Protein AF-A0A822B5L2-F1 (afdb_monomer)

Radius of gyration: 27.93 Å; Cα contacts (8 Å, |Δi|>4): 543; chains: 1; bounding box: 61×58×92 Å

Foldseek 3Di:
DVVVVVVVVPDPLVVVLVVVLVLVVQCVVVVHDSVVSCVVCVPDDDPCVVVVVDDDLVVLLLVCLQVAPALALLPQANVLLVVLLVCVVVLHDLVSVLVLLVVLLQALSSQLSNLSSLLSSLSSQLAPPDAFDPSVLCSLPPRCVVSQCVRQNPLRSVSSNCSRGQHDPPALLRHHHPDDSVSPLLSSLLSSLVSSLSSQLNYPFQAASVLLQADRVSHGDQANLVSVVLQCVLQVSVCLVPPLLLQLVVLVVVVVVCVVVVNDDQVFWKKKAPFPPGSHIDTGGGPPADFDWDADPPPRQIFTQHRPVDRPGVDPGMDIDGPVRSNVVSCVVVVVVCVVPVNVPVPDPVLFPDPLLSLVSQLSSLSSVLSCLSVVSHPPSPDPSSNVVSVVSNVVSVVVNCVLLVNPVVSSLLSSLLSSQCSDPLVRHHDHSSDPVSSSVNSCSCRVVRCVVASVCVVVSSVVSVVSSCCSSQPPVPVPDPPDDVPPVPPDCVSNVCSVVSVPPPPPDD

Sequence (510 aa):
MASMLYSILYDFKFYSTLKLFIIKQLCQLYNVTFHNLCSKFASRNVDWINSMITQPFNQRTQDVRHYVILPTPLFESCKEFKRIDDILSSKPSSDQLRDLIKECATKRVSSYCFIIWFVHHYARFYMENILPDTQIVNLIQDNVKEELINYFEPIGYQLIISLCTNFNDKSYFQLKPFMSEENLHLRLIVLNIIALLISFKSIDKISLFGFLLYDGNKKMPTNYTEHFKMFNSLTGVAIANDYARIQMMNIRTQIDEQIKNNKIDEPDHYIIRCSSNCLWMFYFNNCDRSNEQRSCPLCKNEIIISNNNDFNVINSSHIRMNINEALEFISKYIDLETQNDCSNIIKKCDHLKQPLTSEFINFFTHAIFLFLNELNLIPNSTTTTHCVYFQESIKKYYGLLRTHLSNIDQCYIWLYKLINHMLQKTFVVKGYLNRREKVIELEKLIEEKLILPHIKSVINEIKEYKTAYVDFVYGDNKNFIFANFVDEIIEDNEKYPLLNFFNVTNIHTV

Structure (mmCIF, N/CA/C/O backbone):
data_AF-A0A822B5L2-F1
#
_entry.id   AF-A0A822B5L2-F1
#
loop_
_atom_site.group_PDB
_atom_site.id
_atom_site.type_symbol
_atom_site.label_atom_id
_atom_site.label_alt_id
_atom_site.label_comp_id
_atom_site.label_asym_id
_atom_site.label_entity_id
_atom_site.label_seq_id
_atom_site.pdbx_PDB_ins_code
_atom_site.Cartn_x
_atom_site.Cartn_y
_atom_site.Cartn_z
_atom_site.occupancy
_atom_site.B_iso_or_equiv
_atom_site.auth_seq_id
_atom_site.auth_comp_id
_atom_site.auth_asym_id
_atom_site.auth_atom_id
_atom_site.pdbx_PDB_model_num
ATOM 1 N N . MET A 1 1 ? 19.031 17.759 54.185 1.00 30.69 1 MET A N 1
ATOM 2 C CA . MET A 1 1 ? 18.773 16.420 53.598 1.00 30.69 1 MET A CA 1
ATOM 3 C C . MET A 1 1 ? 17.291 16.152 53.355 1.00 30.69 1 MET A C 1
ATOM 5 O O . MET A 1 1 ? 16.963 15.787 52.238 1.00 30.69 1 MET A O 1
ATOM 9 N N . ALA A 1 2 ? 16.383 16.406 54.305 1.00 25.75 2 ALA A N 1
ATOM 10 C CA . ALA A 1 2 ? 14.941 16.218 54.073 1.00 25.75 2 ALA A CA 1
ATOM 11 C C . ALA A 1 2 ? 14.310 17.209 53.061 1.00 25.75 2 ALA A C 1
ATOM 13 O O . ALA A 1 2 ? 13.369 16.839 52.371 1.00 25.75 2 ALA A O 1
ATOM 14 N N . SER A 1 3 ? 14.861 18.420 52.880 1.00 26.39 3 SER A N 1
ATOM 15 C CA . SER A 1 3 ? 14.407 19.350 51.823 1.00 26.39 3 SER A CA 1
ATOM 16 C C . SER A 1 3 ? 14.980 19.043 50.433 1.00 26.39 3 SER A C 1
ATOM 18 O O . SER A 1 3 ? 14.385 19.422 49.432 1.00 26.39 3 SER A O 1
ATOM 20 N N . MET A 1 4 ? 16.096 18.308 50.363 1.00 28.91 4 MET A N 1
ATOM 21 C CA . MET A 1 4 ? 16.704 17.855 49.105 1.00 28.91 4 MET A CA 1
ATOM 22 C C . MET A 1 4 ? 15.973 16.617 48.565 1.00 28.91 4 MET A C 1
ATOM 24 O O . MET A 1 4 ? 15.775 16.484 47.367 1.00 28.91 4 MET A O 1
ATOM 28 N N . LEU A 1 5 ? 15.470 15.755 49.458 1.00 29.52 5 LEU A N 1
ATOM 29 C CA . LEU A 1 5 ? 14.573 14.648 49.101 1.00 29.52 5 LEU A CA 1
ATOM 30 C C . LEU A 1 5 ? 13.187 15.126 48.641 1.00 29.52 5 LEU A C 1
ATOM 32 O O . LEU A 1 5 ? 12.560 14.459 47.825 1.00 29.52 5 LEU A O 1
ATOM 36 N N . TYR A 1 6 ? 12.736 16.299 49.095 1.00 30.14 6 TYR A N 1
ATOM 37 C CA . TYR A 1 6 ? 11.466 16.881 48.653 1.00 30.14 6 TYR A CA 1
ATOM 38 C C . TYR A 1 6 ? 11.550 17.538 47.264 1.00 30.14 6 TYR A C 1
ATOM 40 O O . TYR A 1 6 ? 10.548 17.577 46.556 1.00 30.14 6 TYR A O 1
ATOM 48 N N . SER A 1 7 ? 12.735 17.996 46.833 1.00 32.94 7 SER A N 1
ATOM 49 C CA . SER A 1 7 ? 12.942 18.520 45.472 1.00 32.94 7 SER A CA 1
ATOM 50 C C . SER A 1 7 ? 13.240 17.431 44.434 1.00 32.94 7 SER A C 1
ATOM 52 O O . SER A 1 7 ? 13.054 17.662 43.245 1.00 32.94 7 SER A O 1
ATOM 54 N N . ILE A 1 8 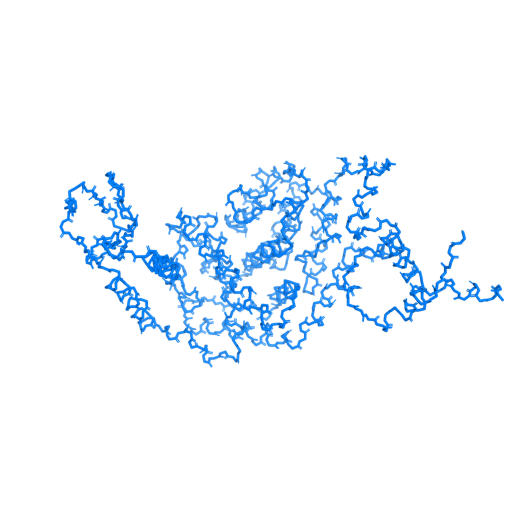? 13.669 16.235 44.859 1.00 37.34 8 ILE A N 1
ATOM 55 C CA . ILE A 1 8 ? 13.950 15.090 43.967 1.00 37.34 8 ILE A CA 1
ATOM 56 C C . ILE A 1 8 ? 12.661 14.407 43.469 1.00 37.34 8 ILE A C 1
ATOM 58 O O . ILE A 1 8 ? 12.675 13.720 42.450 1.00 37.34 8 ILE A O 1
ATOM 62 N N . LEU A 1 9 ? 11.519 14.652 44.115 1.00 36.19 9 LEU A N 1
ATOM 63 C CA . LEU A 1 9 ? 10.226 14.074 43.729 1.00 36.19 9 LEU A CA 1
ATOM 64 C C . LEU A 1 9 ? 9.629 14.641 42.425 1.00 36.19 9 LEU A C 1
ATOM 66 O O . LEU A 1 9 ? 8.589 14.154 41.993 1.00 36.19 9 LEU A O 1
ATOM 70 N N . TYR A 1 10 ? 10.277 15.619 41.779 1.00 39.00 10 TYR A N 1
ATOM 71 C CA . TYR A 1 10 ? 9.763 16.258 40.560 1.00 39.00 10 TYR A CA 1
ATOM 72 C C . TYR A 1 10 ? 10.643 16.141 39.309 1.00 39.00 10 TYR A C 1
ATOM 74 O O . TYR A 1 10 ? 10.260 16.674 38.270 1.00 39.00 10 TYR A O 1
ATOM 82 N N . ASP A 1 11 ? 11.766 15.413 39.347 1.00 47.31 11 ASP A N 1
ATOM 83 C CA . ASP A 1 11 ? 12.655 15.320 38.182 1.00 47.31 11 ASP A CA 1
ATOM 84 C C . ASP A 1 11 ? 12.598 13.951 37.484 1.00 47.31 11 ASP A C 1
ATOM 86 O O . ASP A 1 11 ? 13.298 12.990 37.814 1.00 47.31 11 ASP A O 1
ATOM 90 N N . PHE A 1 12 ? 11.758 13.886 36.447 1.00 52.31 12 PHE A N 1
ATOM 91 C CA . PHE A 1 12 ? 11.524 12.727 35.571 1.00 52.31 12 PHE A CA 1
ATOM 92 C C . PHE A 1 12 ? 12.813 12.124 34.970 1.00 52.31 12 PHE A C 1
ATOM 94 O O . PHE A 1 12 ? 12.882 10.929 34.657 1.00 52.31 12 PHE A O 1
ATOM 101 N N . LYS A 1 13 ? 13.865 12.942 34.840 1.00 47.28 13 LYS A N 1
ATOM 102 C CA . LYS A 1 13 ? 15.178 12.537 34.321 1.00 47.28 13 LYS A CA 1
ATOM 103 C C . LYS A 1 13 ? 15.957 11.649 35.298 1.00 47.28 13 LYS A C 1
ATOM 105 O O . LYS A 1 13 ? 16.667 10.745 34.858 1.00 47.28 13 LYS A O 1
ATOM 110 N N . PHE A 1 14 ? 15.798 11.838 36.611 1.00 54.03 14 PHE A N 1
ATOM 111 C CA . PHE A 1 14 ? 16.522 11.055 37.619 1.00 54.03 14 PHE A CA 1
ATOM 112 C C . PHE A 1 14 ? 16.043 9.598 37.662 1.00 54.03 14 PHE A C 1
ATOM 114 O O . PHE A 1 14 ? 16.853 8.676 37.599 1.00 54.03 14 PHE A O 1
ATOM 121 N N . TYR A 1 15 ? 14.726 9.374 37.676 1.00 52.66 15 TYR A N 1
ATOM 122 C CA . TYR A 1 15 ? 14.146 8.026 37.717 1.00 52.66 15 TYR A CA 1
ATOM 123 C C . TYR A 1 15 ? 14.451 7.203 36.464 1.00 52.66 15 TYR A C 1
ATOM 125 O O . TYR A 1 15 ? 14.720 6.006 36.562 1.00 52.66 15 TYR A O 1
ATOM 133 N N . SER A 1 16 ? 14.442 7.841 35.294 1.00 49.03 16 SER A N 1
ATOM 134 C CA . SER A 1 16 ? 14.805 7.193 34.028 1.00 49.03 16 SER A CA 1
ATOM 135 C C . SER A 1 16 ? 16.285 6.791 34.025 1.00 49.03 16 SER A C 1
ATOM 137 O O . SER A 1 16 ? 16.620 5.655 33.692 1.00 49.03 16 SER A O 1
ATOM 139 N N . THR A 1 17 ? 17.155 7.673 34.533 1.00 54.72 17 THR A N 1
ATOM 140 C CA . THR A 1 17 ? 18.589 7.387 34.710 1.00 54.72 17 THR A CA 1
ATOM 141 C C . THR A 1 17 ? 18.822 6.234 35.699 1.00 54.72 17 THR A C 1
ATOM 143 O O . THR A 1 17 ? 19.621 5.341 35.427 1.00 54.72 17 THR A O 1
ATOM 146 N N . LEU A 1 18 ? 18.086 6.195 36.816 1.00 55.06 18 LEU A N 1
ATOM 147 C CA . LEU A 1 18 ? 18.200 5.140 37.828 1.00 55.06 18 LEU A CA 1
ATOM 148 C C . LEU A 1 18 ? 17.754 3.767 37.299 1.00 55.06 18 LEU A C 1
ATOM 150 O O . LEU A 1 18 ? 18.414 2.763 37.556 1.00 55.06 18 LEU A O 1
ATOM 154 N N . LYS A 1 19 ? 16.657 3.709 36.534 1.00 51.69 19 LYS A N 1
ATOM 155 C CA . LYS A 1 19 ? 16.175 2.461 35.916 1.00 51.69 19 LYS A CA 1
ATOM 156 C C . LYS A 1 19 ? 17.197 1.893 34.933 1.00 51.69 19 LYS A C 1
ATOM 158 O O . LYS A 1 19 ? 17.493 0.700 34.987 1.00 51.69 19 LYS A O 1
ATOM 163 N N . LEU A 1 20 ? 17.771 2.746 34.084 1.00 51.38 20 LEU A N 1
ATOM 164 C CA . LEU A 1 20 ? 18.801 2.347 33.125 1.00 51.38 20 LEU A CA 1
ATOM 165 C C . LEU A 1 20 ? 20.077 1.869 33.835 1.00 51.38 20 LEU A C 1
ATOM 167 O O . LEU A 1 20 ? 20.656 0.853 33.452 1.00 51.38 20 LEU A O 1
ATOM 171 N N . PHE A 1 21 ? 20.466 2.541 34.923 1.00 59.03 21 PHE A N 1
ATOM 172 C CA . PHE A 1 21 ? 21.570 2.105 35.775 1.00 59.03 21 PHE A CA 1
ATOM 173 C C . PHE A 1 21 ? 21.322 0.714 36.377 1.00 59.03 21 PHE A C 1
ATOM 175 O O . PHE A 1 21 ? 22.177 -0.157 36.251 1.00 59.03 21 PHE A O 1
ATOM 182 N N . ILE A 1 22 ? 20.144 0.461 36.959 1.00 57.34 22 ILE A N 1
ATOM 183 C CA . ILE A 1 22 ? 19.794 -0.851 37.532 1.00 57.34 22 ILE A CA 1
ATOM 184 C C . ILE A 1 22 ? 19.842 -1.950 36.463 1.00 57.34 22 ILE A C 1
ATOM 186 O O . ILE A 1 22 ? 20.417 -3.012 36.698 1.00 57.34 22 ILE A O 1
ATOM 190 N N . ILE A 1 23 ? 19.290 -1.699 35.273 1.00 54.69 23 ILE A N 1
ATOM 191 C CA . ILE A 1 23 ? 19.324 -2.656 34.155 1.00 54.69 23 ILE A CA 1
ATOM 192 C C . ILE A 1 23 ? 20.768 -2.960 33.743 1.00 54.69 23 ILE A C 1
ATOM 194 O O . ILE A 1 23 ? 21.119 -4.125 33.540 1.00 54.69 23 ILE A O 1
ATOM 198 N N . LYS A 1 24 ? 21.619 -1.932 33.668 1.00 56.25 24 LYS A N 1
ATOM 199 C CA . LYS A 1 24 ? 23.041 -2.077 33.346 1.00 56.25 24 LYS A CA 1
ATOM 200 C C . LYS A 1 24 ? 23.783 -2.896 34.407 1.00 56.25 24 LYS A C 1
ATOM 202 O O . LYS A 1 24 ? 24.514 -3.816 34.045 1.00 56.25 24 LYS A O 1
ATOM 207 N N . GLN A 1 25 ? 23.538 -2.631 35.692 1.00 59.88 25 GLN A N 1
ATOM 208 C CA . GLN A 1 25 ? 24.111 -3.404 36.799 1.00 59.88 25 GLN A CA 1
ATOM 209 C C . GLN A 1 25 ? 23.676 -4.869 36.749 1.00 59.88 25 GLN A C 1
ATOM 211 O O . GLN A 1 25 ? 24.504 -5.758 36.899 1.00 59.88 25 GLN A O 1
ATOM 216 N N . LEU A 1 26 ? 22.403 -5.149 36.462 1.00 51.81 26 LEU A N 1
ATOM 217 C CA . LEU A 1 26 ? 21.913 -6.521 36.322 1.00 51.81 26 LEU A CA 1
ATOM 218 C C . LEU A 1 26 ? 22.559 -7.240 35.128 1.00 51.81 26 LEU A C 1
ATOM 220 O O . LEU A 1 26 ? 22.986 -8.383 35.270 1.00 51.81 26 LEU A O 1
ATOM 224 N N . CYS A 1 27 ? 22.688 -6.581 33.974 1.00 53.22 27 CYS A N 1
ATOM 225 C CA . CYS A 1 27 ? 23.384 -7.154 32.816 1.00 53.22 27 CYS A CA 1
ATOM 226 C C . CYS A 1 27 ? 24.846 -7.494 33.148 1.00 53.22 27 CYS A C 1
ATOM 228 O O . CYS A 1 27 ? 25.319 -8.580 32.817 1.00 53.22 27 CYS A O 1
ATOM 230 N N . GLN A 1 28 ? 25.537 -6.600 33.860 1.00 59.75 28 GLN A N 1
ATOM 231 C CA . GLN A 1 28 ? 26.929 -6.785 34.267 1.00 59.75 28 GLN A CA 1
ATOM 232 C C . GLN A 1 28 ? 27.087 -7.893 35.318 1.00 59.75 28 GLN A C 1
ATOM 234 O O . GLN A 1 28 ? 27.940 -8.764 35.170 1.00 59.75 28 GLN A O 1
ATOM 239 N N . LEU A 1 29 ? 26.231 -7.911 36.341 1.00 58.62 29 LEU A N 1
ATOM 240 C CA . LEU A 1 29 ? 26.271 -8.878 37.442 1.00 58.62 29 LEU A CA 1
ATOM 241 C C . LEU A 1 29 ? 25.969 -10.301 36.961 1.00 58.62 29 LEU A C 1
ATOM 243 O O . LEU A 1 29 ? 26.568 -11.265 37.430 1.00 58.62 29 LEU A O 1
ATOM 247 N N . TYR A 1 30 ? 25.075 -10.438 35.982 1.00 53.16 30 TYR A N 1
ATOM 248 C CA . TYR A 1 30 ? 24.776 -11.724 35.362 1.00 53.16 30 TYR A CA 1
ATOM 249 C C . TYR A 1 30 ? 25.663 -12.054 34.155 1.00 53.16 30 TYR A C 1
ATOM 251 O O . TYR A 1 30 ? 25.511 -13.148 33.613 1.00 53.16 30 TYR A O 1
ATOM 259 N N . ASN A 1 31 ? 26.568 -11.154 33.756 1.00 59.09 31 ASN A N 1
ATOM 260 C CA . ASN A 1 31 ? 27.405 -11.243 32.558 1.00 59.09 31 ASN A CA 1
ATOM 261 C C . ASN A 1 31 ? 26.615 -11.654 31.300 1.00 59.09 31 ASN A C 1
ATOM 263 O O . ASN A 1 31 ? 26.964 -12.594 30.584 1.00 59.09 31 ASN A O 1
ATOM 267 N N . VAL A 1 32 ? 25.492 -10.978 31.069 1.00 58.66 32 VAL A N 1
ATOM 268 C CA . VAL A 1 32 ? 24.574 -11.243 29.959 1.00 58.66 32 VAL A CA 1
ATOM 269 C C . VAL A 1 32 ? 24.224 -9.949 29.243 1.00 58.66 32 VAL A C 1
ATOM 271 O O . VAL A 1 32 ? 24.195 -8.872 29.836 1.00 58.66 32 VAL A O 1
ATOM 274 N N . THR A 1 33 ? 23.906 -10.056 27.955 1.00 57.66 33 THR A N 1
ATOM 275 C CA . THR A 1 33 ? 23.266 -8.958 27.228 1.00 57.66 33 THR A CA 1
ATOM 276 C C . THR A 1 33 ? 21.885 -8.674 27.821 1.00 57.66 33 THR A C 1
ATOM 278 O O . THR A 1 33 ? 21.271 -9.547 28.437 1.00 57.66 33 THR A O 1
ATOM 281 N N . PHE A 1 34 ? 21.352 -7.474 27.590 1.00 48.72 34 PHE A N 1
ATOM 282 C CA . PHE A 1 34 ? 19.993 -7.124 28.013 1.00 48.72 34 PHE A CA 1
ATOM 283 C C . PHE A 1 34 ? 18.947 -8.128 27.504 1.00 48.72 34 PHE A C 1
ATOM 285 O O . PHE A 1 34 ? 18.107 -8.595 28.267 1.00 48.72 34 PHE A O 1
ATOM 292 N N . HIS A 1 35 ? 19.068 -8.558 26.246 1.00 53.56 35 HIS A N 1
ATOM 293 C CA . HIS A 1 35 ? 18.179 -9.562 25.665 1.00 53.56 35 HIS A CA 1
ATOM 294 C C . HIS A 1 35 ? 18.240 -10.909 26.414 1.00 53.56 35 HIS A C 1
ATOM 296 O O . HIS A 1 35 ? 17.206 -11.544 26.647 1.00 53.56 35 HIS A O 1
ATOM 302 N N . ASN A 1 36 ? 19.434 -11.324 26.842 1.00 51.56 36 ASN A N 1
ATOM 303 C CA . ASN A 1 36 ? 19.640 -12.545 27.621 1.00 51.56 36 ASN A CA 1
ATOM 304 C C . ASN A 1 36 ? 19.184 -12.392 29.082 1.00 51.56 36 ASN A C 1
ATOM 306 O O . ASN A 1 36 ? 18.748 -13.357 29.704 1.00 51.56 36 ASN A O 1
ATOM 310 N N . LEU A 1 37 ? 19.243 -11.179 29.635 1.00 56.44 37 LEU A N 1
ATOM 311 C CA . LEU A 1 37 ? 18.660 -10.865 30.937 1.00 56.44 37 LEU A CA 1
ATOM 312 C C . LEU A 1 37 ? 17.130 -11.016 30.892 1.00 56.44 37 LEU A C 1
ATOM 314 O O . LEU A 1 37 ? 16.555 -11.663 31.764 1.00 56.44 37 LEU A O 1
ATOM 318 N N . CYS A 1 38 ? 16.475 -10.482 29.857 1.00 48.47 38 CYS A N 1
ATOM 319 C CA . CYS A 1 38 ? 15.026 -10.588 29.668 1.00 48.47 38 CYS A CA 1
ATOM 320 C C . CYS A 1 38 ? 14.557 -12.046 29.563 1.00 48.47 38 CYS A C 1
ATOM 322 O O . CYS A 1 38 ? 13.609 -12.437 30.242 1.00 48.47 38 CYS A O 1
ATOM 324 N N . SER A 1 39 ? 15.247 -12.872 28.773 1.00 56.44 39 SER A N 1
ATOM 325 C CA . SER A 1 39 ? 14.919 -14.299 28.645 1.00 56.44 39 SER A CA 1
ATOM 326 C C . SER A 1 39 ? 15.170 -15.078 29.940 1.00 56.44 39 SER A C 1
ATOM 328 O O . SER A 1 39 ? 14.380 -15.950 30.295 1.00 56.44 39 SER A O 1
ATOM 330 N N . LYS A 1 40 ? 16.204 -14.717 30.712 1.00 56.16 40 LYS A N 1
ATOM 331 C CA . LYS A 1 40 ? 16.525 -15.343 32.007 1.00 56.16 40 LYS A CA 1
ATOM 332 C C . LYS A 1 40 ? 15.441 -15.159 33.073 1.00 56.16 40 LYS A C 1
ATOM 334 O O . LYS A 1 40 ? 15.310 -16.002 33.959 1.00 56.16 40 LYS A O 1
ATOM 339 N N . PHE A 1 41 ? 14.667 -14.080 33.006 1.00 56.03 41 PHE A N 1
ATOM 340 C CA . PHE A 1 41 ? 13.560 -13.824 33.934 1.00 56.03 41 PHE A CA 1
ATOM 341 C C . PHE A 1 41 ? 12.179 -14.165 33.354 1.00 56.03 41 PHE A C 1
ATOM 343 O O . PHE A 1 41 ? 11.194 -14.082 34.085 1.00 56.03 41 PHE A O 1
ATOM 350 N N . ALA A 1 42 ? 12.103 -14.615 32.096 1.00 46.75 42 ALA A N 1
ATOM 351 C CA . ALA A 1 42 ? 10.849 -14.907 31.400 1.00 46.75 42 ALA A CA 1
ATOM 352 C C . ALA A 1 42 ? 10.047 -16.075 32.007 1.00 46.75 42 ALA A C 1
ATOM 354 O O . ALA A 1 42 ? 8.830 -16.113 31.872 1.00 46.75 42 ALA A O 1
ATOM 355 N N . SER A 1 43 ? 10.708 -17.019 32.687 1.00 47.34 43 SER A N 1
ATOM 356 C CA . SER A 1 43 ? 10.085 -18.239 33.224 1.00 47.34 43 SER A CA 1
ATOM 357 C C . SER A 1 43 ? 9.767 -18.190 34.722 1.00 47.34 43 SER A C 1
ATOM 359 O O . SER A 1 43 ? 9.406 -19.211 35.309 1.00 47.34 43 SER A O 1
ATOM 361 N N . ARG A 1 44 ? 9.932 -17.040 35.387 1.00 49.44 44 ARG A N 1
ATOM 362 C CA . ARG A 1 44 ? 9.458 -16.892 36.770 1.00 49.44 44 ARG A CA 1
ATOM 363 C C . ARG A 1 44 ? 7.942 -16.715 36.725 1.00 49.44 44 ARG A C 1
ATOM 365 O O . ARG A 1 44 ? 7.474 -15.848 36.005 1.00 49.44 44 ARG A O 1
ATOM 372 N N . ASN A 1 45 ? 7.199 -17.554 37.453 1.00 42.47 45 ASN A N 1
ATOM 373 C CA . ASN A 1 45 ? 5.733 -17.545 37.481 1.00 42.47 45 ASN A CA 1
ATOM 374 C C . ASN A 1 45 ? 5.217 -16.144 37.815 1.00 42.47 45 ASN A C 1
ATOM 376 O O . ASN A 1 45 ? 5.361 -15.679 38.946 1.00 42.47 45 ASN A O 1
ATOM 380 N N . VAL A 1 46 ? 4.633 -15.484 36.819 1.00 42.56 46 VAL A N 1
ATOM 381 C CA . VAL A 1 46 ? 3.929 -14.228 37.009 1.00 42.56 46 VAL A CA 1
ATOM 382 C C . VAL A 1 46 ? 2.54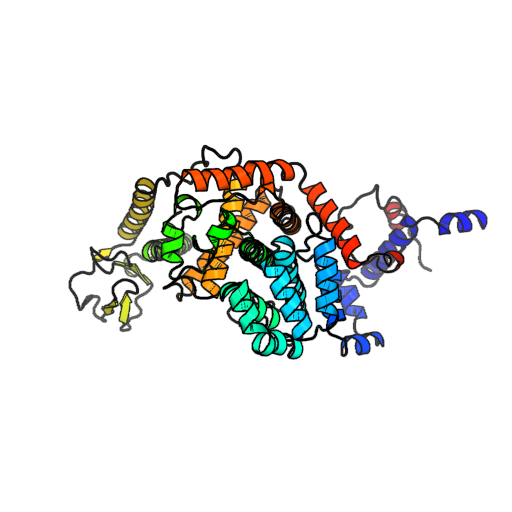0 -14.363 36.400 1.00 42.56 46 VAL A C 1
ATOM 384 O O . VAL A 1 46 ? 2.385 -14.625 35.207 1.00 42.56 46 VAL A O 1
ATOM 387 N N . ASP A 1 47 ? 1.523 -14.181 37.235 1.00 38.62 47 ASP A N 1
ATOM 388 C CA . ASP A 1 47 ? 0.114 -14.456 36.931 1.00 38.62 47 ASP A CA 1
ATOM 389 C C . ASP A 1 47 ? -0.477 -13.613 35.777 1.00 38.62 47 ASP A C 1
ATOM 391 O O . ASP A 1 47 ? -1.571 -13.905 35.293 1.00 38.62 47 ASP A O 1
ATOM 395 N N . TRP A 1 48 ? 0.252 -12.618 35.251 1.00 45.91 48 TRP A N 1
ATOM 396 C CA . TRP A 1 48 ? -0.138 -11.863 34.049 1.00 45.91 48 TRP A CA 1
ATOM 397 C C . TRP A 1 48 ? -0.062 -12.679 32.749 1.00 45.91 48 TRP A C 1
ATOM 399 O O . TRP A 1 48 ? -0.665 -12.290 31.748 1.00 45.91 48 TRP A O 1
ATOM 409 N N . ILE A 1 49 ? 0.614 -13.831 32.742 1.00 35.59 49 ILE A N 1
ATOM 410 C CA . ILE A 1 49 ? 0.707 -14.679 31.543 1.00 35.59 49 ILE A CA 1
ATOM 411 C C . ILE A 1 49 ? -0.636 -15.366 31.238 1.00 35.59 49 ILE A C 1
ATOM 413 O O . ILE A 1 49 ? -1.026 -15.464 30.076 1.00 35.59 49 ILE A O 1
ATOM 417 N N . ASN A 1 50 ? -1.425 -15.750 32.249 1.00 32.91 50 ASN A N 1
ATOM 418 C CA . ASN A 1 50 ? -2.762 -16.313 32.007 1.00 32.91 50 ASN A CA 1
ATOM 419 C C . ASN A 1 50 ? -3.721 -15.279 31.389 1.00 32.91 50 ASN A C 1
ATOM 421 O O . ASN A 1 50 ? -4.544 -15.625 30.545 1.00 32.91 50 ASN A O 1
ATOM 425 N N . SER A 1 51 ? -3.551 -13.992 31.716 1.00 36.16 51 SER A N 1
ATOM 426 C CA . SER A 1 51 ? -4.271 -12.901 31.050 1.00 36.16 51 SER A CA 1
ATOM 427 C C . SER A 1 51 ? -3.773 -12.587 29.637 1.00 36.16 51 SER A C 1
ATOM 429 O O . SER A 1 51 ? -4.403 -11.776 28.973 1.00 36.16 51 SER A O 1
ATOM 431 N N . MET A 1 52 ? -2.684 -13.210 29.165 1.00 32.31 52 MET A N 1
ATOM 432 C CA . MET A 1 52 ? -2.216 -13.117 27.773 1.00 32.31 52 MET A CA 1
ATOM 433 C C . MET A 1 52 ? -2.791 -14.221 26.879 1.00 32.31 52 MET A C 1
ATOM 435 O O . MET A 1 52 ? -2.971 -14.022 25.679 1.00 32.31 52 MET A O 1
ATOM 439 N N . ILE A 1 53 ? -3.137 -15.375 27.454 1.00 36.25 53 ILE A N 1
ATOM 440 C CA . ILE A 1 53 ? -3.638 -16.532 26.698 1.00 36.25 53 ILE A CA 1
ATOM 441 C C . ILE A 1 53 ? -5.111 -16.336 26.290 1.00 36.25 53 ILE A C 1
ATOM 443 O O . ILE A 1 53 ? -5.515 -16.744 25.200 1.00 36.25 53 ILE A O 1
ATOM 447 N N . THR A 1 54 ? -5.905 -15.628 27.097 1.00 41.50 54 THR A N 1
ATOM 448 C CA . THR A 1 54 ? -7.313 -15.297 26.811 1.00 41.50 54 THR A CA 1
ATOM 449 C C . THR A 1 54 ? -7.521 -13.790 26.679 1.00 41.50 54 THR A C 1
ATOM 451 O O . THR A 1 54 ? -8.174 -13.173 27.519 1.00 41.50 54 THR A O 1
ATOM 454 N N . GLN A 1 55 ? -6.957 -13.180 25.634 1.00 46.69 55 GLN A N 1
ATOM 455 C CA . GLN A 1 55 ? -7.160 -11.753 25.364 1.00 46.69 55 GLN A CA 1
ATOM 456 C C . GLN A 1 55 ? -8.224 -11.508 24.285 1.00 46.69 55 GLN A C 1
ATOM 458 O O . GLN A 1 55 ? -8.134 -12.098 23.202 1.00 46.69 55 GLN A O 1
ATOM 463 N N . PRO A 1 56 ? -9.225 -10.641 24.535 1.00 53.34 56 PRO A N 1
ATOM 464 C CA . PRO A 1 56 ? -10.167 -10.197 23.516 1.00 53.34 56 PRO A CA 1
ATOM 465 C C . PRO A 1 56 ? -9.463 -9.538 22.320 1.00 53.34 56 PRO A C 1
ATOM 467 O O . PRO A 1 56 ? -8.463 -8.843 22.455 1.00 53.34 56 PRO A O 1
ATOM 470 N N . PHE A 1 57 ? -10.037 -9.722 21.132 1.00 53.78 57 PHE A N 1
ATOM 471 C CA . PHE A 1 57 ? -9.498 -9.293 19.835 1.00 53.78 57 PHE A CA 1
ATOM 472 C C . PHE A 1 57 ? -8.976 -7.837 19.790 1.00 53.78 57 PHE A C 1
ATOM 474 O O . PHE A 1 57 ? -7.881 -7.607 19.271 1.00 53.78 57 PHE A O 1
ATOM 481 N N . ASN A 1 58 ? -9.705 -6.877 20.372 1.00 54.31 58 ASN A N 1
ATOM 482 C CA . ASN A 1 58 ? -9.299 -5.466 20.382 1.00 54.31 58 ASN A CA 1
ATOM 483 C C . ASN A 1 58 ? -7.967 -5.243 21.118 1.00 54.31 58 ASN A C 1
ATOM 485 O O . ASN A 1 58 ? -7.210 -4.363 20.719 1.00 54.31 58 ASN A O 1
ATOM 489 N N . GLN A 1 59 ? -7.645 -6.066 22.126 1.00 61.06 59 GLN A N 1
ATOM 490 C CA . GLN A 1 59 ? -6.371 -5.970 22.842 1.00 61.06 59 GLN A CA 1
ATOM 491 C C . GLN A 1 59 ? -5.190 -6.390 21.965 1.00 61.06 59 GLN A C 1
ATOM 493 O O . GLN A 1 59 ? -4.197 -5.689 21.965 1.00 61.06 59 GLN A O 1
ATOM 498 N N . ARG A 1 60 ? -5.307 -7.405 21.096 1.00 63.91 60 ARG A N 1
ATOM 499 C CA . ARG A 1 60 ? -4.165 -7.847 20.262 1.00 63.91 60 ARG A CA 1
ATOM 500 C C . ARG A 1 60 ? -3.774 -6.845 19.176 1.00 63.91 60 ARG A C 1
ATOM 502 O O . ARG A 1 60 ? -2.594 -6.628 18.912 1.00 63.91 60 ARG A O 1
ATOM 509 N N . THR A 1 61 ? -4.757 -6.221 18.522 1.00 60.38 61 THR A N 1
ATOM 510 C CA . THR A 1 61 ? -4.475 -5.122 17.584 1.00 60.38 61 THR A CA 1
ATOM 511 C C . THR A 1 61 ? -3.929 -3.906 18.331 1.00 60.38 61 THR A C 1
ATOM 513 O O . THR A 1 61 ? -3.033 -3.237 17.818 1.00 60.38 61 THR A O 1
ATOM 516 N N . GLN A 1 62 ? -4.424 -3.631 19.544 1.00 65.62 62 GLN A N 1
ATOM 517 C CA . GLN A 1 62 ? -3.831 -2.619 20.412 1.00 65.62 62 GLN A CA 1
ATOM 518 C C . GLN A 1 62 ? -2.380 -2.974 20.739 1.00 65.62 62 GLN A C 1
ATOM 520 O O . GLN A 1 62 ? -1.526 -2.133 20.509 1.00 65.62 62 GLN A O 1
ATOM 525 N N . ASP A 1 63 ? -2.054 -4.194 21.153 1.00 64.94 63 ASP A N 1
ATOM 526 C CA . ASP A 1 63 ? -0.690 -4.621 21.484 1.00 64.94 63 ASP A CA 1
ATOM 527 C C . ASP A 1 63 ? 0.273 -4.380 20.318 1.00 64.94 63 ASP A C 1
ATOM 529 O O . ASP A 1 63 ? 1.317 -3.762 20.500 1.00 64.94 63 ASP A O 1
ATOM 533 N N . VAL A 1 64 ? -0.103 -4.735 19.083 1.00 67.88 64 VAL A N 1
ATOM 534 C CA . VAL A 1 64 ? 0.720 -4.389 17.908 1.00 67.88 64 VAL A CA 1
ATOM 535 C C . VAL A 1 64 ? 0.920 -2.880 17.786 1.00 67.88 64 VAL A C 1
ATOM 537 O O . VAL A 1 64 ? 2.045 -2.445 17.556 1.00 67.88 64 VAL A O 1
ATOM 540 N N . ARG A 1 65 ? -0.135 -2.070 17.975 1.00 69.19 65 ARG A N 1
ATOM 541 C CA . ARG A 1 65 ? -0.033 -0.598 17.950 1.00 69.19 65 ARG A CA 1
ATOM 542 C C . ARG A 1 65 ? 0.912 -0.059 19.032 1.00 69.19 65 ARG A C 1
ATOM 544 O O . ARG A 1 65 ? 1.447 1.030 18.841 1.00 69.19 65 ARG A O 1
ATOM 551 N N . HIS A 1 66 ? 1.132 -0.794 20.126 1.00 65.94 66 HIS A N 1
ATOM 552 C CA . HIS A 1 66 ? 2.097 -0.418 21.159 1.00 65.94 66 HIS A CA 1
ATOM 553 C C . HIS A 1 66 ? 3.536 -0.646 20.690 1.00 65.94 66 HIS A C 1
ATOM 555 O O . HIS A 1 66 ? 4.374 0.225 20.907 1.00 65.94 66 HIS A O 1
ATOM 561 N N . TYR A 1 67 ? 3.824 -1.772 20.026 1.00 65.94 67 TYR A N 1
ATOM 562 C CA . TYR A 1 67 ? 5.191 -2.178 19.661 1.00 65.94 67 TYR A CA 1
ATOM 563 C C . TYR A 1 67 ? 5.644 -1.753 18.260 1.00 65.94 67 TYR A C 1
ATOM 565 O O . TYR A 1 67 ? 6.843 -1.655 18.017 1.00 65.94 67 TYR A O 1
ATOM 573 N N . VAL A 1 68 ? 4.712 -1.510 17.337 1.00 79.31 68 VAL A N 1
ATOM 574 C CA . VAL A 1 68 ? 4.991 -1.227 15.923 1.00 79.31 68 VAL A CA 1
ATOM 575 C C . VAL A 1 68 ? 4.238 0.028 15.482 1.00 79.31 68 VAL A C 1
ATOM 577 O O . VAL A 1 68 ? 3.044 0.182 15.750 1.00 79.31 68 VAL A O 1
ATOM 580 N N . ILE A 1 69 ? 4.919 0.923 14.758 1.00 82.75 69 ILE A N 1
ATOM 581 C CA . ILE A 1 69 ? 4.287 2.106 14.157 1.00 82.75 69 ILE A CA 1
ATOM 582 C C . ILE A 1 69 ? 3.544 1.690 12.886 1.00 82.75 69 ILE A C 1
ATOM 584 O O . ILE A 1 69 ? 4.150 1.377 11.863 1.00 82.75 69 ILE A O 1
ATOM 588 N N . LEU A 1 70 ? 2.216 1.695 12.941 1.00 91.19 70 LEU A N 1
ATOM 589 C CA . LEU A 1 70 ? 1.357 1.347 11.811 1.00 91.19 70 LEU A CA 1
ATOM 590 C C . LEU A 1 70 ? 1.108 2.550 10.881 1.00 91.19 70 LEU A C 1
ATOM 592 O O . LEU A 1 70 ? 1.240 3.698 11.318 1.00 91.19 70 LEU A O 1
ATOM 596 N N . PRO A 1 71 ? 0.736 2.313 9.605 1.00 93.50 71 PRO A N 1
ATOM 597 C CA . PRO A 1 71 ? 0.353 3.369 8.669 1.00 93.50 71 PRO A CA 1
ATOM 598 C C . PRO A 1 71 ? -0.963 4.050 9.086 1.00 93.50 71 PRO A C 1
ATOM 600 O O . PRO A 1 71 ? -2.024 3.782 8.536 1.00 93.50 71 PRO A O 1
ATOM 603 N N . THR A 1 72 ? -0.881 4.986 10.026 1.00 93.25 72 THR A N 1
ATOM 604 C CA . THR A 1 72 ? -2.004 5.780 10.534 1.00 93.25 72 THR A CA 1
ATOM 605 C C . THR A 1 72 ? -2.135 7.106 9.776 1.00 93.25 72 THR A C 1
ATOM 607 O O . THR A 1 72 ? -1.127 7.767 9.487 1.00 93.25 72 THR A O 1
ATOM 610 N N . PRO A 1 73 ? -3.358 7.564 9.469 1.00 94.00 73 PRO A N 1
ATOM 611 C CA . PRO A 1 73 ? -3.584 8.811 8.756 1.00 94.00 73 PRO A CA 1
ATOM 612 C C . PRO A 1 73 ? -3.592 10.051 9.681 1.00 94.00 73 PRO A C 1
ATOM 614 O O . PRO A 1 73 ? -4.605 10.731 9.834 1.00 94.00 73 PRO A O 1
ATOM 617 N N . LEU A 1 74 ? -2.474 10.327 10.352 1.00 90.56 74 LEU A N 1
ATOM 618 C CA . LEU A 1 74 ? -2.370 11.260 11.483 1.00 90.56 74 LEU A CA 1
ATOM 619 C C . LEU A 1 74 ? -2.516 12.750 11.134 1.00 90.56 74 LEU A C 1
ATOM 621 O O . LEU A 1 74 ? -2.925 13.528 11.993 1.00 90.56 74 LEU A O 1
ATOM 625 N N . PHE A 1 75 ? -2.206 13.157 9.902 1.00 89.75 75 PHE A N 1
ATOM 626 C CA . PHE A 1 75 ? -2.112 14.581 9.546 1.00 89.75 75 PHE A CA 1
ATOM 627 C C . PHE A 1 75 ? -3.342 15.082 8.793 1.00 89.75 75 PHE A C 1
ATOM 629 O O . PHE A 1 75 ? -3.977 16.049 9.205 1.00 89.75 75 PHE A O 1
ATOM 636 N N . GLU A 1 76 ? -3.731 14.389 7.724 1.00 88.94 76 GLU A N 1
ATOM 637 C CA . GLU A 1 76 ? -4.828 14.849 6.865 1.00 88.94 76 GLU A CA 1
ATOM 638 C C . GLU A 1 76 ? -6.205 14.349 7.322 1.00 88.94 76 GLU A C 1
ATOM 640 O O . GLU A 1 76 ? -7.227 14.944 6.975 1.00 88.94 76 GLU A O 1
ATOM 645 N N . SER A 1 77 ? -6.269 13.249 8.086 1.00 92.56 77 SER A N 1
ATOM 646 C CA . SER A 1 77 ? -7.552 12.603 8.386 1.00 92.56 77 SER A CA 1
ATOM 647 C C . SER A 1 77 ? -7.635 11.850 9.712 1.00 92.56 77 SER A C 1
ATOM 649 O O . SER A 1 77 ? -8.451 10.942 9.859 1.00 92.56 77 SER A O 1
ATOM 651 N N . CYS A 1 78 ? -6.875 12.280 10.722 1.00 93.25 78 CYS A N 1
ATOM 652 C CA . CYS A 1 78 ? -6.848 11.631 12.038 1.00 93.25 78 CYS A CA 1
ATOM 653 C C . CYS A 1 78 ? -8.232 11.569 12.697 1.00 93.25 78 CYS A C 1
ATOM 655 O O . CYS A 1 78 ? -8.634 10.524 13.201 1.00 93.25 78 CYS A O 1
ATOM 657 N N . LYS A 1 79 ? -8.999 12.667 12.643 1.00 94.31 79 LYS A N 1
ATOM 658 C CA . LYS A 1 79 ? -10.359 12.719 13.210 1.00 94.31 79 LYS A CA 1
ATOM 659 C C . LYS A 1 79 ? -11.301 11.716 12.546 1.00 94.31 79 LYS A C 1
ATOM 661 O O . LYS A 1 79 ? -12.059 11.040 13.230 1.00 94.31 79 LYS A O 1
ATOM 666 N N . GLU A 1 80 ? -11.232 11.623 11.222 1.00 96.81 80 GLU A N 1
ATOM 667 C CA . GLU A 1 80 ? -12.071 10.705 10.453 1.00 96.81 80 GLU A CA 1
ATOM 668 C C . GLU A 1 80 ? -11.665 9.249 10.690 1.00 96.81 80 GLU A C 1
ATOM 670 O O . GLU A 1 80 ? -12.520 8.379 10.823 1.00 96.81 80 GLU A O 1
ATOM 675 N N . PHE A 1 81 ? -10.364 8.989 10.819 1.00 96.44 81 PHE A N 1
ATOM 676 C CA . PHE A 1 81 ? -9.875 7.666 11.173 1.00 96.44 81 PHE A CA 1
ATOM 677 C C . PHE A 1 81 ? -10.312 7.236 12.568 1.00 96.44 81 PHE A C 1
ATOM 679 O O . PHE A 1 81 ? -10.778 6.116 12.702 1.00 96.44 81 PHE A O 1
ATOM 686 N N . LYS A 1 82 ? -10.245 8.121 13.574 1.00 93.31 82 LYS A N 1
ATOM 687 C CA . LYS A 1 82 ? -10.774 7.839 14.920 1.00 93.31 82 LYS A CA 1
ATOM 688 C C . LYS A 1 82 ? -12.254 7.468 14.871 1.00 93.31 82 LYS A C 1
ATOM 690 O O . LYS A 1 82 ? -12.623 6.421 15.375 1.00 93.31 82 LYS A O 1
ATOM 695 N N . ARG A 1 83 ? -13.073 8.256 14.163 1.00 95.56 83 ARG A N 1
ATOM 696 C CA . ARG A 1 83 ? -14.505 7.964 13.985 1.00 95.56 83 ARG A CA 1
ATOM 697 C C . ARG A 1 83 ? -14.743 6.568 13.400 1.00 95.56 83 ARG A C 1
ATOM 699 O O . ARG A 1 83 ? -15.620 5.847 13.861 1.00 95.56 83 ARG A O 1
ATOM 706 N N . ILE A 1 84 ? -13.988 6.200 12.367 1.00 95.81 84 ILE A N 1
ATOM 707 C CA . ILE A 1 84 ? -14.104 4.889 11.720 1.00 95.81 84 ILE A CA 1
ATOM 708 C C . ILE A 1 84 ? -13.585 3.766 12.628 1.00 95.81 84 ILE A C 1
ATOM 710 O O . ILE A 1 84 ? -14.228 2.722 12.712 1.00 95.81 84 ILE A O 1
ATOM 714 N N . ASP A 1 85 ? -12.465 3.982 13.323 1.00 91.75 85 ASP A N 1
ATOM 715 C CA . ASP A 1 85 ? -11.896 3.042 14.295 1.00 91.75 85 ASP A CA 1
ATOM 716 C C . ASP A 1 85 ? -12.891 2.767 15.426 1.00 91.75 85 ASP A C 1
ATOM 718 O O . ASP A 1 85 ? -13.092 1.604 15.766 1.00 91.75 85 ASP A O 1
ATOM 722 N N . ASP A 1 86 ? -13.584 3.791 15.928 1.00 90.19 86 ASP A N 1
ATOM 723 C CA . ASP A 1 86 ? -14.620 3.660 16.957 1.00 90.19 86 ASP A CA 1
ATOM 724 C C . ASP A 1 86 ? -15.791 2.788 16.473 1.00 90.19 86 ASP A C 1
ATOM 726 O O . ASP A 1 86 ? -16.221 1.871 17.175 1.00 90.19 86 ASP A O 1
ATOM 730 N N . ILE A 1 87 ? -16.278 3.018 15.245 1.00 91.38 87 ILE A N 1
ATOM 731 C CA . ILE A 1 87 ? -17.373 2.229 14.658 1.00 91.38 87 ILE A CA 1
ATOM 732 C C . ILE A 1 87 ? -16.943 0.770 14.481 1.00 91.38 87 ILE A C 1
ATOM 734 O O . ILE A 1 87 ? -17.625 -0.140 14.953 1.00 91.38 87 ILE A O 1
ATOM 738 N N . LEU A 1 88 ? -15.810 0.529 13.821 1.00 90.44 88 LEU A N 1
ATOM 739 C CA . LEU A 1 88 ? -15.380 -0.820 13.450 1.00 90.44 88 LEU A CA 1
ATOM 740 C C . LEU A 1 88 ? -14.878 -1.635 14.652 1.00 90.44 88 LEU A C 1
ATOM 742 O O . LEU A 1 88 ? -15.097 -2.846 14.706 1.00 90.44 88 LEU A O 1
ATOM 746 N N . SER A 1 89 ? -14.286 -0.987 15.658 1.00 86.00 89 SER A N 1
ATOM 747 C CA . SER A 1 89 ? -13.830 -1.654 16.888 1.00 86.00 89 SER A CA 1
ATOM 748 C C . SER A 1 89 ? -14.977 -2.001 17.846 1.00 86.00 89 SER A C 1
ATOM 750 O O . SER A 1 89 ? -14.793 -2.821 18.749 1.00 86.00 89 SER A O 1
ATOM 752 N N . SER A 1 90 ? -16.168 -1.421 17.648 1.00 82.56 90 SER A N 1
ATOM 753 C CA . SER A 1 90 ? -17.361 -1.659 18.476 1.00 82.56 90 SER A CA 1
ATOM 754 C C . SER A 1 90 ? -18.161 -2.922 18.113 1.00 82.56 90 SER A C 1
ATOM 756 O O . SER A 1 90 ? -19.214 -3.157 18.700 1.00 82.56 90 SER A O 1
ATOM 758 N N . LYS A 1 91 ? -17.652 -3.760 17.194 1.00 81.75 91 LYS A N 1
ATOM 759 C CA . LYS A 1 91 ? -18.363 -4.910 16.594 1.00 81.75 91 LYS A CA 1
ATOM 760 C C . LYS A 1 91 ? -19.667 -4.471 15.905 1.00 81.75 91 LYS A C 1
ATOM 762 O O . LYS A 1 91 ? -20.754 -4.777 16.399 1.00 81.75 91 LYS A O 1
ATOM 767 N N . PRO A 1 92 ? -19.567 -3.749 14.777 1.00 86.38 92 PRO A N 1
ATOM 768 C CA . PRO A 1 92 ? -20.732 -3.196 14.102 1.00 86.38 92 PRO A CA 1
ATOM 769 C C . PRO A 1 92 ? -21.678 -4.300 13.616 1.00 86.38 92 PRO A C 1
ATOM 771 O O . PRO A 1 92 ? -21.242 -5.381 13.213 1.00 86.38 92 PRO A O 1
ATOM 774 N N . SER A 1 93 ? -22.979 -4.006 13.602 1.00 90.12 93 SER A N 1
ATOM 775 C CA . SER A 1 93 ? -23.958 -4.848 12.909 1.00 90.12 93 SER A CA 1
ATOM 776 C C . SER A 1 93 ? -23.738 -4.815 11.391 1.00 90.12 93 SER A C 1
ATOM 778 O O . SER A 1 93 ? -23.070 -3.922 10.859 1.00 90.12 93 SER A O 1
ATOM 780 N N . SER A 1 94 ? -24.340 -5.764 10.666 1.00 91.62 94 SER A N 1
ATOM 781 C CA . SER A 1 94 ? -24.313 -5.765 9.197 1.00 91.62 94 SER A CA 1
ATOM 782 C C . SER A 1 94 ? -24.822 -4.449 8.611 1.00 91.62 94 SER A C 1
ATOM 784 O O . SER A 1 94 ? -24.221 -3.928 7.677 1.00 91.62 94 SER A O 1
ATOM 786 N N . ASP A 1 95 ? -25.886 -3.883 9.182 1.00 93.75 95 ASP A N 1
ATOM 787 C CA . ASP A 1 95 ? -26.511 -2.658 8.677 1.00 93.75 95 ASP A CA 1
ATOM 788 C C . ASP A 1 95 ? -25.617 -1.439 8.914 1.00 93.75 95 ASP A C 1
ATOM 790 O O . ASP A 1 95 ? -25.378 -0.660 7.993 1.00 93.75 95 ASP A O 1
ATOM 794 N N . GLN A 1 96 ? -25.021 -1.335 10.108 1.00 93.38 96 GLN A N 1
ATOM 795 C CA . GLN A 1 96 ? -24.050 -0.283 10.422 1.00 93.38 96 GLN A CA 1
ATOM 796 C C . GLN A 1 96 ? -22.844 -0.331 9.479 1.00 93.38 96 GLN A C 1
ATOM 798 O O . GLN A 1 96 ? -22.367 0.709 9.021 1.00 93.38 96 GLN A O 1
ATOM 803 N N . LEU A 1 97 ? -22.360 -1.534 9.159 1.00 94.75 97 LEU A N 1
ATOM 804 C CA . LEU A 1 97 ? -21.250 -1.706 8.231 1.00 94.75 97 LEU A CA 1
ATOM 805 C C . LEU A 1 97 ? -21.647 -1.347 6.789 1.00 94.75 97 LEU A C 1
ATOM 807 O O . LEU A 1 97 ? -20.877 -0.673 6.106 1.00 94.75 97 LEU A O 1
ATOM 811 N N . ARG A 1 98 ? -22.850 -1.727 6.331 1.00 95.75 98 ARG A N 1
ATOM 812 C CA . ARG A 1 98 ? -23.370 -1.332 5.006 1.00 95.75 98 ARG A CA 1
ATOM 813 C C . ARG A 1 98 ? -23.487 0.184 4.882 1.00 95.75 98 ARG A C 1
ATOM 815 O O . ARG A 1 98 ? -23.083 0.742 3.861 1.00 95.75 98 ARG A O 1
ATOM 822 N N . ASP A 1 99 ? -24.000 0.854 5.908 1.00 95.25 99 ASP A N 1
ATOM 823 C CA . ASP A 1 99 ? -24.138 2.311 5.913 1.00 95.25 99 ASP A CA 1
ATOM 824 C C . ASP A 1 99 ? -22.777 3.011 5.903 1.00 95.25 99 ASP A C 1
ATOM 826 O O . ASP A 1 99 ? -22.573 3.958 5.137 1.00 95.25 99 ASP A O 1
ATOM 830 N N . LEU A 1 100 ? -21.805 2.492 6.659 1.00 96.75 100 LEU A N 1
ATOM 831 C CA . LEU A 1 100 ? -20.436 2.995 6.624 1.00 96.75 100 LEU A CA 1
ATOM 832 C C . LEU A 1 100 ? -19.795 2.819 5.238 1.00 96.75 100 LEU A C 1
ATOM 834 O O . LEU A 1 100 ? -19.154 3.744 4.738 1.00 96.75 100 LEU A O 1
ATOM 838 N N . ILE A 1 101 ? -19.987 1.669 4.586 1.00 97.25 101 ILE A N 1
ATOM 839 C CA . ILE A 1 101 ? -19.475 1.418 3.230 1.00 97.25 101 ILE A CA 1
ATOM 840 C C . ILE A 1 101 ? -20.073 2.415 2.227 1.00 97.25 101 ILE A C 1
ATOM 842 O O . ILE A 1 101 ? -19.336 3.007 1.433 1.00 97.25 101 ILE A O 1
ATOM 846 N N . LYS A 1 102 ? -21.390 2.650 2.287 1.00 95.81 102 LYS A N 1
ATOM 847 C CA . LYS A 1 102 ? -22.078 3.636 1.436 1.00 95.81 102 LYS A CA 1
ATOM 848 C C . LYS A 1 102 ? -21.547 5.049 1.657 1.00 95.81 102 LYS A C 1
ATOM 850 O O . LYS A 1 102 ? -21.331 5.781 0.693 1.00 95.81 102 LYS A O 1
ATOM 855 N N . GLU A 1 103 ? -21.313 5.433 2.912 1.00 95.62 103 GLU A N 1
ATOM 856 C CA . GLU A 1 103 ? -20.695 6.719 3.232 1.00 95.62 103 GLU A CA 1
ATOM 857 C C . GLU A 1 103 ? -19.307 6.819 2.590 1.00 95.62 103 GLU A C 1
ATOM 859 O O . GLU A 1 103 ? -19.006 7.788 1.881 1.00 95.62 103 GLU A O 1
ATOM 864 N N . CYS A 1 104 ? -18.479 5.794 2.795 1.00 96.75 104 CYS A N 1
ATOM 865 C CA . CYS A 1 104 ? -17.122 5.751 2.277 1.00 96.75 104 CYS A CA 1
ATOM 866 C C . CYS A 1 104 ? -17.098 5.906 0.756 1.00 96.75 104 CYS A C 1
ATOM 868 O O . CYS A 1 104 ? -16.301 6.698 0.257 1.00 96.75 104 CYS A O 1
ATOM 870 N N . ALA A 1 105 ? -18.021 5.275 0.029 1.00 93.38 105 ALA A N 1
ATOM 871 C CA . ALA A 1 105 ? -18.113 5.334 -1.431 1.00 93.38 105 ALA A CA 1
ATOM 872 C C . ALA A 1 105 ? -18.191 6.753 -2.029 1.00 93.38 105 ALA A C 1
ATOM 874 O O . ALA A 1 105 ? -17.892 6.950 -3.207 1.00 93.38 105 ALA A O 1
ATOM 875 N N . THR A 1 106 ? -18.593 7.745 -1.232 1.00 93.38 106 THR A N 1
ATOM 876 C CA . THR A 1 106 ? -18.752 9.144 -1.667 1.00 93.38 106 THR A CA 1
ATOM 877 C C . THR A 1 106 ? -17.669 10.078 -1.129 1.00 93.38 106 THR A C 1
ATOM 879 O O . THR A 1 106 ? -17.559 11.228 -1.551 1.00 93.38 106 THR A O 1
ATOM 882 N N . LYS A 1 107 ? -16.845 9.602 -0.191 1.00 95.50 107 LYS A N 1
ATOM 883 C CA . LYS A 1 107 ? -15.831 10.403 0.498 1.00 95.50 107 LYS A CA 1
ATOM 884 C C . LYS A 1 107 ? -14.481 9.701 0.427 1.00 95.50 107 LYS A C 1
ATOM 886 O O . LYS A 1 107 ? -14.244 8.723 1.130 1.00 95.50 107 LYS A O 1
ATOM 891 N N . ARG A 1 108 ? -13.551 10.247 -0.369 1.00 95.06 108 ARG A N 1
ATOM 892 C CA . ARG A 1 108 ? -12.174 9.716 -0.499 1.00 95.06 108 ARG A CA 1
ATOM 893 C C . ARG A 1 108 ? -11.496 9.510 0.856 1.00 95.06 108 ARG A C 1
ATOM 895 O O . ARG A 1 108 ? -10.912 8.464 1.096 1.00 95.06 108 ARG A O 1
ATOM 902 N N . VAL A 1 109 ? -11.567 10.510 1.731 1.00 96.38 109 VAL A N 1
ATOM 903 C CA . VAL A 1 109 ? -10.894 10.456 3.035 1.00 96.38 109 VAL A CA 1
ATOM 904 C C . VAL A 1 109 ? -11.468 9.329 3.900 1.00 96.38 109 VAL A C 1
ATOM 906 O O . VAL A 1 109 ? -10.704 8.519 4.413 1.00 96.38 109 VAL A O 1
ATOM 909 N N . SER A 1 110 ? -12.796 9.216 3.976 1.00 97.62 110 SER A N 1
ATOM 910 C CA . SER A 1 110 ? -13.477 8.130 4.690 1.00 97.62 110 SER A CA 1
ATOM 911 C C . SER A 1 110 ? -13.146 6.762 4.088 1.00 97.62 110 SER A C 1
ATOM 913 O O . SER A 1 110 ? -12.812 5.847 4.827 1.00 97.62 110 SER A O 1
ATOM 915 N N . SER A 1 111 ? -13.134 6.636 2.754 1.00 97.75 111 SER A N 1
ATOM 916 C CA . SER A 1 111 ? -12.707 5.409 2.062 1.00 97.75 111 SER A CA 1
ATOM 917 C C . SER A 1 111 ? -11.299 4.973 2.434 1.00 97.75 111 SER A C 1
ATOM 919 O O . SER A 1 111 ? -11.074 3.804 2.730 1.00 97.75 111 SER A O 1
ATOM 921 N N . TYR A 1 112 ? -10.346 5.904 2.417 1.00 98.31 112 TYR A N 1
ATOM 922 C CA . TYR A 1 112 ? -8.974 5.599 2.793 1.00 98.31 112 TYR A CA 1
ATOM 923 C C . TYR A 1 112 ? -8.894 5.164 4.257 1.00 98.31 112 TYR A C 1
ATOM 925 O O . TYR A 1 112 ? -8.360 4.100 4.546 1.00 98.31 112 TYR A O 1
ATOM 933 N N . CYS A 1 113 ? -9.491 5.928 5.175 1.00 98.25 113 CYS A N 1
ATOM 934 C CA . CYS A 1 113 ? -9.525 5.593 6.597 1.00 98.25 113 CYS A CA 1
ATOM 935 C C . CYS A 1 113 ? -10.183 4.228 6.872 1.00 98.25 113 CYS A C 1
ATOM 937 O O . CYS A 1 113 ? -9.674 3.466 7.689 1.00 98.25 113 CYS A O 1
ATOM 939 N N . PHE A 1 114 ? -11.260 3.895 6.156 1.00 98.25 114 PHE A N 1
ATOM 940 C CA . PHE A 1 114 ? -11.932 2.597 6.220 1.00 98.25 114 PHE A CA 1
ATOM 941 C C . PHE A 1 114 ? -11.005 1.447 5.827 1.00 98.25 114 PHE A C 1
ATOM 943 O O . PHE A 1 114 ? -10.864 0.488 6.579 1.00 98.25 114 PHE A O 1
ATOM 950 N N . ILE A 1 115 ? -10.307 1.554 4.695 1.00 98.12 115 ILE A N 1
ATOM 951 C CA . ILE A 1 115 ? -9.395 0.494 4.241 1.00 98.12 115 ILE A CA 1
ATOM 952 C C . ILE A 1 115 ? -8.161 0.405 5.151 1.00 98.12 115 ILE A C 1
ATOM 954 O O . ILE A 1 115 ? -7.720 -0.692 5.489 1.00 98.12 115 ILE A O 1
ATOM 958 N N . ILE A 1 116 ? -7.626 1.541 5.607 1.00 97.81 116 ILE A N 1
ATOM 959 C CA . ILE A 1 116 ? -6.484 1.577 6.531 1.00 97.81 116 ILE A CA 1
ATOM 960 C C . ILE A 1 116 ? -6.812 0.935 7.875 1.00 97.81 116 ILE A C 1
ATOM 962 O O . ILE A 1 116 ? -5.941 0.306 8.474 1.00 97.81 116 ILE A O 1
ATOM 966 N N . TRP A 1 117 ? -8.066 0.993 8.323 1.00 96.69 117 TRP A N 1
ATOM 967 C CA . TRP A 1 117 ? -8.478 0.248 9.506 1.00 96.69 117 TRP A CA 1
ATOM 968 C C . TRP A 1 117 ? -8.271 -1.261 9.320 1.00 96.69 117 TRP A C 1
ATOM 970 O O . TRP A 1 117 ? -7.720 -1.915 10.204 1.00 96.69 117 TRP A O 1
ATOM 980 N N . PHE A 1 118 ? -8.602 -1.813 8.146 1.00 97.38 118 PHE A N 1
ATOM 981 C CA . PHE A 1 118 ? -8.313 -3.218 7.839 1.00 97.38 118 PHE A CA 1
ATOM 982 C C . PHE A 1 118 ? -6.810 -3.502 7.741 1.00 97.38 118 PHE A C 1
ATOM 984 O O . PHE A 1 118 ? -6.378 -4.585 8.121 1.00 97.38 118 PHE A O 1
ATOM 991 N N . VAL A 1 119 ? -5.989 -2.540 7.304 1.00 97.19 119 VAL A N 1
ATOM 992 C CA . VAL A 1 119 ? -4.517 -2.667 7.343 1.00 97.19 119 VAL A CA 1
ATOM 993 C C . VAL A 1 119 ? -3.999 -2.696 8.787 1.00 97.19 119 VAL A C 1
ATOM 995 O O . VAL A 1 119 ? -3.119 -3.491 9.112 1.00 97.19 119 VAL A O 1
ATOM 998 N N . HIS A 1 120 ? -4.569 -1.892 9.686 1.00 93.81 120 HIS A N 1
ATOM 999 C CA . HIS A 1 120 ? -4.262 -1.966 11.118 1.00 93.81 120 HIS A CA 1
ATOM 1000 C C . HIS A 1 120 ? -4.701 -3.300 11.720 1.00 93.81 120 HIS A C 1
ATOM 1002 O O . HIS A 1 120 ? -3.956 -3.919 12.477 1.00 93.81 120 HIS A O 1
ATOM 1008 N N . HIS A 1 121 ? -5.909 -3.742 11.378 1.00 92.00 121 HIS A N 1
ATOM 1009 C CA . HIS A 1 121 ? -6.448 -5.025 11.799 1.00 92.00 121 HIS A CA 1
ATOM 1010 C C . HIS A 1 121 ? -5.537 -6.173 11.365 1.00 92.00 121 HIS A C 1
ATOM 1012 O O . HIS A 1 121 ? -5.200 -7.026 12.178 1.00 92.00 121 HIS A O 1
ATOM 1018 N N . TYR A 1 122 ? -5.088 -6.147 10.111 1.00 94.50 122 TYR A N 1
ATOM 1019 C CA . TYR A 1 122 ? -4.194 -7.126 9.507 1.00 94.50 122 TYR A CA 1
ATOM 1020 C C . TYR A 1 122 ? -2.876 -7.299 10.267 1.00 94.50 122 TYR A C 1
ATOM 1022 O O . TYR A 1 122 ? -2.422 -8.426 10.461 1.00 94.50 122 TYR A O 1
ATOM 1030 N N . ALA A 1 123 ? -2.300 -6.207 10.778 1.00 90.94 123 ALA A N 1
ATOM 1031 C CA . ALA A 1 123 ? -1.025 -6.234 11.491 1.00 90.94 123 ALA A CA 1
ATOM 1032 C C . ALA A 1 123 ? -1.024 -7.159 12.725 1.00 90.94 123 ALA A C 1
ATOM 1034 O O . ALA A 1 123 ? 0.038 -7.604 13.148 1.00 90.94 123 ALA A O 1
ATOM 1035 N N . ARG A 1 124 ? -2.196 -7.527 13.265 1.00 86.88 124 ARG A N 1
ATOM 1036 C CA . ARG A 1 124 ? -2.321 -8.530 14.337 1.00 86.88 124 ARG A CA 1
ATOM 1037 C C . ARG A 1 124 ? -1.662 -9.868 13.990 1.00 86.88 124 ARG A C 1
ATOM 1039 O O . ARG A 1 124 ? -1.103 -10.495 14.877 1.00 86.88 124 ARG A O 1
ATOM 1046 N N . PHE A 1 125 ? -1.678 -10.296 12.725 1.00 88.19 125 PHE A N 1
ATOM 1047 C CA . PHE A 1 125 ? -1.105 -11.582 12.305 1.00 88.19 125 PHE A CA 1
ATOM 1048 C C . PHE A 1 125 ? 0.428 -11.638 12.393 1.00 88.19 125 PHE A C 1
ATOM 1050 O O . PHE A 1 125 ? 1.021 -12.701 12.237 1.00 88.19 125 PHE A O 1
ATOM 1057 N N . TYR A 1 126 ? 1.071 -10.504 12.676 1.00 85.44 126 TYR A N 1
ATOM 1058 C CA . TYR A 1 126 ? 2.473 -10.454 13.072 1.00 85.44 126 TYR A CA 1
ATOM 1059 C C . TYR A 1 126 ? 2.725 -11.056 14.470 1.00 85.44 126 TYR A C 1
ATOM 1061 O O . TYR A 1 126 ? 3.846 -11.456 14.775 1.00 85.44 126 TYR A O 1
ATOM 1069 N N . MET A 1 127 ? 1.695 -11.141 15.317 1.00 77.31 127 MET A N 1
ATOM 1070 C CA . MET A 1 127 ? 1.774 -11.771 16.635 1.00 77.31 127 MET A CA 1
ATOM 1071 C C . MET A 1 127 ? 1.628 -13.295 16.530 1.00 77.31 127 MET A C 1
ATOM 1073 O O . MET A 1 127 ? 0.976 -13.818 15.623 1.00 77.31 127 MET A O 1
ATOM 1077 N N . GLU A 1 128 ? 2.216 -14.028 17.474 1.00 72.25 128 GLU A N 1
ATOM 1078 C CA . GLU A 1 128 ? 2.159 -15.492 17.488 1.00 72.25 128 GLU A CA 1
ATOM 1079 C C . GLU A 1 128 ? 0.726 -16.038 17.624 1.00 72.25 128 GLU A C 1
ATOM 1081 O O . GLU A 1 128 ? -0.093 -15.526 18.388 1.00 72.25 128 GLU A O 1
ATOM 1086 N N . ASN A 1 129 ? 0.448 -17.143 16.918 1.00 67.94 129 ASN A N 1
ATOM 1087 C CA . ASN A 1 129 ? -0.771 -17.951 17.059 1.00 67.94 129 ASN A CA 1
ATOM 1088 C C . ASN A 1 129 ? -2.095 -17.172 16.887 1.00 67.94 129 ASN A C 1
ATOM 1090 O O . ASN A 1 129 ? -3.084 -17.442 17.577 1.00 67.94 129 ASN A O 1
ATOM 1094 N N . ILE A 1 130 ? -2.145 -16.200 15.967 1.00 80.44 130 ILE A N 1
ATOM 1095 C CA . ILE A 1 130 ? -3.400 -15.524 15.609 1.00 80.44 130 ILE A CA 1
ATOM 1096 C C . ILE A 1 130 ? -4.117 -16.269 14.480 1.00 80.44 130 ILE A C 1
ATOM 1098 O O . ILE A 1 130 ? -3.590 -16.412 13.380 1.00 80.44 130 ILE A O 1
ATOM 1102 N N . LEU A 1 131 ? -5.359 -16.677 14.742 1.00 82.38 131 LEU A N 1
ATOM 1103 C CA . LEU A 1 131 ? -6.281 -17.197 13.732 1.00 82.38 131 LEU A CA 1
ATOM 1104 C C . LEU A 1 131 ? -7.160 -16.075 13.149 1.00 82.38 131 LEU A C 1
ATOM 1106 O O . LEU A 1 131 ? -7.374 -15.060 13.823 1.00 82.38 131 LEU A O 1
ATOM 1110 N N . PRO A 1 132 ? -7.695 -16.240 11.923 1.00 86.94 132 PRO A N 1
ATOM 1111 C CA . PRO A 1 132 ? -8.672 -15.315 11.363 1.00 86.94 132 PRO A CA 1
ATOM 1112 C C . PRO A 1 132 ? -9.887 -15.126 12.272 1.00 86.94 132 PRO A C 1
ATOM 1114 O O . PRO A 1 132 ? -10.387 -16.066 12.889 1.00 86.94 132 PRO A O 1
ATOM 1117 N N . ASP A 1 133 ? -10.384 -13.894 12.319 1.00 86.44 133 ASP A N 1
ATOM 1118 C CA . ASP A 1 133 ? -11.596 -13.560 13.063 1.00 86.44 133 ASP A CA 1
ATOM 1119 C C . ASP A 1 133 ? -12.807 -13.955 12.237 1.00 86.44 133 ASP A C 1
ATOM 1121 O O . ASP A 1 133 ? -13.191 -13.252 11.303 1.00 86.44 133 ASP A O 1
ATOM 1125 N N . THR A 1 134 ? -13.395 -15.094 12.583 1.00 87.81 134 THR A N 1
ATOM 1126 C CA . THR A 1 134 ? -14.538 -15.653 11.865 1.00 87.81 134 THR A CA 1
ATOM 1127 C C . THR A 1 134 ? -15.742 -14.716 11.867 1.00 87.81 134 THR A C 1
ATOM 1129 O O . THR A 1 134 ? -16.484 -14.712 10.895 1.00 87.81 134 THR A O 1
ATOM 1132 N N . GLN A 1 135 ? -15.929 -13.872 12.890 1.00 87.94 135 GLN A N 1
ATOM 1133 C CA . GLN A 1 135 ? -17.048 -12.927 12.921 1.00 87.94 135 GLN A CA 1
ATOM 1134 C C . GLN A 1 135 ? -16.864 -11.835 11.869 1.00 87.94 135 GLN A C 1
ATOM 1136 O O . GLN A 1 135 ? -17.769 -11.588 11.075 1.00 87.94 135 GLN A O 1
ATOM 1141 N N . ILE A 1 136 ? -15.684 -11.211 11.828 1.00 90.06 136 ILE A N 1
ATOM 1142 C CA . ILE A 1 136 ? -15.371 -10.182 10.826 1.00 90.06 136 ILE A CA 1
ATOM 1143 C C . ILE A 1 136 ? -15.332 -10.793 9.425 1.00 90.06 136 ILE A C 1
ATOM 1145 O O . ILE A 1 136 ? -15.874 -10.209 8.492 1.00 90.06 136 ILE A O 1
ATOM 1149 N N . VAL A 1 137 ? -14.734 -11.975 9.269 1.00 92.31 137 VAL A N 1
ATOM 1150 C CA . VAL A 1 137 ? -14.684 -12.679 7.982 1.00 92.31 137 VAL A CA 1
ATOM 1151 C C . VAL A 1 137 ? -16.094 -12.955 7.464 1.00 92.31 137 VAL A C 1
ATOM 1153 O O . VAL A 1 137 ? -16.377 -12.585 6.328 1.00 92.31 137 VAL A O 1
ATOM 1156 N N . ASN A 1 138 ? -16.994 -13.495 8.292 1.00 92.69 138 ASN A N 1
ATOM 1157 C CA . ASN A 1 138 ? -18.382 -13.748 7.895 1.00 92.69 138 ASN A CA 1
ATOM 1158 C C . ASN A 1 138 ? -19.116 -12.442 7.561 1.00 92.69 138 ASN A C 1
ATOM 1160 O O . ASN A 1 138 ? -19.775 -12.355 6.529 1.00 92.69 138 ASN A O 1
ATOM 1164 N N . LEU A 1 139 ? -18.938 -11.387 8.368 1.00 92.75 139 LEU A N 1
ATOM 1165 C CA . LEU A 1 139 ? -19.518 -10.074 8.068 1.00 92.75 139 LEU A CA 1
ATOM 1166 C C . LEU A 1 139 ? -19.093 -9.579 6.678 1.00 92.75 139 LEU A C 1
ATOM 1168 O O . LEU A 1 139 ? -19.931 -9.127 5.901 1.00 92.75 139 LEU A O 1
ATOM 1172 N N . ILE A 1 140 ? -17.809 -9.696 6.336 1.00 95.50 140 ILE A N 1
ATOM 1173 C CA . ILE A 1 140 ? -17.271 -9.248 5.047 1.00 95.50 140 ILE A CA 1
ATOM 1174 C C . ILE A 1 140 ? -17.696 -10.159 3.888 1.00 95.50 140 ILE A C 1
ATOM 1176 O O . ILE A 1 140 ? -18.079 -9.647 2.835 1.00 95.50 140 ILE A O 1
ATOM 1180 N N . GLN A 1 141 ? -17.627 -11.482 4.051 1.00 94.25 141 GLN A N 1
ATOM 1181 C CA . GLN A 1 141 ? -17.884 -12.451 2.977 1.00 94.25 141 GLN A CA 1
ATOM 1182 C C . GLN A 1 141 ? -19.371 -12.659 2.697 1.00 94.25 141 GLN A C 1
ATOM 1184 O O . GLN A 1 141 ? -19.761 -12.721 1.529 1.00 94.25 141 GLN A O 1
ATOM 1189 N N . ASP A 1 142 ? -20.184 -12.733 3.748 1.00 92.06 142 ASP A N 1
ATOM 1190 C CA . ASP A 1 142 ? -21.582 -13.145 3.651 1.00 92.06 142 ASP A CA 1
ATOM 1191 C C . ASP A 1 142 ? -22.531 -11.953 3.791 1.00 92.06 142 ASP A C 1
ATOM 1193 O O . ASP A 1 142 ? -23.557 -11.892 3.112 1.00 92.06 142 ASP A O 1
ATOM 1197 N N . ASN A 1 143 ? -22.196 -10.971 4.639 1.00 92.00 143 ASN A N 1
ATOM 1198 C CA . ASN A 1 143 ? -23.127 -9.890 4.962 1.00 92.00 143 ASN A CA 1
ATOM 1199 C C . ASN A 1 143 ? -22.925 -8.599 4.170 1.00 92.00 143 ASN A C 1
ATOM 1201 O O . ASN A 1 143 ? -23.908 -7.881 4.039 1.00 92.00 143 ASN A O 1
ATOM 1205 N N . VAL A 1 144 ? -21.727 -8.245 3.689 1.00 95.75 144 VAL A N 1
ATOM 1206 C CA . VAL A 1 144 ? -21.504 -6.950 2.991 1.00 95.75 144 VAL A CA 1
ATOM 1207 C C . VAL A 1 144 ? -20.700 -7.049 1.692 1.00 95.75 144 VAL A C 1
ATOM 1209 O O . VAL A 1 144 ? -20.262 -6.039 1.135 1.00 95.75 144 VAL A O 1
ATOM 1212 N N . LYS A 1 145 ? -20.493 -8.267 1.187 1.00 96.50 145 LYS A N 1
ATOM 1213 C CA . LYS A 1 145 ? -19.723 -8.526 -0.036 1.00 96.50 145 LYS A CA 1
ATOM 1214 C C . LYS A 1 145 ? -20.242 -7.744 -1.240 1.00 96.50 145 LYS A C 1
ATOM 1216 O O . LYS A 1 145 ? -19.445 -7.170 -1.980 1.00 96.50 145 LYS A O 1
ATOM 1221 N N . GLU A 1 146 ? -21.557 -7.723 -1.447 1.00 95.56 146 GLU A N 1
ATOM 1222 C CA . GLU A 1 146 ? -22.164 -7.034 -2.590 1.00 95.56 146 GLU A CA 1
ATOM 1223 C C . GLU A 1 146 ? -21.924 -5.524 -2.526 1.00 95.56 146 GLU A C 1
ATOM 1225 O O . GLU A 1 146 ? -21.502 -4.935 -3.519 1.00 95.56 146 GLU A O 1
ATOM 1230 N N . GLU A 1 147 ? -22.103 -4.893 -1.362 1.00 96.19 147 GLU A N 1
ATOM 1231 C CA . GLU A 1 147 ? -21.780 -3.479 -1.161 1.00 96.19 147 GLU A CA 1
ATOM 1232 C C . GLU A 1 147 ? -20.310 -3.185 -1.448 1.00 96.19 147 GLU A C 1
ATOM 1234 O O . GLU A 1 147 ? -20.002 -2.236 -2.171 1.00 96.19 147 GLU A O 1
ATOM 1239 N N . LEU A 1 148 ? -19.398 -4.000 -0.913 1.00 96.69 148 LEU A N 1
ATOM 1240 C CA . LEU A 1 148 ? -17.967 -3.809 -1.130 1.00 96.69 148 LEU A CA 1
ATOM 1241 C C . LEU A 1 148 ? -17.607 -3.901 -2.614 1.00 96.69 148 LEU A C 1
ATOM 1243 O O . LEU A 1 148 ? -16.887 -3.040 -3.113 1.00 96.69 148 LEU A O 1
ATOM 1247 N N . ILE A 1 149 ? -18.143 -4.884 -3.341 1.00 96.31 149 ILE A N 1
ATOM 1248 C CA . ILE A 1 149 ? -17.910 -5.014 -4.786 1.00 96.31 149 ILE A CA 1
ATOM 1249 C C . ILE A 1 149 ? -18.530 -3.837 -5.546 1.00 96.31 149 ILE A C 1
ATOM 1251 O O . ILE A 1 149 ? -17.892 -3.275 -6.435 1.00 96.31 149 ILE A O 1
ATOM 1255 N N . ASN A 1 150 ? -19.744 -3.419 -5.192 1.00 94.50 150 ASN A N 1
ATOM 1256 C CA . ASN A 1 150 ? -20.434 -2.328 -5.877 1.00 94.50 150 ASN A CA 1
ATOM 1257 C C . ASN A 1 150 ? -19.701 -0.988 -5.723 1.00 94.50 150 ASN A C 1
ATOM 1259 O O . ASN A 1 150 ? -19.586 -0.228 -6.689 1.00 94.50 150 ASN A O 1
ATOM 1263 N N . TYR A 1 151 ? -19.188 -0.700 -4.525 1.00 95.19 151 TYR A N 1
ATOM 1264 C CA . TYR A 1 151 ? -18.585 0.594 -4.210 1.00 95.19 151 TYR A CA 1
ATOM 1265 C C . TYR A 1 151 ? -17.066 0.638 -4.365 1.00 95.19 151 TYR A C 1
ATOM 1267 O O . TYR A 1 151 ? -16.539 1.697 -4.703 1.00 95.19 151 TYR A O 1
ATOM 1275 N N . PHE A 1 152 ? -16.365 -0.483 -4.190 1.00 95.12 152 PHE A N 1
ATOM 1276 C CA . PHE A 1 152 ? -14.902 -0.562 -4.272 1.00 95.12 152 PHE A CA 1
ATOM 1277 C C . PHE A 1 152 ? -14.380 -1.462 -5.401 1.00 95.12 152 PHE A C 1
ATOM 1279 O O . PHE A 1 152 ? -13.166 -1.615 -5.529 1.00 95.12 152 PHE A O 1
ATOM 1286 N N . GLU A 1 153 ? -15.265 -2.000 -6.252 1.00 95.38 153 GLU A N 1
ATOM 1287 C CA . GLU A 1 153 ? -14.951 -3.023 -7.266 1.00 95.38 153 GLU A CA 1
ATOM 1288 C C . GLU A 1 153 ? -14.411 -4.330 -6.639 1.00 95.38 153 GLU A C 1
ATOM 1290 O O . GLU A 1 153 ? -14.100 -4.385 -5.443 1.00 95.38 153 GLU A O 1
ATOM 1295 N N . PRO A 1 154 ? -14.275 -5.419 -7.422 1.00 95.44 154 PRO A N 1
ATOM 1296 C CA . PRO A 1 154 ? -13.707 -6.666 -6.913 1.00 95.44 154 PRO A CA 1
ATOM 1297 C C . PRO A 1 154 ? -12.329 -6.499 -6.260 1.00 95.44 154 PRO A C 1
ATOM 1299 O O . PRO A 1 154 ? -12.061 -7.161 -5.262 1.00 95.44 154 PRO A O 1
ATOM 1302 N N . ILE A 1 155 ? -11.492 -5.582 -6.760 1.00 95.38 155 ILE A N 1
ATOM 1303 C CA . ILE A 1 155 ? -10.155 -5.310 -6.212 1.00 95.38 155 ILE A CA 1
ATOM 1304 C C . ILE A 1 155 ? -10.195 -4.841 -4.747 1.00 95.38 155 ILE A C 1
ATOM 1306 O O . ILE A 1 155 ? -9.393 -5.297 -3.933 1.00 95.38 155 ILE A O 1
ATOM 1310 N N . GLY A 1 156 ? -11.145 -3.972 -4.381 1.00 96.31 156 GLY A N 1
ATOM 1311 C CA . GLY A 1 156 ? -11.278 -3.488 -3.008 1.00 96.31 156 GLY A CA 1
ATOM 1312 C C . GLY A 1 156 ? -11.835 -4.546 -2.062 1.00 96.31 156 GLY A C 1
ATOM 1313 O O . GLY A 1 156 ? -11.314 -4.715 -0.960 1.00 96.31 156 GLY A O 1
ATOM 1314 N N . TYR A 1 157 ? -12.830 -5.316 -2.512 1.00 97.00 157 TYR A N 1
ATOM 1315 C CA . TYR A 1 157 ? -13.328 -6.470 -1.759 1.00 97.00 157 TYR A CA 1
ATOM 1316 C C . TYR A 1 157 ? -12.218 -7.507 -1.515 1.00 97.00 157 TYR A C 1
ATOM 1318 O O . TYR A 1 157 ? -12.030 -7.943 -0.380 1.00 97.00 157 TYR A O 1
ATOM 1326 N N . GLN A 1 158 ? -11.449 -7.858 -2.554 1.00 95.88 158 GLN A N 1
ATOM 1327 C CA . GLN A 1 158 ? -10.339 -8.813 -2.474 1.00 95.88 158 GLN A CA 1
ATOM 1328 C C . GLN A 1 158 ? -9.237 -8.355 -1.514 1.00 95.88 158 GLN A C 1
ATOM 1330 O O . GLN A 1 158 ? -8.727 -9.167 -0.746 1.00 95.88 158 GLN A O 1
ATOM 1335 N N . LEU A 1 159 ? -8.898 -7.061 -1.509 1.00 97.31 159 LEU A N 1
ATOM 1336 C CA . LEU A 1 159 ? -7.970 -6.505 -0.525 1.00 97.31 159 LEU A CA 1
ATOM 1337 C C . LEU A 1 159 ? -8.486 -6.721 0.902 1.00 97.31 159 LEU A C 1
ATOM 1339 O O . LEU A 1 159 ? -7.777 -7.288 1.730 1.00 97.31 159 LEU A O 1
ATOM 1343 N N . ILE A 1 160 ? -9.714 -6.275 1.187 1.00 97.56 160 ILE A N 1
ATOM 1344 C CA . ILE A 1 160 ? -10.288 -6.316 2.539 1.00 97.56 160 ILE A CA 1
ATOM 1345 C C . ILE A 1 160 ? -10.368 -7.756 3.044 1.00 97.56 160 ILE A C 1
ATOM 1347 O O . ILE A 1 160 ? -9.941 -8.035 4.164 1.00 97.56 160 ILE A O 1
ATOM 1351 N N . ILE A 1 161 ? -10.842 -8.693 2.219 1.00 96.44 161 ILE A N 1
ATOM 1352 C CA . ILE A 1 161 ? -10.945 -10.082 2.662 1.00 96.44 161 ILE A CA 1
ATOM 1353 C C . ILE A 1 161 ? -9.576 -10.731 2.894 1.00 96.44 161 ILE A C 1
ATOM 1355 O O . ILE A 1 161 ? -9.409 -11.462 3.873 1.00 96.44 161 ILE A O 1
ATOM 1359 N N . SER A 1 162 ? -8.571 -10.428 2.067 1.00 96.50 162 SER A N 1
ATOM 1360 C CA . SER A 1 162 ? -7.200 -10.897 2.288 1.00 96.50 162 SER A CA 1
ATOM 1361 C C . SER A 1 162 ? -6.606 -10.345 3.586 1.00 96.50 162 SER A C 1
ATOM 1363 O O . SER A 1 162 ? -5.976 -11.092 4.334 1.00 96.50 162 SER A O 1
ATOM 1365 N N . LEU A 1 163 ? -6.875 -9.075 3.913 1.00 96.88 163 LEU A N 1
ATOM 1366 C CA . LEU A 1 163 ? -6.473 -8.461 5.186 1.00 96.88 163 LEU A CA 1
ATOM 1367 C C . LEU A 1 163 ? -7.144 -9.140 6.394 1.00 96.88 163 LEU A C 1
ATOM 1369 O O . LEU A 1 163 ? -6.520 -9.293 7.442 1.00 96.88 163 LEU A O 1
ATOM 1373 N N . CYS A 1 164 ? -8.392 -9.596 6.264 1.00 94.56 164 CYS A N 1
ATOM 1374 C CA . CYS A 1 164 ? -9.090 -10.325 7.331 1.00 94.56 164 CYS A CA 1
ATOM 1375 C C . CYS A 1 164 ? -8.590 -11.769 7.518 1.00 94.56 164 CYS A C 1
ATOM 1377 O O . CYS A 1 164 ? -8.702 -12.311 8.620 1.00 94.56 164 CYS A O 1
ATOM 1379 N N . THR A 1 165 ? -8.050 -12.385 6.463 1.00 94.25 165 THR A N 1
ATOM 1380 C CA . THR A 1 165 ? -7.705 -13.822 6.407 1.00 94.25 165 THR A CA 1
ATOM 1381 C C . THR A 1 165 ? -6.203 -14.121 6.394 1.00 94.25 165 THR A C 1
ATOM 1383 O O . THR A 1 165 ? -5.817 -15.283 6.359 1.00 94.25 165 THR A O 1
ATOM 1386 N N . ASN A 1 166 ? -5.368 -13.088 6.505 1.00 93.94 166 ASN A N 1
ATOM 1387 C CA . ASN A 1 166 ? -3.904 -13.135 6.477 1.00 93.94 166 ASN A CA 1
ATOM 1388 C C . ASN A 1 166 ? -3.247 -13.459 5.119 1.00 93.94 166 ASN A C 1
ATOM 1390 O O . ASN A 1 166 ? -2.092 -13.882 5.076 1.00 93.94 166 ASN A O 1
ATOM 1394 N N . PHE A 1 167 ? -3.956 -13.250 4.005 1.00 93.44 167 PHE A N 1
ATOM 13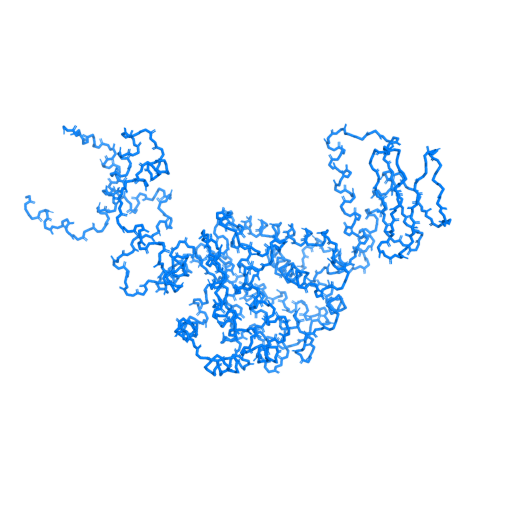95 C CA . PHE A 1 167 ? -3.529 -13.723 2.681 1.00 93.44 167 PHE A CA 1
ATOM 1396 C C . PHE A 1 167 ? -3.240 -15.242 2.668 1.00 93.44 167 PHE A C 1
ATOM 1398 O O . PHE A 1 167 ? -3.398 -15.954 3.657 1.00 93.44 167 PHE A O 1
ATOM 1405 N N . ASN A 1 168 ? -2.871 -15.781 1.507 1.00 90.19 168 ASN A N 1
ATOM 1406 C CA . ASN A 1 168 ? -2.472 -17.185 1.402 1.00 90.19 168 ASN A CA 1
ATOM 1407 C C . ASN A 1 168 ? -0.990 -17.381 1.775 1.00 90.19 168 ASN A C 1
ATOM 1409 O O . ASN A 1 168 ? -0.192 -16.451 1.664 1.00 90.19 168 ASN A O 1
ATOM 1413 N N . ASP A 1 169 ? -0.603 -18.615 2.113 1.00 85.81 169 ASP A N 1
ATOM 1414 C CA . ASP A 1 169 ? 0.757 -18.948 2.577 1.00 85.81 169 ASP A CA 1
ATOM 1415 C C . ASP A 1 169 ? 1.892 -18.688 1.571 1.00 85.81 169 ASP A C 1
ATOM 1417 O O . ASP A 1 169 ? 3.078 -18.691 1.918 1.00 85.81 169 ASP A O 1
ATOM 1421 N N . LYS A 1 170 ? 1.532 -18.504 0.300 1.00 86.25 170 LYS A N 1
ATOM 1422 C CA . LYS A 1 170 ? 2.457 -18.251 -0.809 1.00 86.25 170 LYS A CA 1
ATOM 1423 C C . LYS A 1 170 ? 2.524 -16.772 -1.185 1.00 86.25 170 LYS A C 1
ATOM 1425 O O . LYS A 1 170 ? 3.358 -16.407 -2.010 1.00 86.25 170 LYS A O 1
ATOM 1430 N N . SER A 1 171 ? 1.656 -15.942 -0.613 1.00 90.44 171 SER A N 1
ATOM 1431 C CA . SER A 1 171 ? 1.549 -14.532 -0.946 1.00 90.44 171 SER A CA 1
ATOM 1432 C C . SER A 1 171 ? 2.736 -13.776 -0.383 1.00 90.44 171 SER A C 1
ATOM 1434 O O . SER A 1 171 ? 3.122 -13.981 0.771 1.00 90.44 171 SER A O 1
ATOM 1436 N N . TYR A 1 172 ? 3.265 -12.826 -1.156 1.00 92.06 172 TYR A N 1
ATOM 1437 C CA . TYR A 1 172 ? 4.217 -11.854 -0.628 1.00 92.06 172 TYR A CA 1
ATOM 1438 C C . TYR A 1 172 ? 3.681 -11.181 0.636 1.00 92.06 172 TYR A C 1
ATOM 1440 O O . TYR A 1 172 ? 4.440 -10.946 1.579 1.00 92.06 172 TYR A O 1
ATOM 1448 N N . PHE A 1 173 ? 2.383 -10.873 0.654 1.00 95.38 173 PHE A N 1
ATOM 1449 C CA . PHE A 1 173 ? 1.797 -10.047 1.690 1.00 95.38 173 PHE A CA 1
ATOM 1450 C C . PHE A 1 173 ? 1.659 -10.759 3.018 1.00 95.38 173 PHE A C 1
ATOM 1452 O O . PHE A 1 173 ? 1.739 -10.040 4.009 1.00 95.38 173 PHE A O 1
ATOM 1459 N N . GLN A 1 174 ? 1.540 -12.092 3.057 1.00 94.62 174 GLN A N 1
ATOM 1460 C CA . GLN A 1 174 ? 1.305 -12.856 4.285 1.00 94.62 174 GLN A CA 1
ATOM 1461 C C . GLN A 1 174 ? 2.218 -12.403 5.433 1.00 94.62 174 GLN A C 1
ATOM 1463 O O . GLN A 1 174 ? 3.447 -12.392 5.293 1.00 94.62 174 GLN A O 1
ATOM 1468 N N . LEU A 1 175 ? 1.619 -12.082 6.586 1.00 93.31 175 LEU A N 1
ATOM 1469 C CA . LEU A 1 175 ? 2.379 -11.834 7.808 1.00 93.31 175 LEU A CA 1
ATOM 1470 C C . LEU A 1 175 ? 2.648 -13.146 8.530 1.00 93.31 175 LEU A C 1
ATOM 1472 O O . LEU A 1 175 ? 1.767 -13.996 8.679 1.00 93.31 175 LEU A O 1
ATOM 1476 N N . LYS A 1 176 ? 3.890 -13.282 8.983 1.00 87.56 176 LYS A N 1
ATOM 1477 C CA . LYS A 1 176 ? 4.356 -14.403 9.792 1.00 87.56 176 LYS A CA 1
ATOM 1478 C C . LYS A 1 176 ? 4.870 -13.864 11.124 1.00 87.56 176 LYS A C 1
ATOM 1480 O O . LYS A 1 176 ? 5.462 -12.777 11.127 1.00 87.56 176 LYS A O 1
ATOM 1485 N N . PRO A 1 177 ? 4.708 -14.619 12.223 1.00 80.19 177 PRO A N 1
ATOM 1486 C CA . PRO A 1 177 ? 5.342 -14.273 13.485 1.00 80.19 177 PRO A CA 1
ATOM 1487 C C . PRO A 1 177 ? 6.850 -14.076 13.308 1.00 80.19 177 PRO A C 1
ATOM 1489 O O . PRO A 1 177 ? 7.489 -14.818 12.558 1.00 80.19 177 PRO A O 1
ATOM 1492 N N . PHE A 1 178 ? 7.409 -13.069 13.983 1.00 72.31 178 PHE A N 1
ATOM 1493 C CA . PHE A 1 178 ? 8.850 -12.765 14.002 1.00 72.31 178 PHE A CA 1
ATOM 1494 C C . PHE A 1 178 ? 9.502 -12.418 12.657 1.00 72.31 178 PHE A C 1
ATOM 1496 O O . PHE A 1 178 ? 10.727 -12.482 12.526 1.00 72.31 178 PHE A O 1
ATOM 1503 N N . MET A 1 179 ? 8.730 -12.037 11.637 1.00 85.94 179 MET A N 1
ATOM 1504 C CA . MET A 1 179 ? 9.330 -11.438 10.442 1.00 85.94 179 MET A CA 1
ATOM 1505 C C . MET A 1 179 ? 10.100 -10.153 10.792 1.00 85.94 179 MET A C 1
ATOM 1507 O O . MET A 1 179 ? 9.750 -9.451 11.736 1.00 85.94 179 MET A O 1
ATOM 1511 N N . SER A 1 180 ? 11.144 -9.813 10.031 1.00 86.25 180 SER A N 1
ATOM 1512 C CA . SER A 1 180 ? 11.893 -8.583 10.317 1.00 86.25 180 SER A CA 1
ATOM 1513 C C . SER A 1 180 ? 11.014 -7.336 10.171 1.00 86.25 180 SER A C 1
ATOM 1515 O O . SER A 1 180 ? 10.143 -7.273 9.299 1.00 86.25 180 SER A O 1
ATOM 1517 N N . GLU A 1 181 ? 11.287 -6.322 10.992 1.00 82.12 181 GLU A N 1
ATOM 1518 C CA . GLU A 1 181 ? 10.569 -5.041 10.995 1.00 82.12 181 GLU A CA 1
ATOM 1519 C C . GLU A 1 181 ? 10.556 -4.392 9.598 1.00 82.12 181 GLU A C 1
ATOM 1521 O O . GLU A 1 181 ? 9.508 -3.984 9.102 1.00 82.12 181 GLU A O 1
ATOM 1526 N N . GLU A 1 182 ? 11.690 -4.399 8.893 1.00 85.81 182 GLU A N 1
ATOM 1527 C CA . GLU A 1 182 ? 11.776 -3.898 7.516 1.00 85.81 182 GLU A CA 1
ATOM 1528 C C . GLU A 1 182 ? 10.830 -4.643 6.560 1.00 85.81 182 GLU A C 1
ATOM 1530 O O . GLU A 1 182 ? 10.114 -4.025 5.770 1.00 85.81 182 GLU A O 1
ATOM 1535 N N . ASN A 1 183 ? 10.773 -5.975 6.656 1.00 90.12 183 ASN A N 1
ATOM 1536 C CA . ASN A 1 183 ? 9.885 -6.793 5.834 1.00 90.12 183 ASN A CA 1
ATOM 1537 C C . ASN A 1 183 ? 8.406 -6.536 6.153 1.00 90.12 183 ASN A C 1
ATOM 1539 O O . ASN A 1 183 ? 7.573 -6.561 5.240 1.00 90.12 183 ASN A O 1
ATOM 1543 N N . LEU A 1 184 ? 8.074 -6.316 7.426 1.00 91.88 184 LEU A N 1
ATOM 1544 C CA . LEU A 1 184 ? 6.727 -5.958 7.860 1.00 91.88 184 LEU A CA 1
ATOM 1545 C C . LEU A 1 184 ? 6.334 -4.603 7.265 1.00 91.88 184 LEU A C 1
ATOM 1547 O O . LEU A 1 184 ? 5.320 -4.498 6.572 1.00 91.88 184 LEU A O 1
ATOM 1551 N N . HIS A 1 185 ? 7.163 -3.578 7.464 1.00 92.94 185 HIS A N 1
ATOM 1552 C CA . HIS A 1 185 ? 6.842 -2.229 7.013 1.00 92.94 185 HIS A CA 1
ATOM 1553 C C . HIS A 1 185 ? 6.795 -2.099 5.496 1.00 92.94 185 HIS A C 1
ATOM 1555 O O . HIS A 1 185 ? 5.909 -1.406 5.006 1.00 92.94 185 HIS A O 1
ATOM 1561 N N . LEU A 1 186 ? 7.649 -2.797 4.741 1.00 94.12 186 LEU A N 1
ATOM 1562 C CA . LEU A 1 186 ? 7.561 -2.831 3.277 1.00 94.12 186 LEU A CA 1
ATOM 1563 C C . LEU A 1 186 ? 6.181 -3.293 2.793 1.00 94.12 186 LEU A C 1
ATOM 1565 O O . LEU A 1 186 ? 5.566 -2.628 1.958 1.00 94.12 186 LEU A O 1
ATOM 1569 N N . ARG A 1 187 ? 5.646 -4.379 3.365 1.00 96.12 187 ARG A N 1
ATOM 1570 C CA . ARG A 1 187 ? 4.293 -4.862 3.043 1.00 96.12 187 ARG A CA 1
ATOM 1571 C C . ARG A 1 187 ? 3.231 -3.841 3.426 1.00 96.12 187 ARG A C 1
ATOM 1573 O O . ARG A 1 187 ? 2.352 -3.551 2.620 1.00 96.12 187 ARG A O 1
ATOM 1580 N N . LEU A 1 188 ? 3.328 -3.267 4.626 1.00 96.88 188 LEU A N 1
ATOM 1581 C CA . LEU A 1 188 ? 2.381 -2.257 5.100 1.00 96.88 188 LEU A CA 1
ATOM 1582 C C . LEU A 1 188 ? 2.414 -0.979 4.246 1.00 96.88 188 LEU A C 1
ATOM 1584 O O . LEU A 1 188 ? 1.358 -0.410 3.992 1.00 96.88 188 LEU A O 1
ATOM 1588 N N . ILE A 1 189 ? 3.581 -0.539 3.757 1.00 97.31 189 ILE A N 1
ATOM 1589 C CA . ILE A 1 189 ? 3.697 0.600 2.830 1.00 97.31 189 ILE A CA 1
ATOM 1590 C C . ILE A 1 189 ? 2.977 0.288 1.519 1.00 97.31 189 ILE A C 1
ATOM 1592 O O . ILE A 1 189 ? 2.197 1.111 1.045 1.00 97.31 189 ILE A O 1
ATOM 1596 N N . VAL A 1 190 ? 3.213 -0.893 0.942 1.00 97.56 190 VAL A N 1
ATOM 1597 C CA . VAL A 1 190 ? 2.554 -1.298 -0.305 1.00 97.56 190 VAL A CA 1
ATOM 1598 C C . VAL A 1 190 ? 1.037 -1.335 -0.113 1.00 97.56 190 VAL A C 1
ATOM 1600 O O . VAL A 1 190 ? 0.315 -0.704 -0.877 1.00 97.56 190 VAL A O 1
ATOM 1603 N N . LEU A 1 191 ? 0.542 -1.977 0.949 1.00 98.19 191 LEU A N 1
ATOM 1604 C CA . LEU A 1 191 ? -0.892 -2.021 1.259 1.00 98.19 191 LEU A CA 1
ATOM 1605 C C . LEU A 1 191 ? -1.482 -0.621 1.498 1.00 98.19 191 LEU A C 1
ATOM 1607 O O . LEU A 1 191 ? -2.606 -0.351 1.079 1.00 98.19 191 LEU A O 1
ATOM 1611 N N . ASN A 1 192 ? -0.716 0.288 2.104 1.00 97.81 192 ASN A N 1
ATOM 1612 C CA . ASN A 1 192 ? -1.104 1.682 2.301 1.00 97.81 192 ASN A CA 1
ATOM 1613 C C . ASN A 1 192 ? -1.240 2.445 0.962 1.00 97.81 192 ASN A C 1
ATOM 1615 O O . ASN A 1 192 ? -2.219 3.160 0.745 1.00 97.81 192 ASN A O 1
ATOM 1619 N N . ILE A 1 193 ? -0.318 2.229 0.016 1.00 98.06 193 ILE A N 1
ATOM 1620 C CA . ILE A 1 193 ? -0.419 2.766 -1.354 1.00 98.06 193 ILE A CA 1
ATOM 1621 C C . ILE A 1 193 ? -1.687 2.253 -2.045 1.00 98.06 193 ILE A C 1
ATOM 1623 O O . ILE A 1 193 ? -2.431 3.039 -2.631 1.00 98.06 193 ILE A O 1
ATOM 1627 N N . ILE A 1 194 ? -1.970 0.952 -1.955 1.00 98.12 194 ILE A N 1
ATOM 1628 C CA . ILE A 1 194 ? -3.169 0.368 -2.567 1.00 98.12 194 ILE A CA 1
ATOM 1629 C C . ILE A 1 194 ? -4.445 0.930 -1.929 1.00 98.12 194 ILE A C 1
ATOM 1631 O O . ILE A 1 194 ? -5.365 1.316 -2.651 1.00 98.12 194 ILE A O 1
ATOM 1635 N N . ALA A 1 195 ? -4.491 1.053 -0.599 1.00 98.12 195 ALA A N 1
ATOM 1636 C CA . ALA A 1 195 ? -5.607 1.670 0.115 1.00 98.12 195 ALA A CA 1
ATOM 1637 C C . ALA A 1 195 ? -5.852 3.115 -0.348 1.00 98.12 195 ALA A C 1
ATOM 1639 O O . ALA A 1 195 ? -6.993 3.504 -0.623 1.00 98.12 195 ALA A O 1
ATOM 1640 N N . LEU A 1 196 ? -4.778 3.900 -0.499 1.00 97.81 196 LEU A N 1
ATOM 1641 C CA . LEU A 1 196 ? -4.841 5.252 -1.045 1.00 97.81 196 LEU A CA 1
ATOM 1642 C C . LEU A 1 196 ? -5.446 5.238 -2.453 1.00 97.81 196 LEU A C 1
ATOM 1644 O O . LEU A 1 196 ? -6.395 5.977 -2.708 1.00 97.81 196 LEU A O 1
ATOM 1648 N N . LEU A 1 197 ? -4.947 4.399 -3.359 1.00 97.38 197 LEU A N 1
ATOM 1649 C CA . LEU A 1 197 ? -5.414 4.352 -4.747 1.00 97.38 197 LEU A CA 1
ATOM 1650 C C . LEU A 1 197 ? -6.872 3.899 -4.872 1.00 97.38 197 LEU A C 1
ATOM 1652 O O . LEU A 1 197 ? -7.631 4.503 -5.633 1.00 97.38 197 LEU A O 1
ATOM 1656 N N . ILE A 1 198 ? -7.302 2.907 -4.087 1.00 97.75 198 ILE A N 1
ATOM 1657 C CA . ILE A 1 198 ? -8.706 2.479 -4.057 1.00 97.75 198 ILE A CA 1
ATOM 1658 C C . ILE A 1 198 ? -9.602 3.644 -3.624 1.00 97.75 198 ILE A C 1
ATOM 1660 O O . ILE A 1 198 ? -10.644 3.869 -4.242 1.00 97.75 198 ILE A O 1
ATOM 1664 N N . SER A 1 199 ? -9.171 4.441 -2.639 1.00 97.31 199 SER A N 1
ATOM 1665 C CA . SER A 1 199 ? -9.944 5.584 -2.137 1.00 97.31 199 SER A CA 1
ATOM 1666 C C . SER A 1 199 ? -10.236 6.655 -3.197 1.00 97.31 199 SER A C 1
ATOM 1668 O O . SER A 1 199 ? -11.245 7.360 -3.105 1.00 97.31 199 SER A O 1
ATOM 1670 N N . PHE A 1 200 ? -9.403 6.771 -4.242 1.00 96.31 200 PHE A N 1
ATOM 1671 C CA . PHE A 1 200 ? -9.639 7.713 -5.340 1.00 96.31 200 PHE A CA 1
ATOM 1672 C C . PHE A 1 200 ? -10.876 7.359 -6.180 1.00 96.31 200 PHE A C 1
ATOM 1674 O O . PHE A 1 200 ? -11.398 8.235 -6.874 1.00 96.31 200 PHE A O 1
ATOM 1681 N N . LYS A 1 201 ? -11.412 6.134 -6.070 1.00 95.12 201 LYS A N 1
ATOM 1682 C CA . LYS A 1 201 ? -12.705 5.764 -6.669 1.00 95.12 201 LYS A CA 1
ATOM 1683 C C . LYS A 1 201 ? -13.861 6.607 -6.132 1.00 95.12 201 LYS A C 1
ATOM 1685 O O . LYS A 1 201 ? -14.823 6.853 -6.855 1.00 95.12 201 LYS A O 1
ATOM 1690 N N . SER A 1 202 ? -13.760 7.096 -4.904 1.00 94.31 202 SER A N 1
ATOM 1691 C CA . SER A 1 202 ? -14.828 7.852 -4.242 1.00 94.31 202 SER A CA 1
ATOM 1692 C C . SER A 1 202 ? -14.890 9.321 -4.673 1.00 94.31 202 SER A C 1
ATOM 1694 O O . SER A 1 202 ? -15.690 10.085 -4.149 1.00 94.31 202 SER A O 1
ATOM 1696 N N . ILE A 1 203 ? -14.053 9.743 -5.630 1.00 93.25 203 ILE A N 1
ATOM 1697 C CA . ILE A 1 203 ? -14.147 11.061 -6.273 1.00 93.25 203 ILE A CA 1
ATOM 1698 C C . ILE A 1 203 ? -15.083 10.974 -7.477 1.00 93.25 203 ILE A C 1
ATOM 1700 O O . ILE A 1 203 ? -14.976 10.053 -8.279 1.00 93.25 203 ILE A O 1
ATOM 1704 N N . ASP A 1 204 ? -15.955 11.964 -7.663 1.00 89.56 204 ASP A N 1
ATOM 1705 C CA . ASP A 1 204 ? -16.984 11.984 -8.718 1.00 89.56 204 ASP A CA 1
ATOM 1706 C C . ASP A 1 204 ? -16.458 11.703 -10.132 1.00 89.56 204 ASP A C 1
ATOM 1708 O O . ASP A 1 204 ? -17.116 11.036 -10.927 1.00 89.56 204 ASP A O 1
ATOM 1712 N N . LYS A 1 205 ? -15.257 12.198 -10.449 1.00 90.12 205 LYS A N 1
ATOM 1713 C CA . LYS A 1 205 ? -14.591 12.026 -11.746 1.00 90.12 205 LYS A CA 1
ATOM 1714 C C . LYS A 1 205 ? -13.256 11.318 -11.567 1.00 90.12 205 LYS A C 1
ATOM 1716 O O . LYS A 1 205 ? -12.600 11.489 -10.542 1.00 90.12 205 LYS A O 1
ATOM 1721 N N . ILE A 1 206 ? -12.832 10.598 -12.600 1.00 93.31 206 ILE A N 1
ATOM 1722 C CA . ILE A 1 206 ? -11.526 9.946 -12.624 1.00 93.31 206 ILE A CA 1
ATOM 1723 C C . ILE A 1 206 ? -10.392 10.966 -12.426 1.00 93.31 206 ILE A C 1
ATOM 1725 O O . ILE A 1 206 ? -10.364 12.040 -13.043 1.00 93.31 206 ILE A O 1
ATOM 1729 N N . SER A 1 207 ? -9.485 10.646 -11.507 1.00 94.06 207 SER A N 1
ATOM 1730 C CA . SER A 1 207 ? -8.268 11.412 -11.242 1.00 94.06 207 SER A CA 1
ATOM 1731 C C . SER A 1 207 ? -7.048 10.702 -11.820 1.00 94.06 207 SER A C 1
ATOM 1733 O O . SER A 1 207 ? -7.115 9.509 -12.097 1.00 94.06 207 SER A O 1
ATOM 1735 N N . LEU A 1 208 ? -5.915 11.403 -11.927 1.00 92.00 208 LEU A N 1
ATOM 1736 C CA . LEU A 1 208 ? -4.653 10.804 -12.374 1.00 92.00 208 LEU A CA 1
ATOM 1737 C C . LEU A 1 208 ? -4.270 9.580 -11.523 1.00 92.00 208 LEU A C 1
ATOM 1739 O O . LEU A 1 208 ? -3.975 8.527 -12.075 1.00 92.00 208 LEU A O 1
ATOM 1743 N N . PHE A 1 209 ? -4.360 9.681 -10.191 1.00 92.81 209 PHE A N 1
ATOM 1744 C CA . PHE A 1 209 ? -4.121 8.544 -9.293 1.00 92.81 209 PHE A CA 1
ATOM 1745 C C . PHE A 1 209 ? -5.201 7.464 -9.398 1.00 92.81 209 PHE A C 1
ATOM 1747 O O . PHE A 1 209 ? -4.880 6.282 -9.398 1.00 92.81 209 PHE A O 1
ATOM 1754 N N . GLY A 1 210 ? -6.476 7.843 -9.528 1.00 92.50 210 GLY A N 1
ATOM 1755 C CA . GLY A 1 210 ? -7.562 6.879 -9.714 1.00 92.50 210 GLY A CA 1
ATOM 1756 C C . GLY A 1 210 ? -7.392 6.072 -11.002 1.00 92.50 210 GLY A C 1
ATOM 1757 O O . GLY A 1 210 ? -7.644 4.871 -11.009 1.00 92.50 210 GLY A O 1
ATOM 1758 N N . PHE A 1 211 ? -6.880 6.702 -12.062 1.00 92.44 211 PHE A N 1
ATOM 1759 C CA . PHE A 1 211 ? -6.624 6.060 -13.348 1.00 92.44 211 PHE A CA 1
ATOM 1760 C C . PHE A 1 211 ? -5.500 5.012 -13.292 1.00 92.44 211 PHE A C 1
ATOM 1762 O O . PHE A 1 211 ? -5.334 4.248 -14.233 1.00 92.44 211 PHE A O 1
ATOM 1769 N N . LEU A 1 212 ? -4.734 4.922 -12.198 1.00 90.81 212 LEU A N 1
ATOM 1770 C CA . LEU A 1 212 ? -3.750 3.849 -12.016 1.00 90.81 212 LEU A CA 1
ATOM 1771 C C . LEU A 1 212 ? -4.401 2.493 -11.706 1.00 90.81 212 LEU A C 1
ATOM 1773 O O . LEU A 1 212 ? -3.831 1.464 -12.056 1.00 90.81 212 LEU A O 1
ATOM 1777 N N . LEU A 1 213 ? -5.582 2.485 -11.075 1.00 92.88 213 LEU A N 1
ATOM 1778 C CA . LEU A 1 213 ? -6.328 1.257 -10.764 1.00 92.88 213 LEU A CA 1
ATOM 1779 C C . LEU A 1 213 ? -7.623 1.105 -11.562 1.00 92.88 213 LEU A C 1
ATOM 1781 O O . LEU A 1 213 ? -8.098 -0.019 -11.709 1.00 92.88 213 LEU A O 1
ATOM 1785 N N . TYR A 1 214 ? -8.192 2.200 -12.062 1.00 94.12 214 TYR A N 1
ATOM 1786 C CA . TYR A 1 214 ? -9.492 2.204 -12.722 1.00 94.12 214 TYR A CA 1
ATOM 1787 C C . TYR A 1 214 ? -9.420 2.774 -14.137 1.00 94.12 214 TYR A C 1
ATOM 1789 O O . TYR A 1 214 ? -8.571 3.604 -14.456 1.00 94.12 214 TYR A O 1
ATOM 1797 N N . ASP A 1 215 ? -10.357 2.355 -14.979 1.00 91.00 215 ASP A N 1
ATOM 1798 C CA . ASP A 1 215 ? -10.570 2.925 -16.300 1.00 91.00 215 ASP A CA 1
ATOM 1799 C C . ASP A 1 215 ? -11.240 4.312 -16.223 1.00 91.00 215 ASP A C 1
ATOM 1801 O O . ASP A 1 215 ? -11.511 4.875 -15.154 1.00 91.00 215 ASP A O 1
ATOM 1805 N N . GLY A 1 216 ? -11.550 4.879 -17.390 1.00 87.44 216 GLY A N 1
ATOM 1806 C CA . GLY A 1 216 ? -12.202 6.182 -17.470 1.00 87.44 216 GLY A CA 1
ATOM 1807 C C . GLY A 1 216 ? -13.607 6.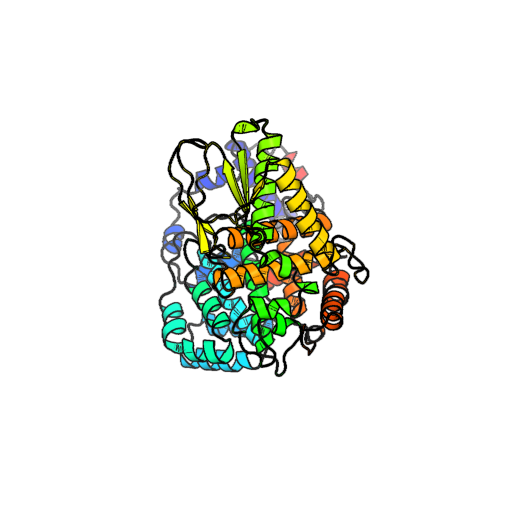250 -16.860 1.00 87.44 216 GLY A C 1
ATOM 1808 O O . GLY A 1 216 ? -14.039 7.328 -16.451 1.00 87.44 216 GLY A O 1
ATOM 1809 N N . ASN A 1 217 ? -14.286 5.110 -16.737 1.00 90.94 217 ASN A N 1
ATOM 1810 C CA . ASN A 1 217 ? -15.604 4.971 -16.121 1.00 90.94 217 ASN A CA 1
ATOM 1811 C C . ASN A 1 217 ? -15.513 4.626 -14.628 1.00 90.94 217 ASN A C 1
ATOM 1813 O O . ASN A 1 217 ? -16.528 4.311 -14.001 1.00 90.94 217 ASN A O 1
ATOM 1817 N N . LYS A 1 218 ? -14.308 4.698 -14.042 1.00 91.94 218 LYS A N 1
ATOM 1818 C CA . LYS A 1 218 ? -14.020 4.325 -12.653 1.00 91.94 218 LYS A CA 1
ATOM 1819 C C . LYS A 1 218 ? -14.310 2.843 -12.370 1.00 91.94 218 LYS A C 1
ATOM 1821 O O . LYS A 1 218 ? -14.615 2.487 -11.228 1.00 91.94 218 LYS A O 1
ATOM 1826 N N . LYS A 1 219 ? -14.246 1.991 -13.392 1.00 94.31 219 LYS A N 1
ATOM 1827 C CA . LYS A 1 219 ? -14.384 0.536 -13.303 1.00 94.31 219 LYS A CA 1
ATOM 1828 C C . LYS A 1 219 ? -13.022 -0.132 -13.349 1.00 94.31 219 LYS A C 1
ATOM 1830 O O . LYS A 1 219 ? -12.048 0.451 -13.814 1.00 94.31 219 LYS A O 1
ATOM 1835 N N . MET A 1 220 ? -12.943 -1.343 -12.810 1.00 93.50 220 MET A N 1
ATOM 1836 C CA . MET A 1 220 ? -11.736 -2.150 -12.949 1.00 93.50 220 MET A CA 1
ATOM 1837 C C . MET A 1 220 ? -11.510 -2.450 -14.445 1.00 93.50 220 MET A C 1
ATOM 1839 O O . MET A 1 220 ? -12.455 -2.900 -15.100 1.00 93.50 220 MET A O 1
ATOM 1843 N N . PRO A 1 221 ? -10.313 -2.208 -15.007 1.00 90.06 221 PRO A N 1
ATOM 1844 C CA . PRO A 1 221 ? -9.996 -2.622 -16.366 1.00 90.06 221 PRO A CA 1
ATOM 1845 C C . PRO A 1 221 ? -10.186 -4.131 -16.548 1.00 90.06 221 PRO A C 1
ATOM 1847 O O . PRO A 1 221 ? -9.828 -4.925 -15.680 1.00 90.06 221 PRO A O 1
ATOM 1850 N N . THR A 1 222 ? -10.703 -4.533 -17.707 1.00 83.31 222 THR A N 1
ATOM 1851 C CA . THR A 1 222 ? -10.822 -5.951 -18.088 1.00 83.31 222 THR A CA 1
ATOM 1852 C C . THR A 1 222 ? -9.460 -6.589 -18.362 1.00 83.31 222 THR A C 1
ATOM 1854 O O . THR A 1 222 ? -9.289 -7.788 -18.162 1.00 83.31 222 THR A O 1
ATOM 1857 N N . ASN A 1 223 ? -8.487 -5.786 -18.802 1.00 80.38 223 ASN A N 1
ATOM 1858 C CA . ASN A 1 223 ? -7.114 -6.197 -19.051 1.00 80.38 223 ASN A CA 1
ATOM 1859 C C . ASN A 1 223 ? -6.145 -5.118 -18.545 1.00 80.38 223 ASN A C 1
ATOM 1861 O O . ASN A 1 223 ? -5.921 -4.100 -19.205 1.00 80.38 223 ASN A O 1
ATOM 1865 N N . TYR A 1 224 ? -5.541 -5.349 -17.377 1.00 83.56 224 TYR A N 1
ATOM 1866 C CA . TYR A 1 224 ? -4.569 -4.411 -16.814 1.00 83.56 224 TYR A CA 1
ATOM 1867 C C . TYR A 1 224 ? -3.306 -4.269 -17.672 1.00 83.56 224 TYR A C 1
ATOM 1869 O O . TYR A 1 224 ? -2.732 -3.184 -17.724 1.00 83.56 224 TYR A O 1
ATOM 1877 N N . THR A 1 225 ? -2.890 -5.308 -18.403 1.00 75.06 225 THR A N 1
ATOM 1878 C CA . THR A 1 225 ? -1.742 -5.221 -19.320 1.00 75.06 225 THR A CA 1
ATOM 1879 C C . THR A 1 225 ? -1.984 -4.185 -20.417 1.00 75.06 225 THR A C 1
ATOM 1881 O O . THR A 1 225 ? -1.096 -3.389 -20.711 1.00 75.06 225 THR A O 1
ATOM 1884 N N . GLU A 1 226 ? -3.180 -4.148 -21.005 1.00 75.19 226 GLU A N 1
ATOM 1885 C CA . GLU A 1 226 ? -3.549 -3.128 -21.999 1.00 75.19 226 GLU A CA 1
ATOM 1886 C C . GLU A 1 226 ? -3.751 -1.749 -21.378 1.00 75.19 226 GLU A C 1
ATOM 1888 O O . GLU A 1 226 ? -3.313 -0.750 -21.947 1.00 75.19 226 GLU A O 1
ATOM 1893 N N . HIS A 1 227 ? -4.355 -1.694 -20.191 1.00 83.31 227 HIS A N 1
ATOM 1894 C CA . HIS A 1 227 ? -4.538 -0.448 -19.452 1.00 83.31 227 HIS A CA 1
ATOM 1895 C C . HIS A 1 227 ? -3.205 0.270 -19.223 1.00 83.31 227 HIS A C 1
ATOM 1897 O O . HIS A 1 227 ? -3.053 1.437 -19.578 1.00 83.31 227 HIS A O 1
ATOM 1903 N N . PHE A 1 228 ? -2.198 -0.449 -18.722 1.00 77.56 228 PHE A N 1
ATOM 1904 C CA . PHE A 1 228 ? -0.876 0.118 -18.462 1.00 77.56 228 PHE A CA 1
ATOM 1905 C C . PHE A 1 228 ? -0.082 0.445 -19.734 1.00 77.56 228 PHE A C 1
ATOM 1907 O O . PHE A 1 228 ? 0.730 1.374 -19.699 1.00 77.56 228 PHE A O 1
ATOM 1914 N N . LYS A 1 229 ? -0.354 -0.232 -20.866 1.00 69.94 229 LYS A N 1
ATOM 1915 C CA . LYS A 1 229 ? 0.230 0.134 -22.171 1.00 69.94 229 LYS A CA 1
ATOM 1916 C C . LYS A 1 229 ? -0.085 1.576 -22.566 1.00 69.94 229 LYS A C 1
ATOM 1918 O O . LYS A 1 229 ? 0.736 2.233 -23.201 1.00 69.94 229 LYS A O 1
ATOM 1923 N N . MET A 1 230 ? -1.246 2.094 -22.160 1.00 67.81 230 MET A N 1
ATOM 1924 C CA . MET A 1 230 ? -1.655 3.466 -22.474 1.00 67.81 230 MET A CA 1
ATOM 1925 C C . MET A 1 230 ? -0.769 4.538 -21.823 1.00 67.81 230 MET A C 1
ATOM 1927 O O . MET A 1 230 ? -0.840 5.698 -22.222 1.00 67.81 230 MET A O 1
ATOM 1931 N N . PHE A 1 231 ? 0.057 4.183 -20.835 1.00 67.69 231 PHE A N 1
ATOM 1932 C CA . PHE A 1 231 ? 0.928 5.122 -20.126 1.00 67.69 231 PHE A CA 1
ATOM 1933 C C . PHE A 1 231 ? 2.315 4.542 -19.830 1.00 67.69 231 PHE A C 1
ATOM 1935 O O . PHE A 1 231 ? 2.897 4.782 -18.769 1.00 67.69 231 PHE A O 1
ATOM 1942 N N . ASN A 1 232 ? 2.868 3.839 -20.828 1.00 58.00 232 ASN A N 1
ATOM 1943 C CA . ASN A 1 232 ? 4.201 3.220 -20.820 1.00 58.00 232 ASN A CA 1
ATOM 1944 C C . ASN A 1 232 ? 5.326 4.126 -20.293 1.00 58.00 232 ASN A C 1
ATOM 1946 O O . ASN A 1 232 ? 6.259 3.627 -19.669 1.00 58.00 232 ASN A O 1
ATOM 1950 N N . SER A 1 233 ? 5.237 5.445 -20.504 1.00 56.69 233 SER A N 1
ATOM 1951 C CA . SER A 1 233 ? 6.253 6.398 -20.045 1.00 56.69 233 SER A CA 1
ATOM 1952 C C . SER A 1 233 ? 6.358 6.518 -18.522 1.00 56.69 233 SER A C 1
ATOM 1954 O O . SER A 1 233 ? 7.419 6.889 -18.042 1.00 56.69 233 SER A O 1
ATOM 1956 N N . LEU A 1 234 ? 5.284 6.232 -17.774 1.00 54.97 234 LEU A N 1
ATOM 1957 C CA . LEU A 1 234 ? 5.276 6.272 -16.303 1.00 54.97 234 LEU A CA 1
ATOM 1958 C C . LEU A 1 234 ? 5.685 4.928 -15.697 1.00 54.97 234 LEU A C 1
ATOM 1960 O O . LEU A 1 234 ? 6.264 4.863 -14.620 1.00 54.97 234 LEU A O 1
ATOM 1964 N N . THR A 1 235 ? 5.295 3.841 -16.354 1.00 51.41 235 THR A N 1
ATOM 1965 C CA . THR A 1 235 ? 5.197 2.540 -15.699 1.00 51.41 235 THR A CA 1
ATOM 1966 C C . THR A 1 235 ? 6.344 1.605 -16.017 1.00 51.41 235 THR A C 1
ATOM 1968 O O . THR A 1 235 ? 6.501 0.598 -15.330 1.00 51.41 235 THR A O 1
ATOM 1971 N N . GLY A 1 236 ? 7.086 1.863 -17.098 1.00 48.25 236 GLY A N 1
ATOM 1972 C CA . GLY A 1 236 ? 8.003 0.870 -17.643 1.00 48.25 236 GLY A CA 1
ATOM 1973 C C . GLY A 1 236 ? 7.312 -0.476 -17.905 1.00 48.25 236 GLY A C 1
ATOM 1974 O O . GLY A 1 236 ? 7.988 -1.490 -17.973 1.00 48.25 236 GLY A O 1
ATOM 1975 N N . VAL A 1 237 ? 5.976 -0.539 -18.029 1.00 42.56 237 VAL A N 1
ATOM 1976 C CA . VAL A 1 237 ? 5.246 -1.816 -18.159 1.00 42.56 237 VAL A CA 1
ATOM 1977 C C . VAL A 1 237 ? 5.520 -2.511 -19.482 1.00 42.56 237 VAL A C 1
ATOM 1979 O O . VAL A 1 237 ? 5.373 -3.728 -19.552 1.00 42.56 237 VAL A O 1
ATOM 1982 N N . ALA A 1 238 ? 6.020 -1.796 -20.489 1.00 44.25 238 ALA A N 1
ATOM 1983 C CA . ALA A 1 238 ? 6.664 -2.437 -21.631 1.00 44.25 238 ALA A CA 1
ATOM 1984 C C . ALA A 1 238 ? 7.747 -3.442 -21.172 1.00 44.25 238 ALA A C 1
ATOM 1986 O O . ALA A 1 238 ? 7.782 -4.559 -21.659 1.00 44.25 238 ALA A O 1
ATOM 1987 N N . ILE A 1 239 ? 8.524 -3.114 -20.135 1.00 47.03 239 ILE A N 1
ATOM 1988 C CA . ILE A 1 239 ? 9.586 -3.953 -19.556 1.00 47.03 239 ILE A CA 1
ATOM 1989 C C . ILE A 1 239 ? 9.015 -5.109 -18.723 1.00 47.03 239 ILE A C 1
ATOM 1991 O O . ILE A 1 239 ? 9.489 -6.235 -18.832 1.00 47.03 239 ILE A O 1
ATOM 1995 N N . ALA A 1 240 ? 7.999 -4.843 -17.893 1.00 42.56 240 ALA A N 1
ATOM 1996 C CA . ALA A 1 240 ? 7.441 -5.826 -16.957 1.00 42.56 240 ALA A CA 1
ATOM 1997 C C . ALA A 1 240 ? 6.428 -6.812 -17.590 1.00 42.56 240 ALA A C 1
ATOM 1999 O O . ALA A 1 240 ? 6.117 -7.848 -17.003 1.00 42.56 240 ALA A O 1
ATOM 2000 N N . ASN A 1 241 ? 5.896 -6.489 -18.773 1.00 46.09 241 ASN A N 1
ATOM 2001 C CA . ASN A 1 241 ? 5.051 -7.378 -19.579 1.00 46.09 241 ASN A CA 1
ATOM 2002 C C . ASN A 1 241 ? 5.763 -7.910 -20.833 1.00 46.09 241 ASN A C 1
ATOM 2004 O O . ASN A 1 241 ? 5.172 -8.710 -21.563 1.00 46.09 241 ASN A O 1
ATOM 2008 N N . ASP A 1 242 ? 7.017 -7.521 -21.085 1.00 58.66 242 ASP A N 1
ATOM 2009 C CA . ASP A 1 242 ? 7.866 -8.215 -22.046 1.00 58.66 242 ASP A CA 1
ATOM 2010 C C . ASP A 1 242 ? 8.475 -9.453 -21.374 1.00 58.66 242 ASP A C 1
ATOM 2012 O O . ASP A 1 242 ? 9.587 -9.461 -20.842 1.00 58.66 242 ASP A O 1
ATOM 2016 N N . TYR A 1 243 ? 7.685 -10.527 -21.395 1.00 57.38 243 TYR A N 1
ATOM 2017 C CA . TYR A 1 243 ? 8.064 -11.859 -20.929 1.00 57.38 243 TYR A CA 1
ATOM 2018 C C . TYR A 1 243 ? 9.409 -12.316 -21.497 1.00 57.38 243 TYR A C 1
ATOM 2020 O O . TYR A 1 243 ? 10.178 -12.969 -20.792 1.00 57.38 243 TYR A O 1
ATOM 2028 N N . ALA A 1 244 ? 9.699 -11.979 -22.757 1.00 65.50 244 ALA A N 1
ATOM 2029 C CA . ALA A 1 244 ? 10.964 -12.330 -23.373 1.00 65.50 244 ALA A CA 1
ATOM 2030 C C . ALA A 1 244 ? 12.099 -11.515 -22.751 1.00 65.50 244 ALA A C 1
ATOM 2032 O O . ALA A 1 244 ? 13.116 -12.088 -22.382 1.00 65.50 244 ALA A O 1
ATOM 2033 N N . ARG A 1 245 ? 11.906 -10.215 -22.521 1.00 68.69 245 ARG A N 1
ATOM 2034 C CA . ARG A 1 245 ? 12.894 -9.355 -21.858 1.00 68.69 245 ARG A CA 1
ATOM 2035 C C . ARG A 1 245 ? 13.174 -9.744 -20.410 1.00 68.69 245 ARG A C 1
ATOM 2037 O O . ARG A 1 245 ? 14.342 -9.817 -20.039 1.00 68.69 245 ARG A O 1
ATOM 2044 N N . ILE A 1 246 ? 12.152 -10.017 -19.592 1.00 63.44 246 ILE A N 1
ATOM 2045 C CA . ILE A 1 246 ? 12.347 -10.487 -18.203 1.00 63.44 246 ILE A CA 1
ATOM 2046 C C . ILE A 1 246 ? 13.136 -11.793 -18.206 1.00 63.44 246 ILE A C 1
ATOM 2048 O O . ILE A 1 246 ? 14.092 -11.961 -17.448 1.00 63.44 246 ILE A O 1
ATOM 2052 N N . GLN A 1 247 ? 12.754 -12.720 -19.083 1.00 73.56 247 GLN A N 1
ATOM 2053 C CA . GLN A 1 247 ? 13.460 -13.979 -19.230 1.00 73.56 247 GLN A CA 1
ATOM 2054 C C . GLN A 1 247 ? 14.916 -13.766 -19.665 1.00 73.56 247 GLN A C 1
ATOM 2056 O O . GLN A 1 247 ? 15.819 -14.338 -19.063 1.00 73.56 247 GLN A O 1
ATOM 2061 N N . MET A 1 248 ? 15.154 -12.923 -20.667 1.00 75.31 248 MET A N 1
ATOM 2062 C CA . MET A 1 248 ? 16.486 -12.569 -21.153 1.00 75.31 248 MET A CA 1
ATOM 2063 C C . MET A 1 248 ? 17.346 -11.924 -20.060 1.00 75.31 248 MET A C 1
ATOM 2065 O O . MET A 1 248 ? 18.522 -12.255 -19.938 1.00 75.31 248 MET A O 1
ATOM 2069 N N . MET A 1 249 ? 16.769 -11.051 -19.226 1.00 68.81 249 MET A N 1
ATOM 2070 C CA . MET A 1 249 ? 17.459 -10.478 -18.067 1.00 68.81 249 MET A CA 1
ATOM 2071 C C . MET A 1 249 ? 17.845 -11.558 -17.053 1.00 68.81 249 MET A C 1
ATOM 2073 O O . MET A 1 249 ? 18.989 -11.573 -16.612 1.00 68.81 249 MET A O 1
ATOM 2077 N N . ASN A 1 250 ? 16.948 -12.498 -16.742 1.00 69.75 250 ASN A N 1
ATOM 2078 C CA . ASN A 1 250 ? 17.258 -13.612 -15.841 1.00 69.75 250 ASN A CA 1
ATOM 2079 C C . ASN A 1 250 ? 18.356 -14.525 -16.400 1.00 69.75 250 ASN A C 1
ATOM 2081 O O . ASN A 1 250 ? 19.261 -14.906 -15.664 1.00 69.75 250 ASN A O 1
ATOM 2085 N N . ILE A 1 251 ? 18.301 -14.851 -17.696 1.00 74.12 251 ILE A N 1
ATOM 2086 C CA . ILE A 1 251 ? 19.337 -15.639 -18.380 1.00 74.12 251 ILE A CA 1
ATOM 2087 C C . ILE A 1 251 ? 20.685 -14.917 -18.292 1.00 74.12 251 ILE A C 1
ATOM 2089 O O . ILE A 1 251 ? 21.683 -15.527 -17.917 1.00 74.12 251 ILE A O 1
ATOM 2093 N N . ARG A 1 252 ? 20.710 -13.605 -18.553 1.00 78.38 252 ARG A N 1
ATOM 2094 C CA . ARG A 1 252 ? 21.913 -12.778 -18.412 1.00 78.38 252 ARG A CA 1
ATOM 2095 C C . ARG A 1 252 ? 22.458 -12.797 -16.985 1.00 78.38 252 ARG A C 1
ATOM 2097 O O . ARG A 1 252 ? 23.643 -13.037 -16.810 1.00 78.38 252 ARG A O 1
ATOM 2104 N N . THR A 1 253 ? 21.613 -12.596 -15.971 1.00 73.31 253 THR A N 1
ATOM 2105 C CA . THR A 1 253 ? 22.040 -12.633 -14.563 1.00 73.31 253 THR A CA 1
ATOM 2106 C C . THR A 1 253 ? 22.610 -13.998 -14.178 1.00 73.31 253 THR A C 1
ATOM 2108 O O . THR A 1 253 ? 23.657 -14.053 -13.540 1.00 73.31 253 THR A O 1
ATOM 2111 N N . GLN A 1 254 ? 21.977 -15.092 -14.610 1.00 73.56 254 GLN A N 1
ATOM 2112 C CA . GLN A 1 254 ? 22.473 -16.448 -14.355 1.00 73.56 254 GLN A CA 1
ATOM 2113 C C . GLN A 1 254 ? 23.834 -16.697 -15.015 1.00 73.56 254 GLN A C 1
ATOM 2115 O O . GLN A 1 254 ? 24.721 -17.263 -14.379 1.00 73.56 254 GLN A O 1
ATOM 2120 N N . ILE A 1 255 ? 24.024 -16.240 -16.256 1.00 76.19 255 ILE A N 1
ATOM 2121 C CA . ILE A 1 255 ? 25.321 -16.317 -16.937 1.00 76.19 255 ILE A CA 1
ATOM 2122 C C . ILE A 1 255 ? 26.364 -15.472 -16.199 1.00 76.19 255 ILE A C 1
ATOM 2124 O O . ILE A 1 255 ? 27.439 -15.977 -15.888 1.00 76.19 255 ILE A O 1
ATOM 2128 N N . ASP A 1 256 ? 26.049 -14.221 -15.857 1.00 74.75 256 ASP A N 1
ATOM 2129 C CA . ASP A 1 256 ? 26.966 -13.312 -15.159 1.00 74.75 256 ASP A CA 1
ATOM 2130 C C . ASP A 1 256 ? 27.411 -13.882 -13.796 1.00 74.75 256 ASP A C 1
ATOM 2132 O O . ASP A 1 256 ? 28.575 -13.756 -13.407 1.00 74.75 256 ASP A O 1
ATOM 2136 N N . GLU A 1 257 ? 26.508 -14.538 -13.061 1.00 73.56 257 GLU A N 1
ATOM 2137 C CA . GLU A 1 257 ? 26.818 -15.237 -11.808 1.00 73.56 257 GLU A CA 1
ATOM 2138 C C . GLU A 1 257 ? 27.710 -16.467 -12.021 1.00 73.56 257 GLU A C 1
ATOM 2140 O O . GLU A 1 257 ? 28.603 -16.730 -11.213 1.00 73.56 257 GLU A O 1
ATOM 2145 N N . GLN A 1 258 ? 27.507 -17.222 -13.101 1.00 71.44 258 GLN A N 1
ATOM 2146 C CA . GLN A 1 258 ? 28.340 -18.382 -13.428 1.00 71.44 258 GLN A CA 1
ATOM 2147 C C . GLN A 1 258 ? 29.736 -17.983 -13.918 1.00 71.44 258 GLN A C 1
ATOM 2149 O O . GLN A 1 258 ? 30.713 -18.614 -13.506 1.00 71.44 258 GLN A O 1
ATOM 2154 N N . ILE A 1 259 ? 29.844 -16.897 -14.697 1.00 73.50 259 ILE A N 1
ATOM 2155 C CA . ILE A 1 259 ? 31.121 -16.276 -15.084 1.00 73.50 259 ILE A CA 1
ATOM 2156 C C . ILE A 1 259 ? 31.890 -15.864 -13.826 1.00 73.50 259 ILE A C 1
ATOM 2158 O O . ILE A 1 259 ? 33.043 -16.248 -13.656 1.00 73.50 259 ILE A O 1
ATOM 2162 N N . LYS A 1 260 ? 31.249 -15.132 -12.903 1.00 73.62 260 LYS A N 1
ATOM 2163 C CA . LYS A 1 260 ? 31.887 -14.677 -11.652 1.00 73.62 260 LYS A CA 1
ATOM 2164 C C . LYS A 1 260 ? 32.393 -15.820 -10.774 1.00 73.62 260 LYS A C 1
ATOM 2166 O O . LYS A 1 260 ? 33.356 -15.637 -10.036 1.00 73.62 260 LYS A O 1
ATOM 2171 N N . ASN A 1 261 ? 31.747 -16.980 -10.847 1.00 71.31 261 ASN A N 1
ATOM 2172 C CA . ASN A 1 261 ? 32.105 -18.163 -10.074 1.00 71.31 261 ASN A CA 1
ATOM 2173 C C . ASN A 1 261 ? 33.099 -19.097 -10.796 1.00 71.31 261 ASN A C 1
ATOM 2175 O O . ASN A 1 261 ? 33.364 -20.176 -10.271 1.00 71.31 261 ASN A O 1
ATOM 2179 N N . ASN A 1 262 ? 33.647 -18.712 -11.961 1.00 68.56 262 ASN A N 1
ATOM 2180 C CA . ASN A 1 262 ? 34.536 -19.530 -12.804 1.00 68.56 262 ASN A CA 1
ATOM 2181 C C . ASN A 1 262 ? 33.963 -20.926 -13.131 1.00 68.56 262 ASN A C 1
ATOM 2183 O O . ASN A 1 262 ? 34.691 -21.915 -13.125 1.00 68.56 262 ASN A O 1
ATOM 2187 N N . LYS A 1 263 ? 32.649 -21.023 -13.371 1.00 64.75 263 LYS A N 1
ATOM 2188 C CA . LYS A 1 263 ? 31.938 -22.300 -13.585 1.00 64.75 263 LYS A CA 1
ATOM 2189 C C . LYS A 1 263 ? 31.499 -22.553 -15.030 1.00 64.75 263 LYS A C 1
ATOM 2191 O O . LYS A 1 263 ? 30.691 -23.446 -15.246 1.00 64.75 263 LYS A O 1
ATOM 2196 N N . ILE A 1 264 ? 31.975 -21.767 -15.993 1.00 61.34 264 ILE A N 1
ATOM 2197 C CA . ILE A 1 264 ? 31.577 -21.929 -17.395 1.00 61.34 264 ILE A CA 1
ATOM 2198 C C . ILE A 1 264 ? 32.664 -22.686 -18.149 1.00 61.34 264 ILE A C 1
ATOM 2200 O O . ILE A 1 264 ? 33.695 -22.107 -18.484 1.00 61.34 264 ILE A O 1
ATOM 2204 N N . ASP A 1 265 ? 32.378 -23.945 -18.463 1.00 58.84 265 ASP A N 1
ATOM 2205 C CA . ASP A 1 265 ? 33.001 -24.643 -19.582 1.00 58.84 265 ASP A CA 1
ATOM 2206 C C . ASP A 1 265 ? 32.097 -24.428 -20.813 1.00 58.84 265 ASP A C 1
ATOM 2208 O O . ASP A 1 265 ? 30.961 -24.901 -20.860 1.00 58.84 265 ASP A O 1
ATOM 2212 N N . GLU A 1 266 ? 32.580 -23.694 -21.826 1.00 54.41 266 GLU A N 1
ATOM 2213 C CA . GLU A 1 266 ? 31.833 -23.367 -23.060 1.00 54.41 266 GLU A CA 1
ATOM 2214 C C . GLU A 1 266 ? 31.082 -24.534 -23.750 1.00 54.41 266 GLU A C 1
ATOM 2216 O O . GLU A 1 266 ? 30.023 -24.262 -24.323 1.00 54.41 266 GLU A O 1
ATOM 2221 N N . PRO A 1 267 ? 31.539 -25.809 -23.741 1.00 54.94 267 PRO A N 1
ATOM 2222 C CA . PRO A 1 267 ? 30.816 -26.877 -24.439 1.00 54.94 267 PRO A CA 1
ATOM 2223 C C . PRO A 1 267 ? 29.459 -27.274 -23.828 1.00 54.94 267 PRO A C 1
ATOM 2225 O O . PRO A 1 267 ? 28.633 -27.827 -24.558 1.00 54.94 267 PRO A O 1
ATOM 2228 N N . ASP A 1 268 ? 29.190 -26.971 -22.552 1.00 57.81 268 ASP A N 1
ATOM 2229 C CA . ASP A 1 268 ? 28.029 -27.518 -21.818 1.00 57.81 268 ASP A CA 1
ATOM 2230 C C . ASP A 1 268 ? 26.872 -26.525 -21.605 1.00 57.81 268 ASP A C 1
ATOM 2232 O O . ASP A 1 268 ? 25.847 -26.858 -20.996 1.00 57.81 268 ASP A O 1
ATOM 2236 N N . HIS A 1 269 ? 26.999 -25.318 -22.160 1.00 64.50 269 HIS A N 1
ATOM 2237 C CA . HIS A 1 269 ? 26.024 -24.239 -22.026 1.00 64.50 269 HIS A CA 1
ATOM 2238 C C . HIS A 1 269 ? 25.607 -23.698 -23.394 1.00 64.50 269 HIS A C 1
ATOM 2240 O O . HIS A 1 269 ? 26.428 -23.237 -24.186 1.00 64.50 269 HIS A O 1
ATOM 2246 N N . TYR A 1 270 ? 24.308 -23.697 -23.681 1.00 71.12 270 TYR A N 1
ATOM 2247 C CA . TYR A 1 270 ? 23.788 -23.105 -24.913 1.00 71.12 270 TYR A CA 1
ATOM 2248 C C . TYR A 1 270 ? 22.386 -22.538 -24.715 1.00 71.12 270 TYR A C 1
ATOM 2250 O O . TYR A 1 270 ? 21.622 -22.963 -23.843 1.00 71.12 270 TYR A O 1
ATOM 2258 N N . ILE A 1 271 ? 22.053 -21.552 -25.551 1.00 78.31 271 ILE A N 1
ATOM 2259 C CA . ILE A 1 271 ? 20.759 -20.877 -25.540 1.00 78.31 271 ILE A CA 1
ATOM 2260 C C . ILE A 1 271 ? 20.042 -21.172 -26.851 1.00 78.31 271 ILE A C 1
ATOM 2262 O O . ILE A 1 271 ? 20.606 -21.031 -27.935 1.00 78.31 271 ILE A O 1
ATOM 2266 N N . ILE A 1 272 ? 18.781 -21.588 -26.762 1.00 78.31 272 ILE A N 1
ATOM 2267 C CA . ILE A 1 272 ? 17.938 -21.834 -27.933 1.00 78.31 272 ILE A CA 1
ATOM 2268 C C . ILE A 1 272 ? 16.822 -20.807 -27.950 1.00 78.31 272 ILE A C 1
ATOM 2270 O O . ILE A 1 272 ? 15.945 -20.808 -27.090 1.00 78.31 272 ILE A O 1
ATOM 2274 N N . ARG A 1 273 ? 16.806 -19.948 -28.961 1.00 80.06 273 ARG A N 1
ATOM 2275 C CA . ARG A 1 273 ? 15.673 -19.068 -29.220 1.00 80.06 273 ARG A CA 1
ATOM 2276 C C . ARG A 1 273 ? 14.571 -19.841 -29.941 1.00 80.06 273 ARG A C 1
ATOM 2278 O O . ARG A 1 273 ? 14.828 -20.576 -30.893 1.00 80.06 273 ARG A O 1
ATOM 2285 N N . CYS A 1 274 ? 13.331 -19.643 -29.499 1.00 76.06 274 CYS A N 1
ATOM 2286 C CA . CYS A 1 274 ? 12.187 -20.416 -29.966 1.00 76.06 274 CYS A CA 1
ATOM 2287 C C . CYS A 1 274 ? 11.931 -20.276 -31.475 1.00 76.06 274 CYS A C 1
ATOM 2289 O O . CYS A 1 274 ? 11.654 -21.264 -32.140 1.00 76.06 274 CYS A O 1
ATOM 2291 N N . SER A 1 275 ? 12.025 -19.072 -32.042 1.00 75.31 275 SER A N 1
ATOM 2292 C CA . SER A 1 275 ? 12.108 -18.914 -33.498 1.00 75.31 275 SER A CA 1
ATOM 2293 C C . SER A 1 275 ? 12.568 -17.523 -33.913 1.00 75.31 275 SER A C 1
ATOM 2295 O O . SER A 1 275 ? 12.687 -16.633 -33.074 1.00 75.31 275 SER A O 1
ATOM 2297 N N . SER A 1 276 ? 12.754 -17.282 -35.214 1.00 73.38 276 SER A N 1
ATOM 2298 C CA . SER A 1 276 ? 12.984 -15.928 -35.748 1.00 73.38 276 SER A CA 1
ATOM 2299 C C . SER A 1 276 ? 11.880 -14.931 -35.366 1.00 73.38 276 SER A C 1
ATOM 2301 O O . SER A 1 276 ? 12.162 -13.746 -35.192 1.00 73.38 276 SER A O 1
ATOM 2303 N N . ASN A 1 277 ? 10.648 -15.415 -35.175 1.00 72.56 277 ASN A N 1
ATOM 2304 C CA . ASN A 1 277 ? 9.461 -14.602 -34.892 1.00 72.56 277 ASN A CA 1
ATOM 2305 C C . ASN A 1 277 ? 9.029 -14.662 -33.415 1.00 72.56 277 ASN A C 1
ATOM 2307 O O . ASN A 1 277 ? 8.095 -13.972 -33.022 1.00 72.56 277 ASN A O 1
ATOM 2311 N N . CYS A 1 278 ? 9.694 -15.472 -32.584 1.00 72.50 278 CYS A N 1
ATOM 2312 C CA . CYS A 1 278 ? 9.417 -15.587 -31.154 1.00 72.50 278 CYS A CA 1
ATOM 2313 C C . CYS A 1 278 ? 10.665 -15.223 -30.348 1.00 72.50 278 CYS A C 1
ATOM 2315 O O . CYS A 1 278 ? 11.753 -15.740 -30.594 1.00 72.50 278 CYS A O 1
ATOM 2317 N N . LEU A 1 279 ? 10.521 -14.316 -29.388 1.00 78.38 279 LEU A N 1
ATOM 2318 C CA . LEU A 1 279 ? 11.647 -13.786 -28.617 1.00 78.38 279 LEU A CA 1
ATOM 2319 C C . LEU A 1 279 ? 12.030 -14.663 -27.415 1.00 78.38 279 LEU A C 1
ATOM 2321 O O . LEU A 1 279 ? 13.070 -14.439 -26.814 1.00 78.38 279 LEU A O 1
ATOM 2325 N N . TRP A 1 280 ? 11.233 -15.682 -27.083 1.00 79.19 280 TRP A N 1
ATOM 2326 C CA . TRP A 1 280 ? 11.513 -16.572 -25.955 1.00 79.19 280 TRP A CA 1
ATOM 2327 C C . TRP A 1 280 ? 12.802 -17.379 -26.164 1.00 79.19 280 TRP A C 1
ATOM 2329 O O . TRP A 1 280 ? 13.017 -17.939 -27.245 1.00 79.19 280 TRP A O 1
ATOM 2339 N N . MET A 1 281 ? 13.629 -17.474 -25.124 1.00 82.69 281 MET A N 1
ATOM 2340 C CA . MET A 1 281 ? 14.935 -18.137 -25.133 1.00 82.69 281 MET A CA 1
ATOM 2341 C C . MET A 1 281 ? 15.016 -19.227 -24.070 1.00 82.69 281 MET A C 1
ATOM 2343 O O . MET A 1 281 ? 14.758 -18.990 -22.905 1.00 82.69 281 MET A O 1
ATOM 2347 N N . PHE A 1 282 ? 15.419 -20.434 -24.419 1.00 76.88 282 PHE A N 1
ATOM 2348 C CA . PHE A 1 282 ? 15.633 -21.509 -23.461 1.00 76.88 282 PHE A CA 1
ATOM 2349 C C . PHE A 1 282 ? 17.112 -21.588 -23.117 1.00 76.88 282 PHE A C 1
ATOM 2351 O O . PHE A 1 282 ? 17.939 -21.745 -24.011 1.00 76.88 282 PHE A O 1
ATOM 2358 N N . TYR A 1 283 ? 17.429 -21.476 -21.832 1.00 77.88 283 TYR A N 1
ATOM 2359 C CA . TYR A 1 283 ? 18.781 -21.633 -21.313 1.00 77.88 283 TYR A CA 1
ATOM 2360 C C . TYR A 1 283 ? 18.937 -23.021 -20.688 1.00 77.88 283 TYR A C 1
ATOM 2362 O O . TYR A 1 283 ? 18.078 -23.459 -19.908 1.00 77.88 283 TYR A O 1
ATOM 2370 N N . PHE A 1 284 ? 20.006 -23.713 -21.076 1.00 73.56 284 PHE A N 1
ATOM 2371 C CA . PHE A 1 284 ? 20.338 -25.063 -20.635 1.00 73.56 284 PHE A CA 1
ATOM 2372 C C . PHE A 1 284 ? 21.734 -25.064 -20.012 1.00 73.56 284 PHE A C 1
ATOM 2374 O O . PHE A 1 284 ? 22.679 -24.557 -20.615 1.00 73.56 284 PHE A O 1
ATOM 2381 N N . ASN A 1 285 ? 21.835 -25.635 -18.809 1.00 62.91 285 ASN A N 1
ATOM 2382 C CA . ASN A 1 285 ? 23.066 -25.761 -18.031 1.00 62.91 285 ASN A CA 1
ATOM 2383 C C . ASN A 1 285 ? 23.281 -27.222 -17.693 1.00 62.91 285 ASN A C 1
ATOM 2385 O O . ASN A 1 285 ? 22.372 -27.803 -17.107 1.00 62.91 285 ASN A O 1
ATOM 2389 N N . ASN A 1 286 ? 24.460 -27.764 -18.013 1.00 57.28 286 ASN A N 1
ATOM 2390 C CA . ASN A 1 286 ? 24.807 -29.173 -17.824 1.00 57.28 286 ASN A CA 1
ATOM 2391 C C . ASN A 1 286 ? 23.738 -30.105 -18.393 1.00 57.28 286 ASN A C 1
ATOM 2393 O O . ASN A 1 286 ? 22.775 -30.479 -17.725 1.00 57.28 286 ASN A O 1
ATOM 2397 N N . CYS A 1 287 ? 23.920 -30.510 -19.646 1.00 52.22 287 CYS A N 1
ATOM 2398 C CA . CYS A 1 287 ? 23.057 -31.507 -20.263 1.00 52.22 287 CYS A CA 1
ATOM 2399 C C . CYS A 1 287 ? 23.333 -32.898 -19.685 1.00 52.22 287 CYS A C 1
ATOM 2401 O O . CYS A 1 287 ? 23.888 -33.762 -20.363 1.00 52.22 287 CYS A O 1
ATOM 2403 N N . ASP A 1 288 ? 22.891 -33.142 -18.453 1.00 44.72 288 ASP A N 1
ATOM 2404 C CA . ASP A 1 288 ? 22.674 -34.491 -17.948 1.00 44.72 288 ASP A CA 1
ATOM 2405 C C . ASP A 1 288 ? 21.490 -35.105 -18.713 1.00 44.72 288 ASP A C 1
ATOM 2407 O O . ASP A 1 288 ? 20.333 -35.072 -18.298 1.00 44.72 288 ASP A O 1
ATOM 2411 N N . ARG A 1 289 ? 21.825 -35.591 -19.914 1.00 50.06 289 ARG A N 1
ATOM 2412 C CA . ARG A 1 289 ? 21.223 -36.660 -20.730 1.00 50.06 289 ARG A CA 1
ATOM 2413 C C . ARG A 1 289 ? 19.853 -37.177 -20.270 1.00 50.06 289 ARG A C 1
ATOM 2415 O O . ARG A 1 289 ? 19.696 -38.353 -19.939 1.00 50.06 289 ARG A O 1
ATOM 2422 N N . SER A 1 290 ? 18.840 -36.322 -20.311 1.00 46.56 290 SER A N 1
ATOM 2423 C CA . SER A 1 290 ? 17.443 -36.719 -20.178 1.00 46.56 290 SER A CA 1
ATOM 2424 C C . SER A 1 290 ? 16.595 -35.937 -21.176 1.00 46.56 290 SER A C 1
ATOM 2426 O O . SER A 1 290 ? 16.877 -34.777 -21.475 1.00 46.56 290 SER A O 1
ATOM 2428 N N . ASN A 1 291 ? 15.591 -36.606 -21.750 1.00 50.06 291 ASN A N 1
ATOM 2429 C CA . ASN A 1 291 ? 14.668 -36.012 -22.715 1.00 50.06 291 ASN A CA 1
ATOM 2430 C C . ASN A 1 291 ? 13.846 -34.915 -22.021 1.00 50.06 291 ASN A C 1
ATOM 2432 O O . ASN A 1 291 ? 12.770 -35.185 -21.487 1.00 50.06 291 ASN A O 1
ATOM 2436 N N . GLU A 1 292 ? 14.345 -33.681 -22.008 1.00 57.09 292 GLU A N 1
ATOM 2437 C CA . GLU A 1 292 ? 13.564 -32.534 -21.564 1.00 57.09 292 GLU A CA 1
ATOM 2438 C C . GLU A 1 292 ? 12.679 -32.041 -22.709 1.00 57.09 292 GLU A C 1
ATOM 2440 O O . GLU A 1 292 ? 13.157 -31.623 -23.768 1.00 57.09 292 GLU A O 1
ATOM 2445 N N . GLN A 1 293 ? 11.369 -32.074 -22.470 1.00 58.47 293 GLN A N 1
ATOM 2446 C CA . GLN A 1 293 ? 10.376 -31.416 -23.307 1.00 58.47 293 GLN A CA 1
ATOM 2447 C C . GLN A 1 293 ? 10.002 -30.090 -22.646 1.00 58.47 293 GLN A C 1
ATOM 2449 O O . GLN A 1 293 ? 9.519 -30.062 -21.513 1.00 58.47 293 GLN A O 1
ATOM 2454 N N . ARG A 1 294 ? 10.232 -28.975 -23.343 1.00 69.50 294 ARG A N 1
ATOM 2455 C CA . ARG A 1 294 ? 9.859 -27.636 -22.865 1.00 69.50 294 ARG A CA 1
ATOM 2456 C C . ARG A 1 294 ? 8.946 -26.959 -23.882 1.00 69.50 294 ARG A C 1
ATOM 2458 O O . ARG A 1 294 ? 9.278 -26.874 -25.060 1.00 69.50 294 ARG A O 1
ATOM 2465 N N . SER A 1 295 ? 7.808 -26.437 -23.430 1.00 71.19 295 SER A N 1
ATOM 2466 C CA . SER A 1 295 ? 6.900 -25.638 -24.262 1.00 71.19 295 SER A CA 1
ATOM 2467 C C . SER A 1 295 ? 7.206 -24.147 -24.133 1.00 71.19 295 SER A C 1
ATOM 2469 O O . SER A 1 295 ? 7.345 -23.635 -23.019 1.00 71.19 295 SER A O 1
ATOM 2471 N N . CYS A 1 296 ? 7.240 -23.421 -25.246 1.00 66.31 296 CYS A N 1
ATOM 2472 C CA . CYS A 1 296 ? 7.364 -21.970 -25.254 1.00 66.31 296 CYS A CA 1
ATOM 2473 C C . CYS A 1 296 ? 6.091 -21.323 -24.684 1.00 66.31 296 CYS A C 1
ATOM 2475 O O . CYS A 1 296 ? 5.007 -21.520 -25.235 1.00 66.31 296 CYS A O 1
ATOM 2477 N N . PRO A 1 297 ? 6.166 -20.503 -23.624 1.00 64.12 297 PRO A N 1
ATOM 2478 C CA . PRO A 1 297 ? 4.986 -19.863 -23.060 1.00 64.12 297 PRO A CA 1
ATOM 2479 C C . PRO A 1 297 ? 4.377 -18.818 -23.998 1.00 64.12 297 PRO A C 1
ATOM 2481 O O . PRO A 1 297 ? 3.166 -18.610 -23.913 1.00 64.12 297 PRO A O 1
ATOM 2484 N N . LEU A 1 298 ? 5.177 -18.231 -24.905 1.00 65.88 298 LEU A N 1
ATOM 2485 C CA . LEU A 1 298 ? 4.739 -17.205 -25.857 1.00 65.88 298 LEU A CA 1
ATOM 2486 C C . LEU A 1 298 ? 3.987 -17.776 -27.062 1.00 65.88 298 LEU A C 1
ATOM 2488 O O . LEU A 1 298 ? 2.876 -17.344 -27.342 1.00 65.88 298 LEU A O 1
ATOM 2492 N N . CYS A 1 299 ? 4.577 -18.733 -27.783 1.00 70.50 299 CYS A N 1
ATOM 2493 C CA . CYS A 1 299 ? 3.994 -19.263 -29.024 1.00 70.50 299 CYS A CA 1
ATOM 2494 C C . CYS A 1 299 ? 3.502 -20.710 -28.920 1.00 70.50 299 CYS A C 1
ATOM 2496 O O . CYS A 1 299 ? 3.025 -21.250 -29.910 1.00 70.50 299 CYS A O 1
ATOM 2498 N N . LYS A 1 300 ? 3.625 -21.341 -27.746 1.00 73.88 300 LYS A N 1
ATOM 2499 C CA . LYS A 1 300 ? 3.224 -22.734 -27.472 1.00 73.88 300 LYS A CA 1
ATOM 2500 C C . LYS A 1 300 ? 3.963 -23.808 -28.280 1.00 73.88 300 LYS A C 1
ATOM 2502 O O . LYS A 1 300 ? 3.638 -24.979 -28.140 1.00 73.88 300 LYS A O 1
ATOM 2507 N N . ASN A 1 301 ? 4.993 -23.446 -29.047 1.00 72.19 301 ASN A N 1
ATOM 2508 C CA . ASN A 1 301 ? 5.858 -24.417 -29.721 1.00 72.19 301 ASN A CA 1
ATOM 2509 C C . ASN A 1 301 ? 6.650 -25.247 -28.706 1.00 72.19 301 ASN A C 1
ATOM 2511 O O . ASN A 1 301 ? 7.143 -24.711 -27.712 1.00 72.19 301 ASN A O 1
ATOM 2515 N N . GLU A 1 302 ? 6.812 -26.533 -28.985 1.00 67.19 302 GLU A N 1
ATOM 2516 C CA . GLU A 1 302 ? 7.559 -27.458 -28.137 1.00 67.19 302 GLU A CA 1
ATOM 2517 C C . GLU A 1 302 ? 8.994 -27.652 -28.630 1.00 67.19 302 GLU A C 1
ATOM 2519 O O . GLU A 1 302 ? 9.256 -27.721 -29.833 1.00 67.19 302 GLU A O 1
ATOM 2524 N N . ILE A 1 303 ? 9.916 -27.769 -27.676 1.00 66.69 303 ILE A N 1
ATOM 2525 C CA . ILE A 1 303 ? 11.313 -28.140 -27.889 1.00 66.69 303 ILE A CA 1
ATOM 2526 C C . ILE A 1 303 ? 11.557 -29.477 -27.208 1.00 66.69 303 ILE A C 1
ATOM 2528 O O . ILE A 1 303 ? 11.210 -29.646 -26.039 1.00 66.69 303 ILE A O 1
ATOM 2532 N N . ILE A 1 304 ? 12.184 -30.395 -27.940 1.00 63.03 304 ILE A N 1
ATOM 2533 C CA . ILE A 1 304 ? 12.618 -31.700 -27.446 1.00 63.03 304 ILE A CA 1
ATOM 2534 C C . ILE A 1 304 ? 14.131 -31.791 -27.630 1.00 63.03 304 ILE A C 1
ATOM 2536 O O . ILE A 1 304 ? 14.647 -31.509 -28.712 1.00 63.03 304 ILE A O 1
ATOM 2540 N N . ILE A 1 305 ? 14.833 -32.180 -26.567 1.00 60.44 305 ILE A N 1
ATOM 2541 C CA . ILE A 1 305 ? 16.273 -32.455 -26.591 1.00 60.44 305 ILE A CA 1
ATOM 2542 C C . ILE A 1 305 ? 16.466 -33.974 -26.588 1.00 60.44 305 ILE A C 1
ATOM 2544 O O . ILE A 1 305 ? 15.923 -34.652 -25.720 1.00 60.44 305 ILE A O 1
ATOM 2548 N N . SER A 1 306 ? 17.223 -34.508 -27.555 1.00 54.91 306 SER A N 1
ATOM 2549 C CA . SER A 1 306 ? 17.523 -35.945 -27.666 1.00 54.91 306 SER A CA 1
ATOM 2550 C C . SER A 1 306 ? 19.006 -36.267 -27.449 1.00 54.91 306 SER A C 1
ATOM 2552 O O . SER A 1 306 ? 19.883 -35.489 -27.814 1.00 54.91 306 SER A O 1
ATOM 2554 N N . ASN A 1 307 ? 19.272 -37.458 -26.901 1.00 47.88 307 ASN A N 1
ATOM 2555 C CA . ASN A 1 307 ? 20.548 -37.941 -26.340 1.00 47.88 307 ASN A CA 1
ATOM 2556 C C . ASN A 1 307 ? 21.800 -37.975 -27.249 1.00 47.88 307 ASN A C 1
ATOM 2558 O O . ASN A 1 307 ? 22.862 -38.365 -26.769 1.00 47.88 307 ASN A O 1
ATOM 2562 N N . ASN A 1 308 ? 21.729 -37.578 -28.520 1.00 46.97 308 ASN A N 1
ATOM 2563 C CA . ASN A 1 308 ? 22.848 -37.728 -29.460 1.00 46.97 308 ASN A CA 1
ATOM 2564 C C . ASN A 1 308 ? 23.661 -36.446 -29.701 1.00 46.97 308 ASN A C 1
ATOM 2566 O O . ASN A 1 308 ? 24.385 -36.383 -30.686 1.00 46.97 308 ASN A O 1
ATOM 2570 N N . ASN A 1 309 ? 23.530 -35.403 -28.871 1.00 47.47 309 ASN A N 1
ATOM 2571 C CA . ASN A 1 309 ? 23.996 -34.032 -29.176 1.00 47.47 309 ASN A CA 1
ATOM 2572 C C . ASN A 1 309 ? 23.397 -33.428 -30.469 1.00 47.47 309 ASN A C 1
ATOM 2574 O O . ASN A 1 309 ? 23.579 -32.238 -30.732 1.00 47.47 309 ASN A O 1
ATOM 2578 N N . ASP A 1 310 ? 22.624 -34.213 -31.222 1.00 46.88 310 ASP A N 1
ATOM 2579 C CA . ASP A 1 310 ? 21.732 -33.780 -32.280 1.00 46.88 310 ASP A CA 1
ATOM 2580 C C . ASP A 1 310 ? 20.413 -33.314 -31.664 1.00 46.88 310 ASP A C 1
ATOM 2582 O O . ASP A 1 310 ? 19.598 -34.089 -31.146 1.00 46.88 310 ASP A O 1
ATOM 2586 N N . PHE A 1 311 ? 20.217 -32.000 -31.719 1.00 52.41 311 PHE A N 1
ATOM 2587 C CA . PHE A 1 311 ? 18.951 -31.346 -31.430 1.00 52.41 311 PHE A CA 1
ATOM 2588 C C . PHE A 1 311 ? 17.964 -31.692 -32.542 1.00 52.41 311 PHE A C 1
ATOM 2590 O O . PHE A 1 311 ? 17.862 -30.973 -33.535 1.00 52.41 311 PHE A O 1
ATOM 2597 N N . ASN A 1 312 ? 17.224 -32.788 -32.394 1.00 45.75 312 ASN A N 1
ATOM 2598 C CA . ASN A 1 312 ? 16.105 -33.070 -33.284 1.00 45.75 312 ASN A CA 1
ATOM 2599 C C . ASN A 1 312 ? 14.911 -32.205 -32.881 1.00 45.75 312 ASN A C 1
ATOM 2601 O O . ASN A 1 312 ? 14.014 -32.599 -32.139 1.00 45.75 312 ASN A O 1
ATOM 2605 N N . VAL A 1 313 ? 14.944 -30.973 -33.376 1.00 49.94 313 VAL A N 1
ATOM 2606 C CA . VAL A 1 313 ? 13.881 -29.993 -33.213 1.00 49.94 313 VAL A CA 1
ATOM 2607 C C . VAL A 1 313 ? 12.723 -30.379 -34.135 1.00 49.94 313 VAL A C 1
ATOM 2609 O O . VAL A 1 313 ? 12.858 -30.338 -35.355 1.00 49.94 313 VAL A O 1
ATOM 2612 N N . ILE A 1 314 ? 11.562 -30.718 -33.565 1.00 45.06 314 ILE A N 1
ATOM 2613 C CA . ILE A 1 314 ? 10.390 -31.195 -34.329 1.00 45.06 314 ILE A CA 1
ATOM 2614 C C . ILE A 1 314 ? 9.771 -30.107 -35.238 1.00 45.06 314 ILE A C 1
ATOM 2616 O O . ILE A 1 314 ? 8.943 -30.411 -36.086 1.00 45.06 314 ILE A O 1
ATOM 2620 N N . ASN A 1 315 ? 10.223 -28.851 -35.170 1.00 48.66 315 ASN A N 1
ATOM 2621 C CA . ASN A 1 315 ? 9.866 -27.809 -36.135 1.00 48.66 315 ASN A CA 1
ATOM 2622 C C . ASN A 1 315 ? 11.057 -26.881 -36.419 1.00 48.66 315 ASN A C 1
ATOM 2624 O O . ASN A 1 315 ? 11.605 -26.245 -35.516 1.00 48.66 315 ASN A O 1
ATOM 2628 N N . SER A 1 316 ? 11.431 -26.782 -37.693 1.00 50.75 316 SER A N 1
ATOM 2629 C CA . SER A 1 316 ? 12.664 -26.203 -38.254 1.00 50.75 316 SER A CA 1
ATOM 2630 C C . SER A 1 316 ? 12.856 -24.681 -38.103 1.00 50.75 316 SER A C 1
ATOM 2632 O O . SER A 1 316 ? 13.547 -24.069 -38.913 1.00 50.75 316 SER A O 1
ATOM 2634 N N . SER A 1 317 ? 12.248 -24.033 -37.108 1.00 59.62 317 SER A N 1
ATOM 2635 C CA . SER A 1 317 ? 12.292 -22.572 -36.938 1.00 59.62 317 SER A CA 1
ATOM 2636 C C . SER A 1 317 ? 13.122 -22.078 -35.750 1.00 59.62 317 SER A C 1
ATOM 2638 O O . SER A 1 317 ? 13.273 -20.866 -35.610 1.00 59.62 317 SER A O 1
ATOM 2640 N N . HIS A 1 318 ? 13.674 -22.972 -34.924 1.00 66.88 318 HIS A N 1
ATOM 2641 C CA . HIS A 1 318 ? 14.427 -22.632 -33.711 1.00 66.88 318 HIS A CA 1
ATOM 2642 C C . HIS A 1 318 ? 15.874 -22.216 -34.021 1.00 66.88 318 HIS A C 1
ATOM 2644 O O . HIS A 1 318 ? 16.504 -22.767 -34.921 1.00 66.88 318 HIS A O 1
ATOM 2650 N N . ILE A 1 319 ? 16.414 -21.253 -33.267 1.00 73.44 319 ILE A N 1
ATOM 2651 C CA . ILE A 1 319 ? 17.744 -20.666 -33.507 1.00 73.44 319 ILE A CA 1
ATOM 2652 C C . ILE A 1 319 ? 18.646 -20.980 -32.314 1.00 73.44 319 ILE A C 1
ATOM 2654 O O . ILE A 1 319 ? 18.394 -20.511 -31.203 1.00 73.44 319 ILE A O 1
ATOM 2658 N N . ARG A 1 320 ? 19.698 -21.770 -32.537 1.00 75.75 320 ARG A N 1
ATOM 2659 C CA . ARG A 1 320 ? 20.735 -22.034 -31.531 1.00 75.75 320 ARG A CA 1
ATOM 2660 C C . ARG A 1 320 ? 21.712 -20.862 -31.486 1.00 75.75 320 ARG A C 1
ATOM 2662 O O . ARG A 1 320 ? 22.116 -20.370 -32.533 1.00 75.75 320 ARG A O 1
ATOM 2669 N N . MET A 1 321 ? 22.077 -20.447 -30.280 1.00 78.19 321 MET A N 1
ATOM 2670 C CA . MET A 1 321 ? 22.993 -19.342 -30.019 1.00 78.19 321 MET A CA 1
ATOM 2671 C C . MET A 1 321 ? 24.035 -19.796 -28.998 1.00 78.19 321 MET A C 1
ATOM 2673 O O . MET A 1 321 ? 23.699 -20.474 -28.018 1.00 78.19 321 MET A O 1
ATOM 2677 N N . ASN A 1 322 ? 25.297 -19.432 -29.218 1.00 79.00 322 ASN A N 1
ATOM 2678 C CA . ASN A 1 322 ? 26.300 -19.534 -28.158 1.00 79.00 322 ASN A CA 1
ATOM 2679 C C . ASN A 1 322 ? 26.085 -18.422 -27.107 1.00 79.00 322 ASN A C 1
ATOM 2681 O O . ASN A 1 322 ? 25.269 -17.518 -27.303 1.00 79.00 322 ASN A O 1
ATOM 2685 N N . ILE A 1 323 ? 26.786 -18.495 -25.969 1.00 77.50 323 ILE A N 1
ATOM 2686 C CA . ILE A 1 323 ? 26.608 -17.537 -24.863 1.00 77.50 323 ILE A CA 1
ATOM 2687 C C . ILE A 1 323 ? 26.851 -16.094 -25.325 1.00 77.50 323 ILE A C 1
ATOM 2689 O O . ILE A 1 323 ? 26.039 -15.220 -25.030 1.00 77.50 323 ILE A O 1
ATOM 2693 N N . ASN A 1 324 ? 27.933 -15.844 -26.065 1.00 80.25 324 ASN A N 1
ATOM 2694 C CA . ASN A 1 324 ? 28.304 -14.496 -26.498 1.00 80.25 324 ASN A CA 1
ATOM 2695 C C . ASN A 1 324 ? 27.268 -13.914 -27.468 1.00 80.25 324 ASN A C 1
ATOM 2697 O O . ASN A 1 324 ? 26.806 -12.794 -27.270 1.00 80.25 324 ASN A O 1
ATOM 2701 N N . GLU A 1 325 ? 26.830 -14.701 -28.454 1.00 81.31 325 GLU A N 1
ATOM 2702 C CA . GLU A 1 325 ? 25.765 -14.331 -29.394 1.00 81.31 325 GLU A CA 1
ATOM 2703 C C . GLU A 1 325 ? 24.448 -14.040 -28.673 1.00 81.31 325 GLU A C 1
ATOM 2705 O O . GLU A 1 325 ? 23.740 -13.088 -29.009 1.00 81.31 325 GLU A O 1
ATOM 2710 N N . ALA A 1 326 ? 24.098 -14.855 -27.676 1.00 80.38 326 ALA A N 1
ATOM 2711 C CA . ALA A 1 326 ? 22.890 -14.657 -26.894 1.00 80.38 326 ALA A CA 1
ATOM 2712 C C . ALA A 1 326 ? 22.979 -13.391 -26.036 1.00 80.38 326 ALA A C 1
ATOM 2714 O O . ALA A 1 326 ? 22.039 -12.602 -26.038 1.00 80.38 326 ALA A O 1
ATOM 2715 N N . LEU A 1 327 ? 24.100 -13.146 -25.351 1.00 81.94 327 LEU A N 1
ATOM 2716 C CA . LEU A 1 327 ? 24.313 -11.925 -24.570 1.00 81.94 327 LEU A CA 1
ATOM 2717 C C . LEU A 1 327 ? 24.317 -10.670 -25.449 1.00 81.94 327 LEU A C 1
ATOM 2719 O O . LEU A 1 327 ? 23.751 -9.649 -25.051 1.00 81.94 327 LEU A O 1
ATOM 2723 N N . GLU A 1 328 ? 24.908 -10.740 -26.641 1.00 84.25 328 GLU A N 1
ATOM 2724 C CA . GLU A 1 328 ? 24.888 -9.648 -27.613 1.00 84.25 328 GLU A CA 1
ATOM 2725 C C . GLU A 1 328 ? 23.464 -9.389 -28.111 1.00 84.25 328 GLU A C 1
ATOM 2727 O O . GLU A 1 328 ? 23.016 -8.245 -28.115 1.00 84.25 328 GLU A O 1
ATOM 2732 N N . PHE A 1 329 ? 22.707 -10.436 -28.452 1.00 83.38 329 PHE A N 1
ATOM 2733 C CA . PHE A 1 329 ? 21.304 -10.299 -28.842 1.00 83.38 329 PHE A CA 1
ATOM 2734 C C . PHE A 1 329 ? 20.447 -9.728 -27.715 1.00 83.38 329 PHE A C 1
ATOM 2736 O O . PHE A 1 329 ? 19.648 -8.831 -27.963 1.00 83.38 329 PHE A O 1
ATOM 2743 N N . ILE A 1 330 ? 20.610 -10.224 -26.486 1.00 80.56 330 ILE A N 1
ATOM 2744 C CA . ILE A 1 330 ? 19.898 -9.736 -25.301 1.00 80.56 330 ILE A CA 1
ATOM 2745 C C . ILE A 1 330 ? 20.207 -8.256 -25.089 1.00 80.56 330 ILE A C 1
ATOM 2747 O O . ILE A 1 330 ? 19.288 -7.459 -24.915 1.00 80.56 330 ILE A O 1
ATOM 2751 N N . SER A 1 331 ? 21.485 -7.879 -25.146 1.00 77.25 331 SER A N 1
ATOM 2752 C CA . SER A 1 331 ? 21.910 -6.486 -24.995 1.00 77.25 331 SER A CA 1
ATOM 2753 C C . SER A 1 331 ? 21.317 -5.629 -26.105 1.00 77.25 331 SER A C 1
ATOM 2755 O O . SER A 1 331 ? 20.625 -4.666 -25.819 1.00 77.25 331 SER A O 1
ATOM 2757 N N . LYS A 1 332 ? 21.442 -6.053 -27.365 1.00 78.44 332 LYS A N 1
ATOM 2758 C CA . LYS A 1 332 ? 20.894 -5.350 -28.526 1.00 78.44 332 LYS A CA 1
ATOM 2759 C C . LYS A 1 332 ? 19.372 -5.229 -28.494 1.00 78.44 332 LYS A C 1
ATOM 2761 O O . LYS A 1 332 ? 18.854 -4.207 -28.919 1.00 78.44 332 LYS A O 1
ATOM 2766 N N . TYR A 1 333 ? 18.646 -6.238 -28.020 1.00 73.75 333 TYR A N 1
ATOM 2767 C CA . TYR A 1 333 ? 17.189 -6.194 -27.881 1.00 73.75 333 TYR A CA 1
ATOM 2768 C C . TYR A 1 333 ? 16.773 -5.211 -26.779 1.00 73.75 333 TYR A C 1
ATOM 2770 O O . TYR A 1 333 ? 15.922 -4.354 -27.008 1.00 73.75 333 TYR A O 1
ATOM 2778 N N . ILE A 1 334 ? 17.445 -5.265 -25.623 1.00 65.81 334 ILE A N 1
ATOM 2779 C CA . ILE A 1 334 ? 17.256 -4.304 -24.529 1.00 65.81 334 ILE A CA 1
ATOM 2780 C C . ILE A 1 334 ? 17.604 -2.875 -24.990 1.00 65.81 334 ILE A C 1
ATOM 2782 O O . ILE A 1 334 ? 16.875 -1.941 -24.655 1.00 65.81 334 ILE A O 1
ATOM 2786 N N . ASP A 1 335 ? 18.663 -2.714 -25.787 1.00 61.75 335 ASP A N 1
ATOM 2787 C CA . ASP A 1 335 ? 19.187 -1.436 -26.289 1.00 61.75 335 ASP A CA 1
ATOM 2788 C C . ASP A 1 335 ? 18.343 -0.850 -27.444 1.00 61.75 335 ASP A C 1
ATOM 2790 O O . ASP A 1 335 ? 18.116 0.356 -27.511 1.00 61.75 335 ASP A O 1
ATOM 2794 N N . LEU A 1 336 ? 17.827 -1.685 -28.355 1.00 55.03 336 LEU A N 1
ATOM 2795 C CA . LEU A 1 336 ? 16.957 -1.266 -29.467 1.00 55.03 336 LEU A CA 1
ATOM 2796 C C . LEU A 1 336 ? 15.556 -0.893 -28.991 1.00 55.03 336 LEU A C 1
ATOM 2798 O O . LEU A 1 336 ? 14.984 0.075 -29.490 1.00 55.03 336 LEU A O 1
ATOM 2802 N N . GLU A 1 337 ? 14.995 -1.623 -28.025 1.00 50.56 337 GLU A N 1
ATOM 2803 C CA . GLU A 1 337 ? 13.751 -1.188 -27.395 1.00 50.56 337 GLU A CA 1
ATOM 2804 C C . GLU A 1 337 ? 13.962 0.064 -26.555 1.00 50.56 337 GLU A C 1
ATOM 2806 O O . GLU A 1 337 ? 13.087 0.913 -26.568 1.00 50.56 337 GLU A O 1
ATOM 2811 N N . THR A 1 338 ? 15.121 0.267 -25.918 1.00 43.62 338 THR A N 1
ATOM 2812 C CA . THR A 1 338 ? 15.404 1.550 -25.246 1.00 43.62 338 THR A CA 1
ATOM 2813 C C . THR A 1 338 ? 15.600 2.729 -26.205 1.00 43.62 338 THR A C 1
ATOM 2815 O O . THR A 1 338 ? 15.424 3.881 -25.810 1.00 43.62 338 THR A O 1
ATOM 2818 N N . GLN A 1 339 ? 15.911 2.466 -27.478 1.00 38.28 339 GLN A N 1
ATOM 2819 C CA . GLN A 1 339 ? 15.970 3.482 -28.536 1.00 38.28 339 GLN A CA 1
ATOM 2820 C C . GLN A 1 339 ? 14.620 3.736 -29.235 1.00 38.28 339 GLN A C 1
ATOM 2822 O O . GLN A 1 339 ? 14.394 4.859 -29.689 1.00 38.28 339 GLN A O 1
ATOM 2827 N N . ASN A 1 340 ? 13.738 2.731 -29.332 1.00 38.62 340 ASN A N 1
ATOM 2828 C CA . ASN A 1 340 ? 12.402 2.849 -29.941 1.00 38.62 340 ASN A CA 1
ATOM 2829 C C . ASN A 1 340 ? 11.297 3.213 -28.935 1.00 38.62 340 ASN A C 1
ATOM 2831 O O . ASN A 1 340 ? 10.342 3.906 -29.292 1.00 38.62 340 ASN A O 1
ATOM 2835 N N . ASP A 1 341 ? 11.430 2.817 -27.672 1.00 38.06 341 ASP A N 1
ATOM 2836 C CA . ASP A 1 341 ? 10.842 3.570 -26.577 1.00 38.06 341 ASP A CA 1
ATOM 2837 C C . ASP A 1 341 ? 11.565 4.915 -26.513 1.00 38.06 341 ASP A C 1
ATOM 2839 O O . ASP A 1 341 ? 12.768 5.024 -26.734 1.00 38.06 341 ASP A O 1
ATOM 2843 N N . CYS A 1 342 ? 10.881 5.960 -26.065 1.00 33.31 342 CYS A N 1
ATOM 2844 C CA . CYS A 1 342 ? 11.547 7.176 -25.595 1.00 33.31 342 CYS A CA 1
ATOM 2845 C C . CYS A 1 342 ? 12.473 6.927 -24.372 1.00 33.31 342 CYS A C 1
ATOM 2847 O O . CYS A 1 342 ? 12.767 7.872 -23.641 1.00 33.31 342 CYS A O 1
ATOM 2849 N N . SER A 1 343 ? 12.914 5.692 -24.106 1.00 32.47 343 SER A N 1
ATOM 2850 C CA . SER A 1 343 ? 13.694 5.270 -22.952 1.00 32.47 343 SER A CA 1
ATOM 2851 C C . SER A 1 343 ? 15.197 5.281 -23.228 1.00 32.47 343 SER A C 1
ATOM 2853 O O . SER A 1 343 ? 15.956 4.398 -22.857 1.00 32.47 343 SER A O 1
ATOM 2855 N N . ASN A 1 344 ? 15.662 6.474 -23.576 1.00 27.73 344 ASN A N 1
ATOM 2856 C CA . ASN A 1 344 ? 16.926 6.972 -23.042 1.00 27.73 344 ASN A CA 1
ATOM 2857 C C . ASN A 1 344 ? 16.855 7.175 -21.495 1.00 27.73 344 ASN A C 1
ATOM 2859 O O . ASN A 1 344 ? 17.630 7.944 -20.948 1.00 27.73 344 ASN A O 1
ATOM 2863 N N . ILE A 1 345 ? 15.935 6.526 -20.761 1.00 37.31 345 ILE A N 1
ATOM 2864 C CA . ILE A 1 345 ? 15.499 6.833 -19.382 1.00 37.31 345 ILE A CA 1
ATOM 2865 C C . ILE A 1 345 ? 16.132 5.839 -18.383 1.00 37.31 345 ILE A C 1
ATOM 2867 O O . ILE A 1 345 ? 15.474 5.141 -17.625 1.00 37.31 345 ILE A O 1
ATOM 2871 N N . ILE A 1 346 ? 17.462 5.769 -18.384 1.00 39.12 346 ILE A N 1
ATOM 2872 C CA . ILE A 1 346 ? 18.218 6.029 -17.142 1.00 39.12 346 ILE A CA 1
ATOM 2873 C C . ILE A 1 346 ? 18.937 7.391 -17.288 1.00 39.12 346 ILE A C 1
ATOM 2875 O O . ILE A 1 346 ? 19.792 7.766 -16.495 1.00 39.12 346 ILE A O 1
ATOM 2879 N N . LYS A 1 347 ? 18.574 8.214 -18.284 1.00 39.59 347 LYS A N 1
ATOM 2880 C CA . LYS A 1 347 ? 18.751 9.661 -18.169 1.00 39.59 347 LYS A CA 1
ATOM 2881 C C . LYS A 1 347 ? 17.668 10.167 -17.234 1.00 39.59 347 LYS A C 1
ATOM 2883 O O . LYS A 1 347 ? 16.485 9.904 -17.438 1.00 39.59 347 LYS A O 1
ATOM 2888 N N . LYS A 1 348 ? 18.123 10.861 -16.191 1.00 47.53 348 LYS A N 1
ATOM 2889 C CA . LYS A 1 348 ? 17.481 12.023 -15.571 1.00 47.53 348 LYS A CA 1
ATOM 2890 C C . LYS A 1 348 ? 16.202 12.391 -16.335 1.00 47.53 348 LYS A C 1
ATOM 2892 O O . LYS A 1 348 ? 16.294 12.816 -17.481 1.00 47.53 348 LYS A O 1
ATOM 2897 N N . CYS A 1 349 ? 15.022 12.167 -15.756 1.00 59.50 349 CYS A N 1
ATOM 2898 C CA . CYS A 1 349 ? 13.813 12.774 -16.307 1.00 59.50 349 CYS A CA 1
ATOM 2899 C C . CYS A 1 349 ? 14.103 14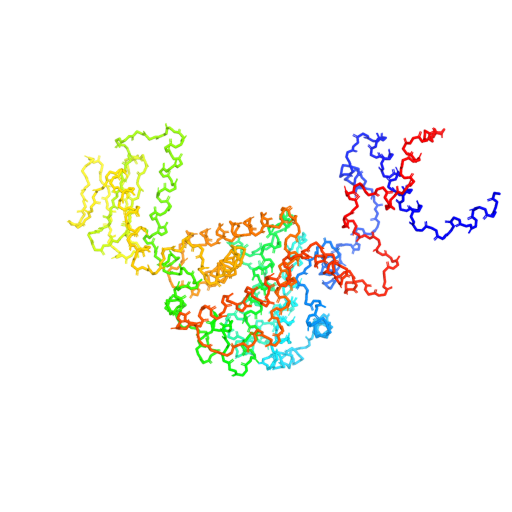.274 -16.382 1.00 59.50 349 CYS A C 1
ATOM 2901 O O . CYS A 1 349 ? 14.224 14.897 -15.333 1.00 59.50 349 CYS A O 1
ATOM 2903 N N . ASP A 1 350 ? 14.313 14.831 -17.578 1.00 61.47 350 ASP A N 1
ATOM 2904 C CA . ASP A 1 350 ? 14.850 16.194 -17.723 1.00 61.47 350 ASP A CA 1
ATOM 2905 C C . ASP A 1 350 ? 13.948 17.240 -17.048 1.00 61.47 350 ASP A C 1
ATOM 2907 O O . ASP A 1 350 ? 14.394 18.321 -16.667 1.00 61.47 350 ASP A O 1
ATOM 2911 N N . HIS A 1 351 ? 12.665 16.908 -16.875 1.00 77.31 351 HIS A N 1
ATOM 2912 C CA . HIS A 1 351 ? 11.685 17.731 -16.178 1.00 77.31 351 HIS A CA 1
ATOM 2913 C C . HIS A 1 351 ? 11.669 17.569 -14.653 1.00 77.31 351 HIS A C 1
ATOM 2915 O O . HIS A 1 351 ? 11.019 18.389 -14.005 1.00 77.31 351 HIS A O 1
ATOM 2921 N N . LEU A 1 352 ? 12.331 16.550 -14.098 1.00 81.69 352 LEU A N 1
ATOM 2922 C CA . LEU A 1 352 ? 12.481 16.332 -12.659 1.00 81.69 352 LEU A CA 1
ATOM 2923 C C . LEU A 1 352 ? 13.810 16.914 -12.167 1.00 81.69 352 LEU A C 1
ATOM 2925 O O . LEU A 1 352 ? 14.872 16.749 -12.769 1.00 81.69 352 LEU A O 1
ATOM 2929 N N . LYS A 1 353 ? 13.752 17.595 -11.030 1.00 81.50 353 LYS A N 1
ATOM 2930 C CA . LYS A 1 353 ? 14.874 18.276 -10.381 1.00 81.50 353 LYS A CA 1
ATOM 2931 C C . LYS A 1 353 ? 15.761 17.318 -9.585 1.00 81.50 353 LYS A C 1
ATOM 2933 O O . LYS A 1 353 ? 16.936 17.632 -9.395 1.00 81.50 353 LYS A O 1
ATOM 2938 N N . GLN A 1 354 ? 15.244 16.173 -9.126 1.00 79.31 354 GLN A N 1
ATOM 2939 C CA . GLN A 1 354 ? 15.996 15.230 -8.283 1.00 79.31 354 GLN A CA 1
ATOM 2940 C C . GLN A 1 354 ? 15.733 13.744 -8.612 1.00 79.31 354 GLN A C 1
ATOM 2942 O O . GLN A 1 354 ? 14.608 13.373 -8.954 1.00 79.31 354 GLN A O 1
ATOM 2947 N N . PRO A 1 355 ? 16.743 12.860 -8.459 1.00 80.12 355 PRO A N 1
ATOM 2948 C CA . PRO A 1 355 ? 16.604 11.424 -8.741 1.00 80.12 355 PRO A CA 1
ATOM 2949 C C . PRO A 1 355 ? 15.615 10.722 -7.801 1.00 80.12 355 PRO A C 1
ATOM 2951 O O . PRO A 1 355 ? 14.864 9.853 -8.241 1.00 80.12 355 PRO A O 1
ATOM 2954 N N . LEU A 1 356 ? 15.546 11.165 -6.540 1.00 85.50 356 LEU A N 1
ATOM 2955 C CA . LEU A 1 356 ? 14.666 10.612 -5.510 1.00 85.50 356 LEU A CA 1
ATOM 2956 C C . LEU A 1 356 ? 13.198 10.528 -5.952 1.00 85.50 356 LEU A C 1
ATOM 2958 O O . LEU A 1 356 ? 12.498 9.574 -5.621 1.00 85.50 356 LEU A O 1
ATOM 2962 N N . THR A 1 357 ? 12.711 11.512 -6.712 1.00 88.06 357 THR A N 1
ATOM 2963 C CA . THR A 1 357 ? 11.319 11.500 -7.170 1.00 88.06 357 THR A CA 1
ATOM 2964 C C . THR A 1 357 ? 11.063 10.380 -8.172 1.00 88.06 357 THR A C 1
ATOM 2966 O O . THR A 1 357 ? 10.055 9.687 -8.056 1.00 88.06 357 THR A O 1
ATOM 2969 N N . SER A 1 358 ? 11.986 10.153 -9.109 1.00 82.75 358 SER A N 1
ATOM 2970 C CA . SER A 1 358 ? 11.880 9.035 -10.051 1.00 82.75 358 SER A CA 1
ATOM 2971 C C . SER A 1 358 ? 11.909 7.691 -9.320 1.00 82.75 358 SER A C 1
ATOM 2973 O O . SER A 1 358 ? 11.119 6.801 -9.621 1.00 82.75 358 SER A O 1
ATOM 2975 N N . GLU A 1 359 ? 12.758 7.546 -8.304 1.00 85.81 359 GLU A N 1
ATOM 2976 C CA . GLU A 1 359 ? 12.819 6.332 -7.485 1.00 85.81 359 GLU A CA 1
ATOM 2977 C C . GLU A 1 359 ? 11.541 6.102 -6.675 1.00 85.81 359 GLU A C 1
ATOM 2979 O O . GLU A 1 359 ? 11.051 4.974 -6.628 1.00 85.81 359 GLU A O 1
ATOM 2984 N N . PHE A 1 360 ? 10.954 7.159 -6.103 1.00 90.56 360 PHE A N 1
ATOM 2985 C CA . PHE A 1 360 ? 9.666 7.076 -5.414 1.00 90.56 360 PHE A CA 1
ATOM 2986 C C . PHE A 1 360 ? 8.549 6.645 -6.368 1.00 90.56 360 PHE A C 1
ATOM 2988 O O . PHE A 1 360 ? 7.770 5.757 -6.032 1.00 90.56 360 PHE A O 1
ATOM 2995 N N . ILE A 1 361 ? 8.486 7.224 -7.570 1.00 87.69 361 ILE A N 1
ATOM 2996 C CA . ILE A 1 361 ? 7.498 6.852 -8.593 1.00 87.69 361 ILE A CA 1
ATOM 2997 C C . ILE A 1 361 ? 7.688 5.395 -9.021 1.00 87.69 361 ILE A C 1
ATOM 2999 O O . ILE A 1 361 ? 6.709 4.657 -9.126 1.00 87.69 361 ILE A O 1
ATOM 3003 N N . ASN A 1 362 ? 8.931 4.949 -9.208 1.00 83.62 362 ASN A N 1
ATOM 3004 C CA . ASN A 1 362 ? 9.227 3.559 -9.537 1.00 83.62 362 ASN A CA 1
ATOM 3005 C C . ASN A 1 362 ? 8.797 2.613 -8.412 1.00 83.62 362 ASN A C 1
ATOM 3007 O O . ASN A 1 362 ? 8.087 1.646 -8.684 1.00 83.62 362 ASN A O 1
ATOM 3011 N N . PHE A 1 363 ? 9.148 2.908 -7.158 1.00 90.06 363 PHE A N 1
ATOM 3012 C CA . PHE A 1 363 ? 8.686 2.152 -5.992 1.00 90.06 363 PHE A CA 1
ATOM 3013 C C . PHE A 1 363 ? 7.152 2.079 -5.944 1.00 90.06 363 PHE A C 1
ATOM 3015 O O . PHE A 1 363 ? 6.582 0.993 -5.848 1.00 90.06 363 PHE A O 1
ATOM 3022 N N . PHE A 1 364 ? 6.486 3.227 -6.087 1.00 91.06 364 PHE A N 1
ATOM 3023 C CA . PHE A 1 364 ? 5.030 3.353 -6.072 1.00 91.06 364 PHE A CA 1
ATOM 3024 C C . PHE A 1 364 ? 4.369 2.525 -7.179 1.00 91.06 364 PHE A C 1
ATOM 3026 O O . PHE A 1 364 ? 3.377 1.842 -6.949 1.00 91.06 364 PHE A O 1
ATOM 3033 N N . THR A 1 365 ? 4.945 2.536 -8.377 1.00 86.25 365 THR A N 1
ATOM 3034 C CA . THR A 1 365 ? 4.415 1.809 -9.533 1.00 86.25 365 THR A CA 1
ATOM 3035 C C . THR A 1 365 ? 4.615 0.296 -9.384 1.00 86.25 365 THR A C 1
ATOM 3037 O O . THR A 1 365 ? 3.680 -0.475 -9.598 1.00 86.25 365 THR A O 1
ATOM 3040 N N . HIS A 1 366 ? 5.792 -0.153 -8.934 1.00 85.56 366 HIS A N 1
ATOM 3041 C CA . HIS A 1 366 ? 6.051 -1.580 -8.702 1.00 85.56 366 HIS A CA 1
ATOM 3042 C C . HIS A 1 366 ? 5.219 -2.137 -7.536 1.00 85.56 366 HIS A C 1
ATOM 3044 O O . HIS A 1 366 ? 4.817 -3.297 -7.586 1.00 85.56 366 HIS A O 1
ATOM 3050 N N . ALA A 1 367 ? 4.889 -1.314 -6.535 1.00 91.62 367 ALA A N 1
ATOM 3051 C CA . ALA A 1 367 ? 3.936 -1.661 -5.480 1.00 91.62 367 ALA A CA 1
ATOM 3052 C C . ALA A 1 367 ? 2.545 -2.000 -6.048 1.00 91.62 367 ALA A C 1
ATOM 3054 O O . ALA A 1 367 ? 1.940 -2.996 -5.645 1.00 91.62 367 ALA A O 1
ATOM 3055 N N . ILE A 1 368 ? 2.070 -1.225 -7.032 1.00 91.12 368 ILE A N 1
ATOM 3056 C CA . ILE A 1 368 ? 0.806 -1.489 -7.735 1.00 91.12 368 ILE A CA 1
ATOM 3057 C C . ILE A 1 368 ? 0.884 -2.810 -8.500 1.00 91.12 368 ILE A C 1
ATOM 3059 O O . ILE A 1 368 ? -0.009 -3.645 -8.363 1.00 91.12 368 ILE A O 1
ATOM 3063 N N . PHE A 1 369 ? 1.950 -3.035 -9.273 1.00 86.25 369 PHE A N 1
ATOM 3064 C CA . PHE A 1 369 ? 2.074 -4.269 -10.054 1.00 86.25 369 PHE A CA 1
ATOM 3065 C C . PHE A 1 369 ? 2.213 -5.511 -9.200 1.00 86.25 369 PHE A C 1
ATOM 3067 O O . PHE A 1 369 ? 1.585 -6.515 -9.524 1.00 86.25 369 PHE A O 1
ATOM 3074 N N . LEU A 1 370 ? 2.966 -5.448 -8.100 1.00 88.94 370 LEU A N 1
ATOM 3075 C CA . LEU A 1 370 ? 3.060 -6.569 -7.175 1.00 88.94 370 LEU A CA 1
ATOM 3076 C C . LEU A 1 370 ? 1.673 -6.952 -6.652 1.00 88.94 370 LEU A C 1
ATOM 3078 O O . LEU A 1 370 ? 1.312 -8.125 -6.670 1.00 88.94 370 LEU A O 1
ATOM 3082 N N . PHE A 1 371 ? 0.879 -5.962 -6.240 1.00 92.44 371 PHE A N 1
ATOM 3083 C CA . PHE A 1 371 ? -0.466 -6.207 -5.736 1.00 92.44 371 PHE A CA 1
ATOM 3084 C C . PHE A 1 371 ? -1.409 -6.773 -6.807 1.00 92.44 371 PHE A C 1
ATOM 3086 O O . PHE A 1 371 ? -2.086 -7.770 -6.569 1.00 92.44 371 PHE A O 1
ATOM 3093 N N . LEU A 1 372 ? -1.427 -6.189 -8.007 1.00 88.94 372 LEU A N 1
ATOM 3094 C CA . LEU A 1 372 ? -2.263 -6.682 -9.108 1.00 88.94 372 LEU A CA 1
ATOM 3095 C C . LEU A 1 372 ? -1.848 -8.085 -9.575 1.00 88.94 372 LEU A C 1
ATOM 3097 O O . LEU A 1 372 ? -2.709 -8.893 -9.924 1.00 88.94 372 LEU A O 1
ATOM 3101 N N . ASN A 1 373 ? -0.548 -8.388 -9.554 1.00 85.38 373 ASN A N 1
ATOM 3102 C CA . ASN A 1 373 ? -0.015 -9.715 -9.839 1.00 85.38 373 ASN A CA 1
ATOM 3103 C C . ASN A 1 373 ? -0.472 -10.747 -8.797 1.00 85.38 373 ASN A C 1
ATOM 3105 O O . ASN A 1 373 ? -0.904 -11.831 -9.168 1.00 85.38 373 ASN A O 1
ATOM 3109 N N . GLU A 1 374 ? -0.420 -10.407 -7.507 1.00 86.12 374 GLU A N 1
ATOM 3110 C CA . GLU A 1 374 ? -0.895 -11.268 -6.410 1.00 86.12 374 GLU A CA 1
ATOM 3111 C C . GLU A 1 374 ? -2.395 -11.588 -6.517 1.00 86.12 374 GLU A C 1
ATOM 3113 O O . GLU A 1 374 ? -2.827 -12.684 -6.164 1.00 86.12 374 GLU A O 1
ATOM 3118 N N . LEU A 1 375 ? -3.188 -10.666 -7.071 1.00 87.12 375 LEU A N 1
ATOM 3119 C CA . LEU A 1 375 ? -4.607 -10.885 -7.363 1.00 87.12 375 LEU A CA 1
ATOM 3120 C C . LEU A 1 375 ? -4.871 -11.589 -8.708 1.00 87.12 375 LEU A C 1
ATOM 3122 O O . LEU A 1 375 ? -6.029 -11.806 -9.061 1.00 87.12 375 LEU A O 1
ATOM 3126 N N . ASN A 1 376 ? -3.828 -11.958 -9.460 1.00 82.19 376 ASN A N 1
ATOM 3127 C CA . ASN A 1 376 ? -3.913 -12.511 -10.819 1.00 82.19 376 ASN A CA 1
ATOM 3128 C C . ASN A 1 376 ? -4.690 -11.613 -11.805 1.00 82.19 376 ASN A C 1
ATOM 3130 O O . ASN A 1 376 ? -5.336 -12.104 -12.730 1.00 82.19 376 ASN A O 1
ATOM 3134 N N . LEU A 1 377 ? -4.640 -10.290 -11.617 1.00 82.06 377 LEU A N 1
ATOM 3135 C CA . LEU A 1 377 ? -5.336 -9.315 -12.468 1.00 82.06 377 LEU A CA 1
ATOM 3136 C C . LEU A 1 377 ? -4.507 -8.880 -13.688 1.00 82.06 377 LEU A C 1
ATOM 3138 O O . LEU A 1 377 ? -5.022 -8.201 -14.576 1.00 82.06 377 LEU A O 1
ATOM 3142 N N . ILE A 1 378 ? -3.234 -9.279 -13.755 1.00 73.69 378 ILE A N 1
ATOM 3143 C CA . ILE A 1 378 ? -2.360 -9.077 -14.915 1.00 73.69 378 ILE A CA 1
ATOM 3144 C C . ILE A 1 378 ? -2.335 -10.392 -15.720 1.00 73.69 378 ILE A C 1
ATOM 3146 O O . ILE A 1 378 ? -1.766 -11.381 -15.257 1.00 73.69 378 ILE A O 1
ATOM 3150 N N . PRO A 1 379 ? -2.968 -10.462 -16.907 1.00 53.38 379 PRO A N 1
ATOM 3151 C CA . PRO A 1 379 ? -3.046 -11.708 -17.665 1.00 53.38 379 PRO A CA 1
ATOM 3152 C C . PRO A 1 379 ? -1.653 -12.217 -18.081 1.00 53.38 379 PRO A C 1
ATOM 3154 O O . PRO A 1 379 ? -0.822 -11.454 -18.574 1.00 53.38 379 PRO A O 1
ATOM 3157 N N . ASN A 1 380 ? -1.437 -13.529 -17.904 1.00 50.16 380 ASN A N 1
ATOM 3158 C CA . ASN A 1 380 ? -0.191 -14.297 -18.109 1.00 50.16 380 ASN A CA 1
ATOM 3159 C C . ASN A 1 380 ? 0.896 -14.165 -17.016 1.00 50.16 380 ASN A C 1
ATOM 3161 O O . ASN A 1 380 ? 1.964 -14.760 -17.150 1.00 50.16 380 ASN A O 1
ATOM 3165 N N . SER A 1 381 ? 0.612 -13.496 -15.893 1.00 49.56 381 SER A N 1
ATOM 3166 C CA . SER A 1 381 ? 1.564 -13.303 -14.788 1.00 49.56 381 SER A CA 1
ATOM 3167 C C . SER A 1 381 ? 1.670 -14.482 -13.799 1.00 49.56 381 SER A C 1
ATOM 3169 O O . SER A 1 381 ? 2.369 -14.397 -12.790 1.00 49.56 381 SER A O 1
ATOM 3171 N N . THR A 1 382 ? 1.038 -15.624 -14.097 1.00 41.62 382 THR A N 1
ATOM 3172 C CA . THR A 1 382 ? 1.054 -16.836 -13.252 1.00 41.62 382 THR A CA 1
ATOM 3173 C C . THR A 1 382 ? 2.432 -17.497 -13.133 1.00 41.62 382 THR A C 1
ATOM 3175 O O . THR A 1 382 ? 2.584 -18.489 -12.423 1.00 41.62 382 THR A O 1
ATOM 3178 N N . THR A 1 383 ? 3.455 -16.993 -13.826 1.00 50.94 383 THR A N 1
ATOM 3179 C CA . THR A 1 383 ? 4.833 -17.451 -13.640 1.00 50.94 383 THR A CA 1
ATOM 3180 C C . THR A 1 383 ? 5.425 -16.826 -12.379 1.00 50.94 383 THR A C 1
ATOM 3182 O O . THR A 1 383 ? 5.511 -15.602 -12.278 1.00 50.94 383 THR A O 1
ATOM 3185 N N . THR A 1 384 ? 5.918 -17.661 -11.460 1.00 56.94 384 THR A N 1
ATOM 3186 C CA . THR A 1 384 ? 6.667 -17.291 -10.240 1.00 56.94 384 THR A CA 1
ATOM 3187 C C . THR A 1 384 ? 7.685 -16.163 -10.475 1.00 56.94 384 THR A C 1
ATOM 3189 O O . THR A 1 384 ? 7.902 -15.314 -9.616 1.00 56.94 384 THR A O 1
ATOM 3192 N N . THR A 1 385 ? 8.253 -16.109 -11.680 1.00 57.59 385 THR A N 1
ATOM 3193 C CA . THR A 1 385 ? 9.198 -15.105 -12.172 1.00 57.59 385 THR A CA 1
ATOM 3194 C C . THR A 1 385 ? 8.717 -13.652 -12.049 1.00 57.59 385 THR A C 1
ATOM 3196 O O . THR A 1 385 ? 9.510 -12.793 -11.676 1.00 57.59 385 THR A O 1
ATOM 3199 N N . HIS A 1 386 ? 7.439 -13.354 -12.316 1.00 62.97 386 HIS A N 1
ATOM 3200 C CA . HIS A 1 386 ? 6.916 -11.976 -12.267 1.00 62.97 386 HIS A CA 1
ATOM 3201 C C . HIS A 1 386 ? 6.767 -11.481 -10.830 1.00 62.97 386 HIS A C 1
ATOM 3203 O O . HIS A 1 386 ? 7.138 -10.351 -10.512 1.00 62.97 386 HIS A O 1
ATOM 3209 N N . CYS A 1 387 ? 6.278 -12.352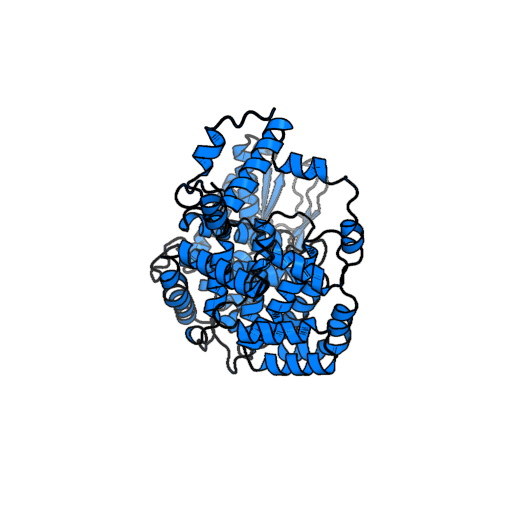 -9.945 1.00 68.56 387 CYS A N 1
ATOM 3210 C CA . CYS A 1 387 ? 6.165 -12.032 -8.530 1.00 68.56 387 CYS A CA 1
ATOM 3211 C C . CYS A 1 387 ? 7.550 -11.730 -7.937 1.00 68.56 387 CYS A C 1
ATOM 3213 O O . CYS A 1 387 ? 7.733 -10.690 -7.309 1.00 68.56 387 CYS A O 1
ATOM 3215 N N . VAL A 1 388 ? 8.553 -12.567 -8.235 1.00 73.50 388 VAL A N 1
ATOM 3216 C CA . VAL A 1 388 ? 9.943 -12.342 -7.802 1.00 73.50 388 VAL A CA 1
ATOM 3217 C C . VAL A 1 388 ? 10.494 -11.023 -8.354 1.00 73.50 388 VAL A C 1
ATOM 3219 O O . VAL A 1 388 ? 11.054 -10.237 -7.595 1.00 73.50 388 VAL A O 1
ATOM 3222 N N . TYR A 1 389 ? 10.281 -10.726 -9.639 1.00 77.38 389 TYR A N 1
ATOM 3223 C CA . TYR A 1 389 ? 10.744 -9.475 -10.246 1.00 77.38 389 TYR A CA 1
ATOM 3224 C C . TYR A 1 389 ? 10.187 -8.228 -9.542 1.00 77.38 389 TYR A C 1
ATOM 3226 O O . TYR A 1 389 ? 10.947 -7.316 -9.201 1.00 77.38 389 TYR A O 1
ATOM 3234 N N . PHE A 1 390 ? 8.875 -8.176 -9.288 1.00 80.38 390 PHE A N 1
ATOM 3235 C CA . PHE A 1 390 ? 8.273 -7.028 -8.607 1.00 80.38 390 PHE A CA 1
ATOM 3236 C C . PHE A 1 390 ? 8.718 -6.930 -7.145 1.00 80.38 390 PHE A C 1
ATOM 3238 O O . PHE A 1 390 ? 8.992 -5.828 -6.672 1.00 80.38 390 PHE A O 1
ATOM 3245 N N . GLN A 1 391 ? 8.861 -8.059 -6.445 1.00 84.38 391 GLN A N 1
ATOM 3246 C CA . GLN A 1 391 ? 9.379 -8.087 -5.074 1.00 84.38 391 GLN A CA 1
ATOM 3247 C C . GLN A 1 391 ? 10.808 -7.535 -4.987 1.00 84.38 391 GLN A C 1
ATOM 3249 O O . GLN A 1 391 ? 11.082 -6.666 -4.157 1.00 84.38 391 GLN A O 1
ATOM 3254 N N . GLU A 1 392 ? 11.709 -8.000 -5.852 1.00 80.56 392 GLU A N 1
ATOM 3255 C CA . GLU A 1 392 ? 13.097 -7.530 -5.888 1.00 80.56 392 GLU A CA 1
ATOM 3256 C C . GLU A 1 392 ? 13.187 -6.063 -6.321 1.00 80.56 392 GLU A C 1
ATOM 3258 O O . GLU A 1 392 ? 13.968 -5.292 -5.763 1.00 80.56 392 GLU A O 1
ATOM 3263 N N . SER A 1 393 ? 12.322 -5.627 -7.239 1.00 82.06 393 SER A N 1
ATOM 3264 C CA . SER A 1 393 ? 12.243 -4.222 -7.646 1.00 82.06 393 SER A CA 1
ATOM 3265 C C . SER A 1 393 ? 11.795 -3.318 -6.497 1.00 82.06 393 SER A C 1
ATOM 3267 O O . SER A 1 393 ? 12.409 -2.277 -6.267 1.00 82.06 393 SER A O 1
ATOM 3269 N N . ILE A 1 394 ? 10.783 -3.717 -5.720 1.00 88.88 394 ILE A N 1
ATOM 3270 C CA . ILE A 1 394 ? 10.350 -2.968 -4.530 1.00 88.88 394 ILE A CA 1
ATOM 3271 C C . ILE A 1 394 ? 11.490 -2.851 -3.517 1.00 88.88 394 ILE A C 1
ATOM 3273 O O . ILE A 1 394 ? 11.762 -1.745 -3.052 1.00 88.88 394 ILE A O 1
ATOM 3277 N N . LYS A 1 395 ? 12.190 -3.953 -3.208 1.00 88.88 395 LYS A N 1
ATOM 3278 C CA . LYS A 1 395 ? 13.350 -3.929 -2.298 1.00 88.88 395 LYS A CA 1
ATOM 3279 C C . LYS A 1 395 ? 14.451 -3.008 -2.818 1.00 88.88 395 LYS A C 1
ATOM 3281 O O . LYS A 1 395 ? 14.970 -2.191 -2.061 1.00 88.88 395 LYS A O 1
ATOM 3286 N N . LYS A 1 396 ? 14.770 -3.095 -4.113 1.00 86.31 396 LYS A N 1
ATOM 3287 C CA . LYS A 1 396 ? 15.766 -2.246 -4.775 1.00 86.31 396 LYS A CA 1
ATOM 3288 C C . LYS A 1 396 ? 15.412 -0.768 -4.643 1.00 86.31 396 LYS A C 1
ATOM 3290 O O . LYS A 1 396 ? 16.233 0.006 -4.161 1.00 86.31 396 LYS A O 1
ATOM 3295 N N . TYR A 1 397 ? 14.211 -0.366 -5.059 1.00 87.44 397 TYR A N 1
ATOM 3296 C CA . TYR A 1 397 ? 13.821 1.044 -5.019 1.00 87.44 397 TYR A CA 1
ATOM 3297 C C . TYR A 1 397 ? 13.655 1.551 -3.586 1.00 87.44 397 TYR A C 1
ATOM 3299 O O . TYR A 1 397 ? 14.044 2.678 -3.314 1.00 87.44 397 TYR A O 1
ATOM 3307 N N . TYR A 1 398 ? 13.190 0.725 -2.644 1.00 90.69 398 TYR A N 1
ATOM 3308 C CA . TYR A 1 398 ? 13.200 1.086 -1.224 1.00 90.69 398 TYR A CA 1
ATOM 3309 C C . TYR A 1 398 ? 14.621 1.312 -0.688 1.00 90.69 398 TYR A C 1
ATOM 3311 O O . TYR A 1 398 ? 14.870 2.299 0.001 1.00 90.69 398 TYR A O 1
ATOM 3319 N N . GLY A 1 399 ? 15.573 0.447 -1.052 1.00 87.94 399 GLY A N 1
ATOM 3320 C CA . GLY A 1 399 ? 16.988 0.631 -0.728 1.00 87.94 399 GLY A CA 1
ATOM 3321 C C . GLY A 1 399 ? 17.547 1.939 -1.292 1.00 87.94 399 GLY A C 1
ATOM 3322 O O . GLY A 1 399 ? 18.201 2.685 -0.568 1.00 87.94 399 GLY A O 1
ATOM 3323 N N . LEU A 1 400 ? 17.224 2.273 -2.545 1.00 85.69 400 LEU A N 1
ATOM 3324 C CA . LEU A 1 400 ? 17.622 3.546 -3.157 1.00 85.69 400 LEU A CA 1
ATOM 3325 C C . LEU A 1 400 ? 17.023 4.750 -2.411 1.00 85.69 400 LEU A C 1
ATOM 3327 O O . LEU A 1 400 ? 17.771 5.642 -2.008 1.00 85.69 400 LEU A O 1
ATOM 3331 N N . LEU A 1 401 ? 15.722 4.719 -2.094 1.00 88.19 401 LEU A N 1
ATOM 3332 C CA . LEU A 1 401 ? 15.074 5.751 -1.274 1.00 88.19 401 LEU A CA 1
ATOM 3333 C C . LEU A 1 401 ? 15.812 5.950 0.060 1.00 88.19 401 LEU A C 1
ATOM 3335 O O . LEU A 1 401 ? 16.107 7.084 0.431 1.00 88.19 401 LEU A O 1
ATOM 3339 N N . ARG A 1 402 ? 16.190 4.865 0.752 1.00 85.88 402 ARG A N 1
ATOM 3340 C CA . ARG A 1 402 ? 16.969 4.934 2.003 1.00 85.88 402 ARG A CA 1
ATOM 3341 C C . ARG A 1 402 ? 18.338 5.590 1.820 1.00 85.88 402 ARG A C 1
ATOM 3343 O O . ARG A 1 402 ? 18.762 6.347 2.694 1.00 85.88 402 ARG A O 1
ATOM 3350 N N . THR A 1 403 ? 19.032 5.323 0.710 1.00 81.25 403 THR A N 1
ATOM 3351 C CA . THR A 1 403 ? 20.371 5.891 0.469 1.00 81.25 403 THR A CA 1
ATOM 3352 C C . THR A 1 403 ? 20.354 7.412 0.323 1.00 81.25 403 THR A C 1
ATOM 3354 O O . THR A 1 403 ? 21.211 8.078 0.901 1.00 81.25 403 THR A O 1
ATOM 3357 N N . HIS A 1 404 ? 19.346 7.984 -0.346 1.00 74.94 404 HIS A N 1
ATOM 3358 C CA . HIS A 1 404 ? 19.196 9.447 -0.454 1.00 74.94 404 HIS A CA 1
ATOM 3359 C C . HIS A 1 404 ? 18.839 10.120 0.870 1.00 74.94 404 HIS A C 1
ATOM 3361 O O . HIS A 1 404 ? 19.051 11.318 1.033 1.00 74.94 404 HIS A O 1
ATOM 3367 N N . LEU A 1 405 ? 18.303 9.353 1.818 1.00 74.94 405 LEU A N 1
ATOM 3368 C CA . LEU A 1 405 ? 17.917 9.817 3.145 1.00 74.94 405 LEU A CA 1
ATOM 3369 C C . LEU A 1 405 ? 19.024 9.618 4.189 1.00 74.94 405 LEU A C 1
ATOM 3371 O O . LEU A 1 405 ? 18.733 9.650 5.378 1.00 74.94 405 LEU A O 1
ATOM 3375 N N . SER A 1 406 ? 20.277 9.399 3.778 1.00 64.12 406 SER A N 1
ATOM 3376 C CA . SER A 1 406 ? 21.412 9.151 4.685 1.00 64.12 406 SER A CA 1
ATOM 3377 C C . SER A 1 406 ? 21.243 7.904 5.565 1.00 64.12 406 SER A C 1
ATOM 3379 O O . SER A 1 406 ? 21.669 7.895 6.716 1.00 64.12 406 SER A O 1
ATOM 3381 N N . ASN A 1 407 ? 20.631 6.844 5.022 1.00 56.72 407 ASN A N 1
ATOM 3382 C CA . ASN A 1 407 ? 20.408 5.568 5.710 1.00 56.72 407 ASN A CA 1
ATOM 3383 C C . ASN A 1 407 ? 19.583 5.696 7.005 1.00 56.72 407 ASN A C 1
ATOM 3385 O O . ASN A 1 407 ? 19.869 5.053 8.010 1.00 56.72 407 ASN A O 1
ATOM 3389 N N . ILE A 1 408 ? 18.540 6.529 6.984 1.00 62.78 408 ILE A N 1
ATOM 3390 C CA . ILE A 1 408 ? 17.556 6.566 8.067 1.00 62.78 408 ILE A CA 1
ATOM 3391 C C . ILE A 1 408 ? 16.834 5.211 8.120 1.00 62.78 408 ILE A C 1
ATOM 3393 O O . ILE A 1 408 ? 16.038 4.885 7.235 1.00 62.78 408 ILE A O 1
ATOM 3397 N N . ASP A 1 409 ? 17.087 4.440 9.181 1.00 63.50 409 ASP A N 1
ATOM 3398 C CA . ASP A 1 409 ? 16.506 3.106 9.408 1.00 63.50 409 ASP A CA 1
ATOM 3399 C C . ASP A 1 409 ? 14.968 3.107 9.389 1.00 63.50 409 ASP A C 1
ATOM 3401 O O . ASP A 1 409 ? 14.329 2.121 9.033 1.00 63.50 409 ASP A O 1
ATOM 3405 N N . GLN A 1 410 ? 14.362 4.259 9.682 1.00 74.75 410 GLN A N 1
ATOM 3406 C CA . GLN A 1 410 ? 12.915 4.462 9.745 1.00 74.75 410 GLN A CA 1
ATOM 3407 C C . GLN A 1 410 ? 12.342 5.209 8.533 1.00 74.75 410 GLN A C 1
ATOM 3409 O O . GLN A 1 410 ? 11.330 5.907 8.639 1.00 74.75 410 GLN A O 1
ATOM 3414 N N . CYS A 1 411 ? 12.960 5.054 7.357 1.00 86.31 411 CYS A N 1
ATOM 3415 C CA . CYS A 1 411 ? 12.453 5.583 6.084 1.00 86.31 411 CYS A CA 1
ATOM 3416 C C . CYS A 1 411 ? 10.959 5.268 5.858 1.00 86.31 411 CYS A C 1
ATOM 3418 O O . CYS A 1 411 ? 10.231 6.071 5.272 1.00 86.31 411 CYS A O 1
ATOM 3420 N N . TYR A 1 412 ? 10.471 4.129 6.356 1.00 90.50 412 TYR A N 1
ATOM 3421 C CA . TYR A 1 412 ? 9.063 3.748 6.266 1.00 90.50 412 TYR A CA 1
ATOM 3422 C C . TYR A 1 412 ? 8.101 4.742 6.941 1.00 90.50 412 TYR A C 1
ATOM 3424 O O . TYR A 1 412 ? 7.014 4.974 6.415 1.00 90.50 412 TYR A O 1
ATOM 3432 N N . ILE A 1 413 ? 8.500 5.386 8.047 1.00 90.88 413 ILE A N 1
ATOM 3433 C CA . ILE A 1 413 ? 7.680 6.388 8.749 1.00 90.88 413 ILE A CA 1
ATOM 3434 C C . ILE A 1 413 ? 7.491 7.621 7.864 1.00 90.88 413 ILE A C 1
ATOM 3436 O O . ILE A 1 413 ? 6.384 8.146 7.735 1.00 90.88 413 ILE A O 1
ATOM 3440 N N . TRP A 1 414 ? 8.569 8.060 7.212 1.00 93.19 414 TRP A N 1
ATOM 3441 C CA . TRP A 1 414 ? 8.505 9.162 6.259 1.00 93.19 414 TRP A CA 1
ATOM 3442 C C . TRP A 1 414 ? 7.581 8.821 5.085 1.00 93.19 414 TRP A C 1
ATOM 3444 O O . TRP A 1 414 ? 6.724 9.628 4.733 1.00 93.19 414 TRP A O 1
ATOM 3454 N N . LEU A 1 415 ? 7.657 7.597 4.549 1.00 95.88 415 LEU A N 1
ATOM 3455 C CA . LEU A 1 415 ? 6.751 7.139 3.490 1.00 95.88 415 LEU A CA 1
ATOM 3456 C C . LEU A 1 415 ? 5.283 7.106 3.942 1.00 95.88 415 LEU A C 1
ATOM 3458 O O . LEU A 1 415 ? 4.416 7.543 3.186 1.00 95.88 415 LEU A O 1
ATOM 3462 N N . TYR A 1 416 ? 4.979 6.666 5.169 1.00 96.06 416 TYR A N 1
ATOM 3463 C CA . TYR A 1 416 ? 3.617 6.751 5.715 1.00 96.06 416 TYR A CA 1
ATOM 3464 C C . TYR A 1 416 ? 3.103 8.187 5.735 1.00 96.06 416 TYR A C 1
ATOM 3466 O O . TYR A 1 416 ? 1.960 8.441 5.338 1.00 96.06 416 TYR A O 1
ATOM 3474 N N . LYS A 1 417 ? 3.954 9.130 6.144 1.00 94.94 417 LYS A N 1
ATOM 3475 C CA . LYS A 1 417 ? 3.610 10.549 6.167 1.00 94.94 417 LYS A CA 1
ATOM 3476 C C . LYS A 1 417 ? 3.429 11.139 4.767 1.00 94.94 417 LYS A C 1
ATOM 3478 O O . LYS A 1 417 ? 2.467 11.865 4.539 1.00 94.94 417 LYS A O 1
ATOM 3483 N N . LEU A 1 418 ? 4.269 10.779 3.798 1.00 95.81 418 LEU A N 1
ATOM 3484 C CA . LEU A 1 418 ? 4.057 11.193 2.409 1.00 95.81 418 LEU A CA 1
ATOM 3485 C C . LEU A 1 418 ? 2.711 10.684 1.875 1.00 95.81 418 LEU A C 1
ATOM 3487 O O . LEU A 1 418 ? 1.920 11.459 1.344 1.00 95.81 418 LEU A O 1
ATOM 3491 N N . ILE A 1 419 ? 2.397 9.403 2.079 1.00 96.62 419 ILE A N 1
ATOM 3492 C CA . ILE A 1 419 ? 1.121 8.823 1.632 1.00 96.62 419 ILE A CA 1
ATOM 3493 C C . ILE A 1 419 ? -0.072 9.540 2.292 1.00 96.62 419 ILE A C 1
ATOM 3495 O O . ILE A 1 419 ? -1.075 9.792 1.625 1.00 96.62 419 ILE A O 1
ATOM 3499 N N . ASN A 1 420 ? 0.050 9.957 3.561 1.00 94.69 420 ASN A N 1
ATOM 3500 C CA . ASN A 1 420 ? -0.953 10.802 4.223 1.00 94.69 420 ASN A CA 1
ATOM 3501 C C . ASN A 1 420 ? -1.180 12.109 3.452 1.00 94.69 420 ASN A C 1
ATOM 3503 O O . ASN A 1 420 ? -2.321 12.428 3.129 1.00 94.69 420 ASN A O 1
ATOM 3507 N N . HIS A 1 421 ? -0.113 12.845 3.125 1.00 95.81 421 HIS A N 1
ATOM 3508 C CA . HIS A 1 421 ? -0.213 14.129 2.424 1.00 95.81 421 HIS A CA 1
ATOM 3509 C C . HIS A 1 421 ? -0.836 14.011 1.024 1.00 95.81 421 HIS A C 1
ATOM 3511 O O . HIS A 1 421 ? -1.455 14.961 0.541 1.00 95.81 421 HIS A O 1
ATOM 3517 N N . MET A 1 422 ? -0.806 12.832 0.394 1.00 95.44 422 MET A N 1
ATOM 3518 C CA . MET A 1 422 ? -1.516 12.584 -0.871 1.00 95.44 422 MET A CA 1
ATOM 3519 C C . MET A 1 422 ? -3.056 12.630 -0.743 1.00 95.44 422 MET A C 1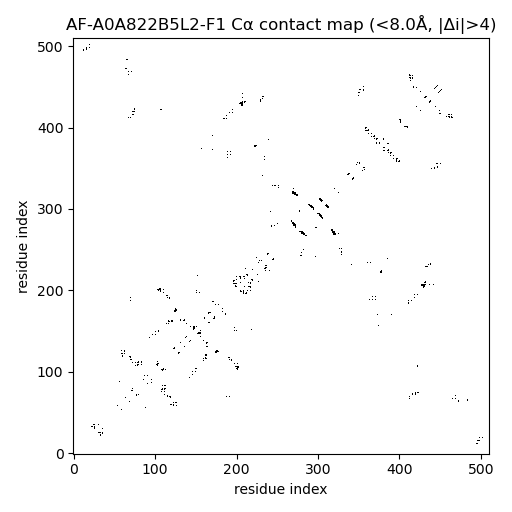
ATOM 3521 O O . MET A 1 422 ? -3.769 12.707 -1.751 1.00 95.44 422 MET A O 1
ATOM 3525 N N . LEU A 1 423 ? -3.600 12.651 0.480 1.00 94.31 423 LEU A N 1
ATOM 3526 C CA . LEU A 1 423 ? -5.023 12.900 0.754 1.00 94.31 423 LEU A CA 1
ATOM 3527 C C . LEU A 1 423 ? -5.412 14.377 0.694 1.00 94.31 423 LEU A C 1
ATOM 3529 O O . LEU A 1 423 ? -6.605 14.695 0.775 1.00 94.31 423 LEU A O 1
ATOM 3533 N N . GLN A 1 424 ? -4.460 15.290 0.519 1.00 94.44 424 GLN A N 1
ATOM 3534 C CA . GLN A 1 424 ? -4.771 16.697 0.310 1.00 94.44 424 GLN A CA 1
ATOM 3535 C C . GLN A 1 424 ? -5.538 16.904 -1.004 1.00 94.44 424 GLN A C 1
ATOM 3537 O O . GLN A 1 424 ? -5.463 16.116 -1.956 1.00 94.44 424 GLN A O 1
ATOM 3542 N N . LYS A 1 425 ? -6.320 17.989 -1.071 1.00 91.69 425 LYS A N 1
ATOM 3543 C CA . LYS A 1 425 ? -7.117 18.333 -2.264 1.00 91.69 425 LYS A CA 1
ATOM 3544 C C . LYS A 1 425 ? -6.248 18.616 -3.494 1.00 91.69 425 LYS A C 1
ATOM 3546 O O . LYS A 1 425 ? -6.701 18.391 -4.610 1.00 91.69 425 LYS A O 1
ATOM 3551 N N . THR A 1 426 ? -5.008 19.056 -3.291 1.00 93.81 426 THR A N 1
ATOM 3552 C CA . THR A 1 426 ? -4.003 19.319 -4.337 1.00 93.81 426 THR A CA 1
ATOM 3553 C C . THR A 1 426 ? -3.730 18.103 -5.222 1.00 93.81 426 THR A C 1
ATOM 3555 O O . THR A 1 426 ? -3.485 18.268 -6.412 1.00 93.81 426 THR A O 1
ATOM 3558 N N . PHE A 1 427 ? -3.846 16.888 -4.679 1.00 94.06 427 PHE A N 1
ATOM 3559 C CA . PHE A 1 427 ? -3.650 15.644 -5.428 1.00 94.06 427 PHE A CA 1
ATOM 3560 C C . PHE A 1 427 ? -4.921 15.136 -6.133 1.00 94.06 427 PHE A C 1
ATOM 3562 O O . PHE A 1 427 ? -4.897 14.100 -6.798 1.00 94.06 427 PHE A O 1
ATOM 3569 N N . VAL A 1 428 ? -6.046 15.858 -6.039 1.00 92.31 428 VAL A N 1
ATOM 3570 C CA . VAL A 1 428 ? -7.281 15.560 -6.790 1.00 92.31 428 VAL A CA 1
ATOM 3571 C C . VAL A 1 428 ? -7.207 16.208 -8.172 1.00 92.31 428 VAL A C 1
ATOM 3573 O O . VAL A 1 428 ? -7.949 17.133 -8.501 1.00 92.31 428 VAL A O 1
ATOM 3576 N N . VAL A 1 429 ? -6.286 15.716 -8.999 1.00 92.75 429 VAL A N 1
ATOM 3577 C CA . VAL A 1 429 ? -6.124 16.182 -10.381 1.00 92.75 429 VAL A CA 1
ATOM 3578 C C . VAL A 1 429 ? -6.937 15.291 -11.307 1.00 92.75 429 VAL A C 1
ATOM 3580 O O . VAL A 1 429 ? -6.698 14.088 -11.387 1.00 92.75 429 VAL A O 1
ATOM 3583 N N . LYS A 1 430 ? -7.928 15.871 -11.986 1.00 91.50 430 LYS A N 1
ATOM 3584 C CA . LYS A 1 430 ? -8.817 15.152 -12.909 1.00 91.50 430 LYS A CA 1
ATOM 3585 C C . LYS A 1 430 ? -8.097 14.860 -14.221 1.00 91.50 430 LYS A C 1
ATOM 3587 O O . LYS A 1 430 ? -7.476 15.754 -14.794 1.00 91.50 430 LYS A O 1
ATOM 3592 N N . GLY A 1 431 ? -8.242 13.644 -14.731 1.00 88.19 431 GLY A N 1
ATOM 3593 C CA . GLY A 1 431 ? -7.683 13.287 -16.029 1.00 88.19 431 GLY A CA 1
ATOM 3594 C C . GLY A 1 431 ? -7.401 11.803 -16.193 1.00 88.19 431 GLY A C 1
ATOM 3595 O O . GLY A 1 431 ? -7.593 11.010 -15.277 1.00 88.19 431 GLY A O 1
ATOM 3596 N N . TYR A 1 432 ? -6.918 11.476 -17.386 1.00 88.31 432 TYR A N 1
ATOM 3597 C CA . TYR A 1 432 ? -6.505 10.144 -17.809 1.00 88.31 432 TYR A CA 1
ATOM 3598 C C . TYR A 1 432 ? -4.995 10.173 -18.044 1.00 88.31 432 TYR A C 1
ATOM 3600 O O . TYR A 1 432 ? -4.481 11.170 -18.552 1.00 88.31 432 TYR A O 1
ATOM 3608 N N . LEU A 1 433 ? -4.283 9.093 -17.722 1.00 83.69 433 LEU A N 1
ATOM 3609 C CA . LEU A 1 433 ? -2.835 9.010 -17.958 1.00 83.69 433 LEU A CA 1
ATOM 3610 C C . LEU A 1 433 ? -2.477 8.604 -19.394 1.00 83.69 433 LEU A C 1
ATOM 3612 O O . LEU A 1 433 ? -1.308 8.451 -19.704 1.00 83.69 433 LEU A O 1
ATOM 3616 N N . ASN A 1 434 ? -3.450 8.506 -20.301 1.00 77.62 434 ASN A N 1
ATOM 3617 C CA . ASN A 1 434 ? -3.281 8.046 -21.686 1.00 77.62 434 ASN A CA 1
ATOM 3618 C C . ASN A 1 434 ? -2.437 8.956 -22.608 1.00 77.62 434 ASN A C 1
ATOM 3620 O O . ASN A 1 434 ? -2.404 8.742 -23.820 1.00 77.62 434 ASN A O 1
ATOM 3624 N N . ARG A 1 435 ? -1.804 10.003 -22.071 1.00 76.19 435 ARG A N 1
ATOM 3625 C CA . ARG A 1 435 ? -0.948 10.938 -22.806 1.00 76.19 435 ARG A CA 1
ATOM 3626 C C . ARG A 1 435 ? 0.295 11.269 -21.991 1.00 76.19 435 ARG A C 1
ATOM 3628 O O . ARG A 1 435 ? 0.214 11.449 -20.774 1.00 76.19 435 ARG A O 1
ATOM 3635 N N . ARG A 1 436 ? 1.432 11.435 -22.671 1.00 75.62 436 ARG A N 1
ATOM 3636 C CA . ARG A 1 436 ? 2.723 11.747 -22.037 1.00 75.62 436 ARG A CA 1
ATOM 3637 C C . ARG A 1 436 ? 2.674 13.038 -21.222 1.00 75.62 436 ARG A C 1
ATOM 3639 O O . ARG A 1 436 ? 3.268 13.094 -20.152 1.00 75.62 436 ARG A O 1
ATOM 3646 N N . GLU A 1 437 ? 1.939 14.054 -21.669 1.00 80.94 437 GLU A N 1
ATOM 3647 C CA . GLU A 1 437 ? 1.810 15.312 -20.926 1.00 80.94 437 GLU A CA 1
ATOM 3648 C C . GLU A 1 437 ? 1.145 15.095 -19.562 1.00 80.94 437 GLU A C 1
ATOM 3650 O O . GLU A 1 437 ? 1.543 15.720 -18.584 1.00 80.94 437 GLU A O 1
ATOM 3655 N N . LYS A 1 438 ? 0.172 14.177 -19.480 1.00 84.44 438 LYS A N 1
ATOM 3656 C CA . LYS A 1 438 ? -0.518 13.827 -18.230 1.00 84.44 438 LYS A CA 1
ATOM 3657 C C . LYS A 1 438 ? 0.344 12.988 -17.296 1.00 84.44 438 LYS A C 1
ATOM 3659 O O . LYS A 1 438 ? 0.247 13.152 -16.083 1.00 84.44 438 LYS A O 1
ATOM 3664 N N . VAL A 1 439 ? 1.218 12.151 -17.851 1.00 82.25 439 VAL A N 1
ATOM 3665 C CA . VAL A 1 439 ? 2.266 11.473 -17.080 1.00 82.25 439 VAL A CA 1
ATOM 3666 C C . VAL A 1 439 ? 3.231 12.497 -16.483 1.00 82.25 439 VAL A C 1
ATOM 3668 O O . VAL A 1 439 ? 3.389 12.532 -15.270 1.00 82.25 439 VAL A O 1
ATOM 3671 N N . ILE A 1 440 ? 3.780 13.402 -17.297 1.00 83.44 440 ILE A N 1
ATOM 3672 C CA . ILE A 1 440 ? 4.693 14.457 -16.826 1.00 83.44 440 ILE A CA 1
ATOM 3673 C C . ILE A 1 440 ? 4.016 15.349 -15.774 1.00 83.44 440 ILE A C 1
ATOM 3675 O O . ILE A 1 440 ? 4.651 15.753 -14.801 1.00 83.44 440 ILE A O 1
ATOM 3679 N N . GLU A 1 441 ? 2.729 15.660 -15.946 1.00 88.44 441 GLU A N 1
ATOM 3680 C CA . GLU A 1 441 ? 1.937 16.408 -14.963 1.00 88.44 441 GLU A CA 1
ATOM 3681 C C . GLU A 1 441 ? 1.868 15.679 -13.613 1.00 88.44 441 GLU A C 1
ATOM 3683 O O . GLU A 1 441 ? 2.080 16.309 -12.578 1.00 88.44 441 GLU A O 1
ATOM 3688 N N . LEU A 1 442 ? 1.636 14.361 -13.611 1.00 90.06 442 LEU A N 1
ATOM 3689 C CA . LEU A 1 442 ? 1.651 13.546 -12.395 1.00 90.06 442 LEU A CA 1
ATOM 3690 C C . LEU A 1 442 ? 3.037 13.533 -11.734 1.00 90.06 442 LEU A C 1
ATOM 3692 O O . LEU A 1 442 ? 3.141 13.716 -10.522 1.00 90.06 442 LEU A O 1
ATOM 3696 N N . GLU A 1 443 ? 4.100 13.342 -12.513 1.00 88.62 443 GLU A N 1
ATOM 3697 C CA . GLU A 1 443 ? 5.471 13.283 -11.993 1.00 88.62 443 GLU A CA 1
ATOM 3698 C C . GLU A 1 443 ? 5.892 14.620 -11.369 1.00 88.62 443 GLU A C 1
ATOM 3700 O O . GLU A 1 443 ? 6.424 14.647 -10.258 1.00 88.62 443 GLU A O 1
ATOM 3705 N N . LYS A 1 444 ? 5.577 15.743 -12.030 1.00 90.25 444 LYS A N 1
ATOM 3706 C CA . LYS A 1 444 ? 5.797 17.092 -11.483 1.00 90.25 444 LYS A CA 1
ATOM 3707 C C . LYS A 1 444 ? 4.955 17.351 -10.243 1.00 90.25 444 LYS A C 1
ATOM 3709 O O . LYS A 1 444 ? 5.449 17.950 -9.294 1.00 90.25 444 LYS A O 1
ATOM 3714 N N . LEU A 1 445 ? 3.703 16.895 -10.221 1.00 94.25 445 LEU A N 1
ATOM 3715 C CA . LEU A 1 445 ? 2.843 17.014 -9.045 1.00 94.25 445 LEU A CA 1
ATOM 3716 C C . LEU A 1 445 ? 3.465 16.298 -7.839 1.00 94.25 445 LEU A C 1
ATOM 3718 O O . LEU A 1 445 ? 3.524 16.875 -6.754 1.00 94.25 445 LEU A O 1
ATOM 3722 N N . ILE A 1 446 ? 3.965 15.075 -8.030 1.00 93.88 446 ILE A N 1
ATOM 3723 C CA . ILE A 1 446 ? 4.671 14.321 -6.988 1.00 93.88 446 ILE A CA 1
ATOM 3724 C C . ILE A 1 446 ? 5.952 15.056 -6.577 1.00 93.88 446 ILE A C 1
ATOM 3726 O O . ILE A 1 446 ? 6.183 15.262 -5.388 1.00 93.88 446 ILE A O 1
ATOM 3730 N N . GLU A 1 447 ? 6.776 15.515 -7.518 1.00 93.00 447 GLU A N 1
ATOM 3731 C CA . GLU A 1 447 ? 8.012 16.221 -7.170 1.00 93.00 447 GLU A CA 1
ATOM 3732 C C . GLU A 1 447 ? 7.742 17.501 -6.372 1.00 93.00 447 GLU A C 1
ATOM 3734 O O . GLU A 1 447 ? 8.273 17.686 -5.277 1.00 93.00 447 GLU A O 1
ATOM 3739 N N . GLU A 1 448 ? 6.911 18.385 -6.915 1.00 94.00 448 GLU A N 1
ATOM 3740 C CA . GLU A 1 448 ? 6.753 19.750 -6.424 1.00 94.00 448 GLU A CA 1
ATOM 3741 C C . GLU A 1 448 ? 5.846 19.850 -5.204 1.00 94.00 448 GLU A C 1
ATOM 3743 O O . GLU A 1 448 ? 6.019 20.765 -4.397 1.00 94.00 448 GLU A O 1
ATOM 3748 N N . LYS A 1 449 ? 4.869 18.945 -5.068 1.00 95.38 449 LYS A N 1
ATOM 3749 C CA . LYS A 1 449 ? 3.898 18.979 -3.966 1.00 95.38 449 LYS A CA 1
ATOM 3750 C C . LYS A 1 449 ? 4.122 17.904 -2.913 1.00 95.38 449 LYS A C 1
ATOM 3752 O O . LYS A 1 449 ? 3.611 18.084 -1.816 1.00 95.38 449 LYS A O 1
ATOM 3757 N N . LEU A 1 450 ? 4.859 16.830 -3.213 1.00 94.94 450 LEU A N 1
ATOM 3758 C CA . LEU A 1 450 ? 5.078 15.730 -2.268 1.00 94.94 450 LEU A CA 1
ATOM 3759 C C . LEU A 1 450 ? 6.541 15.566 -1.853 1.00 94.94 450 LEU A C 1
ATOM 3761 O O . LEU A 1 450 ? 6.829 15.489 -0.669 1.00 94.94 450 LEU A O 1
ATOM 3765 N N . ILE A 1 451 ? 7.488 15.499 -2.788 1.00 94.12 451 ILE A N 1
ATOM 3766 C CA . ILE A 1 451 ? 8.870 15.158 -2.416 1.00 94.12 451 ILE A CA 1
ATOM 3767 C C . ILE A 1 451 ? 9.656 16.401 -1.985 1.00 94.12 451 ILE A C 1
ATOM 3769 O O . ILE A 1 451 ? 10.208 16.428 -0.888 1.00 94.12 451 ILE A O 1
ATOM 3773 N N . LEU A 1 452 ? 9.701 17.454 -2.809 1.00 92.81 452 LEU A N 1
ATOM 3774 C CA . LEU A 1 452 ? 10.500 18.655 -2.526 1.00 92.81 452 LEU A CA 1
ATOM 3775 C C . LEU A 1 452 ? 10.139 19.371 -1.213 1.00 92.81 452 LEU A C 1
ATOM 3777 O O . LEU A 1 452 ? 11.072 19.818 -0.538 1.00 92.81 452 LEU A O 1
ATOM 3781 N N . PRO A 1 453 ? 8.856 19.495 -0.816 1.00 92.31 453 PRO A N 1
ATOM 3782 C CA . PRO A 1 453 ? 8.514 20.137 0.452 1.00 92.31 453 PRO A CA 1
ATOM 3783 C C . PRO A 1 453 ? 8.976 19.342 1.680 1.00 92.31 453 PRO A C 1
ATOM 3785 O O . PRO A 1 453 ? 9.309 19.947 2.693 1.00 92.31 453 PRO A O 1
ATOM 3788 N N . HIS A 1 454 ? 9.043 18.011 1.576 1.00 91.38 454 HIS A N 1
ATOM 3789 C CA . HIS A 1 454 ? 9.221 17.115 2.722 1.00 91.38 454 HIS A CA 1
ATOM 3790 C C . HIS A 1 454 ? 10.625 16.493 2.822 1.00 91.38 454 HIS A C 1
ATOM 3792 O O . HIS A 1 454 ? 10.990 15.959 3.867 1.00 91.38 454 HIS A O 1
ATOM 3798 N N . ILE A 1 455 ? 11.439 16.553 1.760 1.00 89.00 455 ILE A N 1
ATOM 3799 C CA . ILE A 1 455 ? 12.777 15.934 1.732 1.00 89.00 455 ILE A CA 1
ATOM 3800 C C . ILE A 1 455 ? 13.807 16.673 2.598 1.00 89.00 455 ILE A C 1
ATOM 3802 O O . ILE A 1 455 ? 14.699 16.060 3.178 1.00 89.00 455 ILE A O 1
ATOM 3806 N N . LYS A 1 456 ? 13.691 17.999 2.732 1.00 83.94 456 LYS A N 1
ATOM 3807 C CA . LYS A 1 456 ? 14.673 18.809 3.477 1.00 83.94 456 LYS A CA 1
ATOM 3808 C C . LYS A 1 456 ? 14.601 18.610 4.994 1.00 83.94 456 LYS A C 1
ATOM 3810 O O . LYS A 1 456 ? 15.544 18.958 5.696 1.00 83.94 456 LYS A O 1
ATOM 3815 N N . SER A 1 457 ? 13.489 18.079 5.495 1.00 84.44 457 SER A N 1
ATOM 3816 C CA . SER A 1 457 ? 13.163 17.985 6.920 1.00 84.44 457 SER A CA 1
ATOM 3817 C C . SER A 1 457 ? 12.817 16.562 7.360 1.00 84.44 457 SER A C 1
ATOM 3819 O O . SER A 1 457 ? 12.164 16.401 8.384 1.00 84.44 457 SER A O 1
ATOM 3821 N N . VAL A 1 458 ? 13.269 15.527 6.642 1.00 84.38 458 VAL A N 1
ATOM 3822 C CA . VAL A 1 458 ? 12.873 14.117 6.866 1.00 84.38 458 VAL A CA 1
ATOM 3823 C C . VAL A 1 458 ? 12.968 13.687 8.332 1.00 84.38 458 VAL A C 1
ATOM 3825 O O . VAL A 1 458 ? 12.047 13.063 8.848 1.00 84.38 458 VAL A O 1
ATOM 3828 N N . ILE A 1 459 ? 14.041 14.060 9.037 1.00 80.25 459 ILE A N 1
ATOM 3829 C CA . ILE A 1 459 ? 14.216 13.725 10.461 1.00 80.25 459 ILE A CA 1
ATOM 3830 C C . ILE A 1 459 ? 13.091 14.336 11.314 1.00 80.25 459 ILE A C 1
ATOM 3832 O O . ILE A 1 459 ? 12.493 13.654 12.148 1.00 80.25 459 ILE A O 1
ATOM 3836 N N . ASN A 1 460 ? 12.756 15.605 11.073 1.00 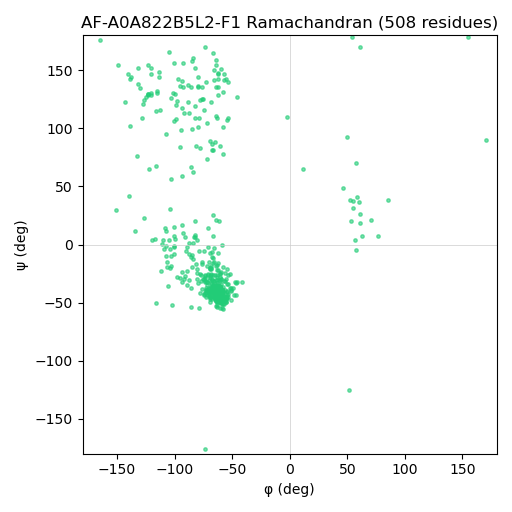79.88 460 ASN A N 1
ATOM 3837 C CA . ASN A 1 460 ? 11.663 16.286 11.767 1.00 79.88 460 ASN A CA 1
ATOM 3838 C C . ASN A 1 460 ? 10.304 15.696 11.378 1.00 79.88 460 ASN A C 1
ATOM 3840 O O . ASN A 1 460 ? 9.458 15.507 12.243 1.00 79.88 460 ASN A O 1
ATOM 3844 N N . GLU A 1 461 ? 10.113 15.354 10.104 1.00 87.69 461 GLU A N 1
ATOM 3845 C CA . GLU A 1 461 ? 8.893 14.726 9.590 1.00 87.69 461 GLU A CA 1
ATOM 3846 C C . GLU A 1 461 ? 8.617 13.383 10.285 1.00 87.69 461 GLU A C 1
ATOM 3848 O O . GLU A 1 461 ? 7.490 13.131 10.717 1.00 87.69 461 GLU A O 1
ATOM 3853 N N . ILE A 1 462 ? 9.656 12.554 10.451 1.00 83.75 462 ILE A N 1
ATOM 3854 C CA . ILE A 1 462 ? 9.602 11.276 11.174 1.00 83.75 462 ILE A CA 1
ATOM 3855 C C . ILE A 1 462 ? 9.288 11.508 12.652 1.00 83.75 462 ILE A C 1
ATOM 3857 O O . ILE A 1 462 ? 8.398 10.856 13.200 1.00 83.75 462 ILE A O 1
ATOM 3861 N N . LYS A 1 463 ? 9.983 12.449 13.302 1.00 77.19 463 LYS A N 1
ATOM 3862 C CA . LYS A 1 463 ? 9.750 12.792 14.712 1.00 77.19 463 LYS A CA 1
ATOM 3863 C C . LYS A 1 463 ? 8.319 13.270 14.951 1.00 77.19 463 LYS A C 1
ATOM 3865 O O . LYS A 1 463 ? 7.684 12.854 15.920 1.00 77.19 463 LYS A O 1
ATOM 3870 N N . GLU A 1 464 ? 7.801 14.113 14.066 1.00 85.25 464 GLU A N 1
ATOM 3871 C CA . GLU A 1 464 ? 6.431 14.609 14.131 1.00 85.25 464 GLU A CA 1
ATOM 3872 C C . GLU A 1 464 ? 5.428 13.461 13.981 1.00 85.25 464 GLU A C 1
ATOM 3874 O O . GLU A 1 464 ? 4.503 13.353 14.782 1.00 85.25 464 GLU A O 1
ATOM 3879 N N . TYR A 1 465 ? 5.646 12.553 13.021 1.00 87.94 465 TYR A N 1
ATOM 3880 C CA . TYR A 1 465 ? 4.782 11.386 12.835 1.00 87.94 465 TYR A CA 1
ATOM 3881 C C . TYR A 1 465 ? 4.776 10.478 14.066 1.00 87.94 465 TYR A C 1
ATOM 3883 O O . TYR A 1 465 ? 3.708 10.128 14.558 1.00 87.94 465 TYR A O 1
ATOM 3891 N N . LYS A 1 466 ? 5.956 10.129 14.598 1.00 81.06 466 LYS A N 1
ATOM 3892 C CA . LYS A 1 466 ? 6.090 9.331 15.827 1.00 81.06 466 LYS A CA 1
ATOM 3893 C C . LYS A 1 466 ? 5.332 9.968 16.990 1.00 81.06 466 LYS A C 1
ATOM 3895 O O . LYS A 1 466 ? 4.588 9.285 17.683 1.00 81.06 466 LYS A O 1
ATOM 3900 N N . THR A 1 467 ? 5.498 11.276 17.176 1.00 77.25 467 THR A N 1
ATOM 3901 C CA . THR A 1 467 ? 4.850 12.021 18.264 1.00 77.25 467 THR A CA 1
ATOM 3902 C C . THR A 1 467 ? 3.329 11.984 18.116 1.00 77.25 467 THR A C 1
ATOM 3904 O O . THR A 1 467 ? 2.628 11.606 19.051 1.00 77.25 467 THR A O 1
ATOM 3907 N N . ALA A 1 468 ? 2.818 12.272 16.917 1.00 84.94 468 ALA A N 1
ATOM 3908 C CA . ALA A 1 468 ? 1.390 12.191 16.628 1.00 84.94 468 ALA A CA 1
ATOM 3909 C C . ALA A 1 468 ? 0.839 10.757 16.761 1.00 84.94 468 ALA A C 1
ATOM 3911 O O . ALA A 1 468 ? -0.305 10.573 17.174 1.00 84.94 468 ALA A O 1
ATOM 3912 N N . TYR A 1 469 ? 1.638 9.735 16.438 1.00 84.19 469 TYR A N 1
ATOM 3913 C CA . TYR A 1 469 ? 1.256 8.330 16.579 1.00 84.19 469 TYR A CA 1
ATOM 3914 C C . TYR A 1 469 ? 1.143 7.931 18.052 1.00 84.19 469 TYR A C 1
ATOM 3916 O O . TYR A 1 469 ? 0.154 7.320 18.446 1.00 84.19 469 TYR A O 1
ATOM 3924 N N . VAL A 1 470 ? 2.113 8.328 18.881 1.00 74.56 470 VAL A N 1
ATOM 3925 C CA . VAL A 1 470 ? 2.066 8.137 20.339 1.00 74.56 470 VAL A CA 1
ATOM 3926 C C . VAL A 1 470 ? 0.824 8.819 20.916 1.00 74.56 470 VAL A C 1
ATOM 3928 O O . VAL A 1 470 ? 0.061 8.192 21.645 1.00 74.56 470 VAL A O 1
ATOM 3931 N N . ASP A 1 471 ? 0.550 10.064 20.528 1.00 78.75 471 ASP A N 1
ATOM 3932 C CA . ASP A 1 471 ? -0.659 10.773 20.960 1.00 78.75 471 ASP A CA 1
ATOM 3933 C C . ASP A 1 471 ? -1.949 10.062 20.525 1.00 78.75 471 ASP A C 1
ATOM 3935 O O . ASP A 1 471 ? -2.934 10.039 21.265 1.00 78.75 471 ASP A O 1
ATOM 3939 N N . PHE A 1 472 ? -1.950 9.463 19.332 1.00 84.06 472 PHE A N 1
ATOM 3940 C CA . PHE A 1 472 ? -3.077 8.696 18.814 1.00 84.06 472 PHE A CA 1
ATOM 3941 C C . PHE A 1 472 ? -3.317 7.400 19.597 1.00 84.06 472 PHE A C 1
ATOM 3943 O O . PHE A 1 472 ? -4.463 7.127 19.948 1.00 84.06 472 PHE A O 1
ATOM 3950 N N . VAL A 1 473 ? -2.268 6.617 19.867 1.00 75.44 473 VAL A N 1
ATOM 3951 C CA . VAL A 1 473 ? -2.379 5.317 20.550 1.00 75.44 473 VAL A CA 1
ATOM 3952 C C . VAL A 1 473 ? -2.686 5.489 22.037 1.00 75.44 473 VAL A C 1
ATOM 3954 O O . VAL A 1 473 ? -3.491 4.739 22.584 1.00 75.44 473 VAL A O 1
ATOM 3957 N N . TYR A 1 474 ? -2.073 6.481 22.687 1.00 68.94 474 TYR A N 1
ATOM 3958 C CA . TYR A 1 474 ? -2.072 6.589 24.147 1.00 68.94 474 TYR A CA 1
ATOM 3959 C C . TYR A 1 474 ? -3.017 7.652 24.718 1.00 68.94 474 TYR A C 1
ATOM 3961 O O . TYR A 1 474 ? -3.383 7.557 25.891 1.00 68.94 474 TYR A O 1
ATOM 3969 N N . GLY A 1 475 ? -3.445 8.641 23.925 1.00 67.81 475 GLY A N 1
ATOM 3970 C CA . GLY A 1 475 ? -4.390 9.674 24.365 1.00 67.81 475 GLY A CA 1
ATOM 3971 C C . GLY A 1 475 ? -3.968 10.358 25.675 1.00 67.81 475 GLY A C 1
ATOM 3972 O O . GLY A 1 475 ? -2.848 10.855 25.781 1.00 67.81 475 GLY A O 1
ATOM 3973 N N . ASP A 1 476 ? -4.859 10.355 26.675 1.00 49.19 476 ASP A N 1
ATOM 3974 C CA . ASP A 1 476 ? -4.633 10.932 28.014 1.00 49.19 476 ASP A CA 1
ATOM 3975 C C . ASP A 1 476 ? -3.927 9.966 28.994 1.00 49.19 476 ASP A C 1
ATOM 3977 O O . ASP A 1 476 ? -3.433 10.381 30.042 1.00 49.19 476 ASP A O 1
ATOM 3981 N N . ASN A 1 477 ? -3.790 8.680 28.641 1.00 48.44 477 ASN A N 1
ATOM 3982 C CA . ASN A 1 477 ? -3.126 7.649 29.454 1.00 48.44 477 ASN A CA 1
ATOM 3983 C C . ASN A 1 477 ? -1.589 7.653 29.313 1.00 48.44 477 ASN A C 1
A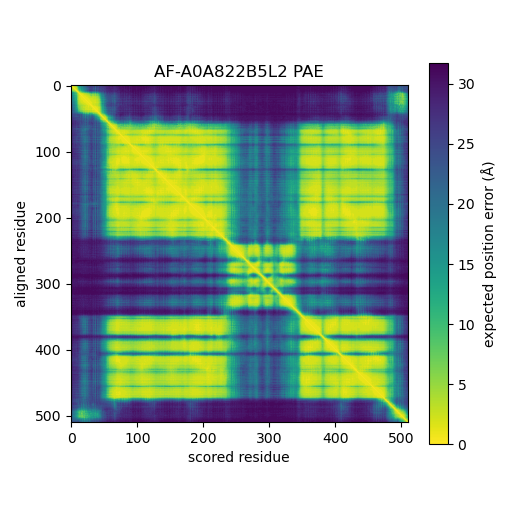TOM 3985 O O . ASN A 1 477 ? -0.921 6.676 29.663 1.00 48.44 477 ASN A O 1
ATOM 3989 N N . LYS A 1 478 ? -1.001 8.770 28.860 1.00 49.50 478 LYS A N 1
ATOM 3990 C CA . LYS A 1 478 ? 0.458 8.966 28.716 1.00 49.50 478 LYS A CA 1
ATOM 3991 C C . LYS A 1 478 ? 1.243 8.676 29.997 1.00 49.50 478 LYS A C 1
ATOM 3993 O O . LYS A 1 478 ? 2.405 8.288 29.932 1.00 49.50 478 LYS A O 1
ATOM 3998 N N . ASN A 1 479 ? 0.605 8.825 31.159 1.00 38.19 479 ASN A N 1
ATOM 3999 C CA . ASN A 1 479 ? 1.239 8.636 32.463 1.00 38.19 479 ASN A CA 1
ATOM 4000 C C . ASN A 1 479 ? 1.618 7.176 32.765 1.00 38.19 479 ASN A C 1
ATOM 4002 O O . ASN A 1 479 ? 2.490 6.949 33.601 1.00 38.19 479 ASN A O 1
ATOM 4006 N N . PHE A 1 480 ? 1.001 6.193 32.097 1.00 37.19 480 PHE A N 1
ATOM 4007 C CA . PHE A 1 480 ? 1.218 4.772 32.396 1.00 37.19 480 PHE A CA 1
ATOM 4008 C C . PHE A 1 480 ? 2.134 4.041 31.410 1.00 37.19 480 PHE A C 1
ATOM 4010 O O . PHE A 1 480 ? 2.541 2.918 31.701 1.00 37.19 480 PHE A O 1
ATOM 4017 N N . ILE A 1 481 ? 2.507 4.648 30.277 1.00 42.91 481 ILE A N 1
ATOM 4018 C CA . ILE A 1 481 ? 3.229 3.936 29.214 1.00 42.91 481 ILE A CA 1
ATOM 4019 C C . ILE A 1 481 ? 4.434 4.755 28.749 1.00 42.91 481 ILE A C 1
ATOM 4021 O O . ILE A 1 481 ? 4.479 5.335 27.673 1.00 42.91 481 ILE A O 1
ATOM 4025 N N . PHE A 1 482 ? 5.468 4.729 29.587 1.00 36.66 482 PHE A N 1
ATOM 4026 C CA . PHE A 1 482 ? 6.858 5.018 29.215 1.00 36.66 482 PHE A CA 1
ATOM 4027 C C . PHE A 1 482 ? 7.493 3.905 28.352 1.00 36.66 482 PHE A C 1
ATOM 4029 O O . PHE A 1 482 ? 8.709 3.860 28.190 1.00 36.66 482 PHE A O 1
ATOM 4036 N N . ALA A 1 483 ? 6.702 2.983 27.801 1.00 34.19 483 ALA A N 1
ATOM 4037 C CA . ALA A 1 483 ? 7.191 1.876 26.991 1.00 34.19 483 ALA A CA 1
ATOM 4038 C C . ALA A 1 483 ? 7.117 2.237 25.505 1.00 34.19 483 ALA A C 1
ATOM 4040 O O . ALA A 1 483 ? 6.125 1.969 24.835 1.00 34.19 483 ALA A O 1
ATOM 4041 N N . ASN A 1 484 ? 8.152 2.931 25.032 1.00 36.72 484 ASN A N 1
ATOM 4042 C CA . ASN A 1 484 ? 8.969 2.547 23.875 1.00 36.72 484 ASN A CA 1
ATOM 4043 C C . ASN A 1 484 ? 9.881 3.743 23.559 1.00 36.72 484 ASN A C 1
ATOM 4045 O O . ASN A 1 484 ? 9.464 4.712 22.934 1.00 36.72 484 ASN A O 1
ATOM 4049 N N . PHE A 1 485 ? 11.082 3.821 24.143 1.00 38.09 485 PHE A N 1
ATOM 4050 C CA . PHE A 1 485 ? 12.321 3.198 23.626 1.00 38.09 485 PHE A CA 1
ATOM 4051 C C . PHE A 1 485 ? 12.707 3.619 22.195 1.00 38.09 485 PHE A C 1
ATOM 4053 O O . PHE A 1 485 ? 13.687 3.134 21.635 1.00 38.09 485 PHE A O 1
ATOM 4060 N N . VAL A 1 486 ? 11.959 4.547 21.603 1.00 36.19 486 VAL A N 1
ATOM 4061 C CA . VAL A 1 486 ? 12.255 5.121 20.303 1.00 36.19 486 VAL A CA 1
ATOM 4062 C C . VAL A 1 486 ? 13.247 6.259 20.532 1.00 36.19 486 VAL A C 1
ATOM 4064 O O . VAL A 1 486 ? 12.885 7.361 20.941 1.00 36.19 486 VAL A O 1
ATOM 4067 N N . ASP A 1 487 ? 14.514 5.926 20.292 1.00 36.75 487 ASP A N 1
ATOM 4068 C CA . ASP A 1 487 ? 15.686 6.807 20.245 1.00 36.75 487 ASP A CA 1
ATOM 4069 C C . ASP A 1 487 ? 16.373 7.111 21.602 1.00 36.75 487 ASP A C 1
ATOM 4071 O O . ASP A 1 487 ? 16.841 8.224 21.828 1.00 36.75 487 ASP A O 1
ATOM 4075 N N . GLU A 1 488 ? 16.485 6.132 22.517 1.00 36.19 488 GLU A N 1
ATOM 4076 C CA . GLU A 1 488 ? 17.389 6.220 23.697 1.00 36.19 488 GLU A CA 1
ATOM 4077 C C . GLU A 1 488 ? 18.726 5.462 23.524 1.00 36.19 488 GLU A C 1
ATOM 4079 O O . GLU A 1 488 ? 19.531 5.413 24.449 1.00 36.19 488 GLU A O 1
ATOM 4084 N N . ILE A 1 489 ? 18.996 4.892 22.340 1.00 38.44 489 ILE A N 1
ATOM 4085 C CA . ILE A 1 489 ? 20.299 4.272 21.997 1.00 38.44 489 ILE A CA 1
ATOM 4086 C C . ILE A 1 489 ? 21.263 5.288 21.355 1.00 38.44 489 ILE A C 1
ATOM 4088 O O . ILE A 1 489 ? 22.439 5.001 21.150 1.00 38.44 489 ILE A O 1
ATOM 4092 N N . ILE A 1 490 ? 20.808 6.511 21.086 1.00 39.25 490 ILE A N 1
ATOM 4093 C CA . ILE A 1 490 ? 21.718 7.599 20.736 1.00 39.25 490 ILE A CA 1
ATOM 4094 C C . ILE A 1 490 ? 22.159 8.225 22.058 1.00 39.25 490 ILE A C 1
ATOM 4096 O O . ILE A 1 490 ? 21.325 8.756 22.790 1.00 39.25 490 ILE A O 1
ATOM 4100 N N . GLU A 1 491 ? 23.448 8.084 22.376 1.00 45.09 491 GLU A N 1
ATOM 4101 C CA . GLU A 1 491 ? 24.131 8.637 23.552 1.00 45.09 491 GLU A CA 1
ATOM 4102 C C . GLU A 1 491 ? 23.993 10.167 23.603 1.00 45.09 491 GLU A C 1
ATOM 4104 O O . GLU A 1 491 ? 24.897 10.920 23.246 1.00 45.09 491 GLU A O 1
ATOM 4109 N N . ASP A 1 492 ? 22.828 10.644 24.026 1.00 47.03 492 ASP A N 1
ATOM 4110 C CA . ASP A 1 492 ? 22.552 12.062 24.183 1.00 47.03 492 ASP A CA 1
ATOM 4111 C C . ASP A 1 492 ? 22.818 12.481 25.635 1.00 47.03 492 ASP A C 1
ATOM 4113 O O . ASP A 1 492 ? 21.997 12.297 26.545 1.00 47.03 492 ASP A O 1
ATOM 4117 N N . ASN A 1 493 ? 24.001 13.058 25.848 1.00 45.19 493 ASN A N 1
ATOM 4118 C CA . ASN A 1 493 ? 24.436 13.594 27.137 1.00 45.19 493 ASN A CA 1
ATOM 4119 C C . ASN A 1 493 ? 23.580 14.785 27.618 1.00 45.19 493 ASN A C 1
ATOM 4121 O O . ASN A 1 493 ? 23.577 15.070 28.816 1.00 45.19 493 ASN A O 1
ATOM 4125 N N . GLU A 1 494 ? 22.817 15.453 26.742 1.00 50.53 494 GLU A N 1
ATOM 4126 C CA . GLU A 1 494 ? 21.858 16.492 27.151 1.00 50.53 494 GLU A CA 1
ATOM 4127 C C . GLU A 1 494 ? 20.570 15.884 27.736 1.00 50.53 494 GLU A C 1
ATOM 4129 O O . GLU A 1 494 ? 19.891 16.489 28.582 1.00 50.53 494 GLU A O 1
ATOM 4134 N N . LYS A 1 495 ? 20.241 14.651 27.330 1.00 43.72 495 LYS A N 1
ATOM 4135 C CA . LYS A 1 495 ? 19.038 13.934 27.764 1.00 43.72 495 LYS A CA 1
ATOM 4136 C C . LYS A 1 495 ? 19.245 13.167 29.079 1.00 43.72 495 LYS A C 1
ATOM 4138 O O . LYS A 1 495 ? 18.351 13.216 29.929 1.00 43.72 495 LYS A O 1
ATOM 4143 N N . TYR A 1 496 ? 20.425 12.568 29.303 1.00 52.66 496 TYR A N 1
ATOM 4144 C CA . TYR A 1 496 ? 20.783 11.825 30.535 1.00 52.66 496 TYR A CA 1
ATOM 4145 C C . TYR A 1 496 ? 22.035 12.382 31.241 1.00 52.66 496 TYR A C 1
ATOM 4147 O O . TYR A 1 496 ? 23.041 11.680 31.388 1.00 52.66 496 TYR A O 1
ATOM 4155 N N . PRO A 1 497 ? 21.984 13.621 31.758 1.00 53.47 497 PRO A N 1
ATOM 4156 C CA . PRO A 1 497 ? 23.164 14.330 32.263 1.00 53.47 497 PRO A CA 1
ATOM 4157 C C . PRO A 1 497 ? 23.843 13.661 33.474 1.00 53.47 497 PRO A C 1
ATOM 4159 O O . PRO A 1 497 ? 24.995 13.954 33.781 1.00 53.47 497 PRO A O 1
ATOM 4162 N N . LEU A 1 498 ? 23.149 12.753 34.172 1.00 52.09 498 LEU A N 1
ATOM 4163 C CA . LEU A 1 498 ? 23.636 12.075 35.381 1.00 52.09 498 LEU A CA 1
ATOM 4164 C C . LEU A 1 498 ? 24.145 10.648 35.126 1.00 52.09 498 LEU A C 1
ATOM 4166 O O . LEU A 1 498 ? 24.634 10.003 36.051 1.00 52.09 498 LEU A O 1
ATOM 4170 N N . LEU A 1 499 ? 24.063 10.133 33.896 1.00 53.94 499 LEU A N 1
ATOM 4171 C CA . LEU A 1 499 ? 24.467 8.756 33.598 1.00 53.94 499 LEU A CA 1
ATOM 4172 C C . LEU A 1 499 ? 25.964 8.525 33.865 1.00 53.94 499 LEU A C 1
ATOM 4174 O O . LEU A 1 499 ? 26.364 7.470 34.356 1.00 53.94 499 LEU A O 1
ATOM 4178 N N . ASN A 1 500 ? 26.784 9.544 33.606 1.00 50.00 500 ASN A N 1
ATOM 4179 C CA . ASN A 1 500 ? 28.216 9.498 33.881 1.00 50.00 500 ASN A CA 1
ATOM 4180 C C . ASN A 1 500 ? 28.506 9.481 35.394 1.00 50.00 500 ASN A C 1
ATOM 4182 O O . ASN A 1 500 ? 29.373 8.742 35.847 1.00 50.00 500 ASN A O 1
ATOM 4186 N N . PHE A 1 501 ? 27.717 10.211 36.196 1.00 54.53 501 PHE A N 1
ATOM 4187 C CA . PHE A 1 501 ? 27.816 10.179 37.659 1.00 54.53 501 PHE A CA 1
ATOM 4188 C C . PHE A 1 501 ? 27.613 8.758 38.201 1.00 54.53 501 PHE A C 1
ATOM 4190 O O . PHE A 1 501 ? 28.445 8.289 38.971 1.00 54.53 501 PHE A O 1
ATOM 4197 N N . PHE A 1 502 ? 26.578 8.043 37.749 1.00 50.84 502 PHE A N 1
ATOM 4198 C CA . PHE A 1 502 ? 26.297 6.670 38.193 1.00 50.84 502 PHE A CA 1
ATOM 4199 C C . PHE A 1 502 ? 27.302 5.624 37.687 1.00 50.84 502 PHE A C 1
ATOM 4201 O O . PHE A 1 502 ? 27.545 4.638 38.371 1.00 50.84 502 PHE A O 1
ATOM 4208 N N . ASN A 1 503 ? 27.893 5.817 36.503 1.00 47.59 503 ASN A N 1
ATOM 4209 C CA . ASN A 1 503 ? 28.924 4.909 35.984 1.00 47.59 503 ASN A CA 1
ATOM 4210 C C . ASN A 1 503 ? 30.285 5.089 36.680 1.00 47.59 503 ASN A C 1
ATOM 4212 O O . ASN A 1 503 ? 31.060 4.139 36.739 1.00 47.59 503 ASN A O 1
ATOM 4216 N N . VAL A 1 504 ? 30.589 6.302 37.158 1.00 45.44 504 VAL A N 1
ATOM 4217 C CA . VAL A 1 504 ? 31.879 6.654 37.781 1.00 45.44 504 VAL A CA 1
ATOM 4218 C C . VAL A 1 504 ? 31.841 6.504 39.301 1.00 45.44 504 VAL A C 1
ATOM 4220 O O . VAL A 1 504 ? 32.849 6.152 39.914 1.00 45.44 504 VAL A O 1
ATOM 4223 N N . THR A 1 505 ? 30.689 6.738 39.936 1.00 44.34 505 THR A N 1
ATOM 4224 C CA . THR A 1 505 ? 30.519 6.361 41.339 1.00 44.34 505 THR A CA 1
ATOM 4225 C C . THR A 1 505 ? 30.427 4.844 41.416 1.00 44.34 505 THR A C 1
ATOM 4227 O O . THR A 1 505 ? 29.400 4.249 41.107 1.00 44.34 505 THR A O 1
ATOM 4230 N N . ASN A 1 506 ? 31.511 4.203 41.860 1.00 41.50 506 ASN A N 1
ATOM 4231 C CA . ASN A 1 506 ? 31.441 2.862 42.426 1.00 41.50 506 ASN A CA 1
ATOM 4232 C C . ASN A 1 506 ? 30.520 2.939 43.649 1.00 41.50 506 ASN A C 1
ATOM 4234 O O . ASN A 1 506 ? 30.974 3.134 44.777 1.00 41.50 506 ASN A O 1
ATOM 4238 N N . ILE A 1 507 ? 29.209 2.835 43.430 1.00 44.12 507 ILE A N 1
ATOM 4239 C CA . ILE A 1 507 ? 28.264 2.511 44.487 1.00 44.12 507 ILE A CA 1
ATOM 4240 C C . ILE A 1 507 ? 28.603 1.070 44.848 1.00 44.12 507 ILE A C 1
ATOM 4242 O O . ILE A 1 507 ? 28.085 0.124 44.262 1.00 44.12 507 ILE A O 1
ATOM 4246 N N . HIS A 1 508 ? 29.573 0.921 45.748 1.00 33.97 508 HIS A N 1
ATOM 4247 C CA . HIS A 1 508 ? 29.902 -0.343 46.370 1.00 33.97 508 HIS A CA 1
ATOM 4248 C C . HIS A 1 508 ? 28.631 -0.830 47.063 1.00 33.97 508 HIS A C 1
ATOM 4250 O O . HIS A 1 508 ? 28.249 -0.327 48.117 1.00 33.97 508 HIS A O 1
ATOM 4256 N N . THR A 1 509 ? 27.938 -1.768 46.428 1.00 29.89 509 THR A N 1
ATOM 4257 C CA . THR A 1 509 ? 26.945 -2.600 47.092 1.00 29.89 509 THR A CA 1
ATOM 4258 C C . THR A 1 509 ? 27.690 -3.414 48.145 1.00 29.89 509 THR A C 1
ATOM 4260 O O . THR A 1 509 ? 28.500 -4.270 47.783 1.00 29.89 509 THR A O 1
ATOM 4263 N N . VAL A 1 510 ? 27.475 -3.087 49.421 1.00 30.98 510 VAL A N 1
ATOM 4264 C CA . VAL A 1 510 ? 27.715 -4.012 50.540 1.00 30.98 510 VAL A CA 1
ATOM 4265 C C . VAL A 1 510 ? 26.622 -5.066 50.528 1.00 30.98 510 VAL A C 1
ATOM 4267 O O . VAL A 1 510 ? 25.452 -4.669 50.312 1.00 30.98 510 VAL A O 1
#

Solvent-accessible surface area (backbone atoms only — not comparable to full-atom values): 29215 Å² total; per-residue (Å²): 108,76,70,58,58,64,62,57,77,73,47,75,60,57,59,55,47,49,52,52,49,52,54,51,50,50,22,58,76,66,71,38,54,66,71,53,47,54,59,72,57,64,80,58,94,54,82,67,55,66,61,62,76,72,57,59,71,73,54,51,37,46,52,42,59,62,80,42,92,68,80,63,49,68,83,77,41,37,70,58,31,49,56,48,48,56,49,62,73,65,67,58,52,64,66,59,47,48,52,49,50,58,53,18,42,64,30,36,68,50,27,24,36,54,46,38,50,41,55,53,55,32,54,32,36,41,43,78,91,60,75,64,52,63,67,62,43,43,43,48,67,74,60,37,39,67,60,36,31,73,60,50,33,64,70,44,38,52,49,54,53,32,36,48,57,48,46,51,99,83,44,88,71,36,60,47,56,82,59,54,68,69,63,53,48,54,46,51,51,38,53,48,52,51,32,50,42,58,14,37,60,17,42,98,58,44,18,48,62,21,41,74,70,21,39,87,84,63,39,72,57,95,46,42,62,62,58,46,59,48,33,36,90,74,59,50,40,68,56,79,68,29,63,38,56,50,49,45,50,51,53,49,52,54,48,54,54,33,58,77,66,74,66,74,61,75,92,48,44,46,35,36,29,60,24,94,89,40,75,45,67,48,79,48,72,65,82,77,80,59,78,52,75,49,66,38,88,85,79,63,52,67,42,47,45,47,89,75,86,51,72,64,55,87,57,95,50,56,43,81,32,51,63,68,59,43,52,50,49,45,49,49,50,58,52,50,48,27,66,72,40,93,44,67,65,90,48,73,58,86,89,55,94,55,70,65,50,59,39,49,50,48,29,55,47,33,36,51,50,41,53,38,45,76,69,61,53,34,84,86,50,88,47,70,66,52,57,51,50,29,52,53,47,34,53,50,29,50,52,51,56,26,57,80,56,74,62,44,91,60,48,63,53,41,51,39,52,52,60,31,59,59,69,41,73,86,62,69,42,74,44,63,44,68,40,70,69,45,39,52,50,52,54,47,48,44,33,68,70,52,42,63,76,46,63,86,43,44,71,58,52,33,52,50,48,52,52,51,47,51,48,66,76,42,56,88,55,56,89,78,58,85,73,68,82,80,74,72,84,59,91,47,62,87,73,46,72,57,52,63,56,62,73,67,49,79,76,75,81,126

Mean predicted aligned error: 15.86 Å

Secondary structure (DSSP, 8-state):
-HHHHHHGGG-HHHHHHHHHHHHHHHHHHTT--HHHHHHHHTTS--TTTHHHHT--HHHHHHHHHHHS-----TTTSHHHHHHHHHHHHT---HHHHHHHHHHHTT-HHHHHHHHHHHHHHHGGGGSTTPPP-HHHHHIIIIISHHHHHHHHHHHHHHHHHHHHHT--TT-TT---TT--HHHHHHHHHHHHHHHHHHHGGGSSS-BTTGGGTS-TTSSPPS-HHHHHHTTHHHH-HHHHH-HHHHHHHHHHHHHHHHHHTT---GGGEEEEEEETTEEEEEEEES--S---EEE-TTT--EEE--TTS----SSTT-EEE-HHHHHHHHHHHHHHHHHHSS--TTS--TT-S-HHHHHHHHHHHHHHHHHHHHTT-STTTTSHHHHHHHHHHHHHHHHHHHHHTTS-TTHHHHHHHHHHHTTSGGG--B--SSSHHHHHHHHHHHIIIIIHHHHTTHHHHHHHHHHHHHHHHHTTGGGG-----TT-SS--TTT-TTHHHHHHS-----

pLDDT: mean 73.85, std 19.99, range [25.75, 98.31]